Protein AF-A0A7J6AK24-F1 (afdb_monomer_lite)

pLDDT: mean 71.85, std 28.62, range [22.89, 98.56]

Organism: Ameiurus melas (NCBI:txid219545)

Sequence (517 aa):
MFSKKRRELIKTHSVSKKSRTGNSSPHGSATLSILQEQPRKDGSDASSSSSSASSSTPCSLVLPAVEGQSCPGTPSATHGKLVGCPSPGGTLKRPTTLSRNASAAGSPLQSWVFSKGQGRAAIAHSPHTETVEAPAAIEVEDIPPLLHAVARFAEAVEKLKDVVLEDKQENRRPLAHECLGEVLRILRQIINMYPLLNTVETLTAAGKLISQVKGFHYEVCNESDKKDFEKAIETIAVAFSNNVSELLMGEVDSSTLLSVLPTEKSKSMENLYRISGMETSHDSSELAMRAEEVDILLQRSEGGVDSALAYAKTISKYMKDLIGYVEKRISFEVEFSKGLQRLYQTCKQTITQPHMPFFSIYSLALEQDLEQSAVIQQAANTLQCQTFVQPLMQRKQEHEKKRKELKEQWLKARRKLLESEGNLRRAKQVYVARYEEYEKAKTAANRAEEEGSSSTAKAVDKKKRLEEEARNKAEEAEATYRVCVADATQQQQELEHTKVTVLRQIQEVIKQSESPR

InterPro domains:
  IPR001060 FCH domain [SM00055] (297-383)
  IPR027267 AH/BAR domain superfamily [G3DSA:1.20.1270.60] (290-515)
  IPR027267 AH/BAR domain superfamily [SSF103657] (303-511)
  IPR031160 F-BAR domain [PS51741] (292-517)
  IPR051025 Rho GTPase-activating [PTHR15228] (315-486)
  IPR054713 GMIP/FCHO2-like, FCH domain [PF22699] (303-512)
  IPR057028 Rho GTPase-activating protein 29/45, N-terminal [PF24235] (144-248)

Radius of gyration: 47.35 Å; chains: 1; bounding box: 128×96×130 Å

Secondary structure (DSSP, 8-state):
-PPP---------------------------PPP------------------------------------------------------------------------------------------------------PPPGGGHHHHHHHHHHHHHHHHHHHHHHH-TT-TTHHHHHHHHHHHHHHHHHHHHHH-GGG-BHHHHHHHHHHHHHHHH--SSS--HHHHHHHHHHHHHHHHHHHHHHHHHHHT---TTSBSS-------TTTHHHHHTTS----SSS-SS---HHHHHHHHHHSTTHHHHHHHHHHHHHHHHHHHHHHHHHHHHHHHHHHHHHHHHHHHHHHHHS-TT-TTHHHHHHHHHHHHHHHHHHHHHHHHIIIIISHHHHHHHHHHHHHHHHHHHHHHHHHHHHHHHHHHHHHHHHHHHHHHHHHHHHHHHHHHHHHHT--TT-HHHHHHHHHHHHHHHHHHHHHHHHHHHHHHHHHHHHHHHHHHHHHHHHHHHHHHHHHHS--

Foldseek 3Di:
DDDDDDDDDDDDDDDDDDDDDDDDDDDDDDDDDDDDDDDDDDDDDDDDDDDDDDDDDDDDDDDDDDDDDDDDDDDDDDDDDDDDDDDDDDDDDDDDDDDDDDDDDDDDDDDDDDDDDDDDDDDDDDDDDDDPDQFPADDPVCVVVLVVLLVQLLVLLVLLLCLLPPLPDDPSLVVNVVSLVSNVVSVVVSCVVPVLLQFPQLVVLNVQLVCLSVPADNPDGDPVSNVSNVVSSVSNNVSSVVSVVCNNVSNRDPVGRPDPPPPDPPPVPVVVVVVVPDPDPDDPPPPPDDPVRLLVVLLPDDCSLVVLLVVLVVLLVVLVVVLVVLVVVLVVLLVVLVVLVVVLVVCVVVLCDPPDPCSVVVNVVSVVSNVVSVVSNVVSCCCCPPAHNVVSVVLSVVSVVLSVVLVVLLVVLVVQLVVLVVQLVVLVVQLVVLVVVLVVLVVVLVVLVVVDDPPCPVVSVVSVVVSVVSVVSNVVSVVSSVVSVVSSVVSVVVSSVSSSVSSVSSVVSVVSSPDDD

Structure (mmCIF, N/CA/C/O backbone):
data_AF-A0A7J6AK24-F1
#
_entry.id   AF-A0A7J6AK24-F1
#
loop_
_atom_site.group_PDB
_atom_site.id
_atom_site.type_symbol
_atom_site.label_atom_id
_atom_site.label_alt_id
_atom_site.label_comp_id
_atom_site.label_asym_id
_atom_site.label_entity_id
_atom_site.label_seq_id
_atom_site.pdbx_PDB_ins_code
_atom_site.Cartn_x
_atom_site.Cartn_y
_atom_site.Cartn_z
_atom_site.occupancy
_atom_site.B_iso_or_equiv
_atom_site.auth_seq_id
_atom_site.auth_comp_id
_atom_site.auth_asym_id
_atom_site.auth_atom_id
_atom_site.pdbx_PDB_model_num
ATOM 1 N N . MET A 1 1 ? 35.234 -32.812 11.880 1.00 39.53 1 MET A N 1
ATOM 2 C CA . MET A 1 1 ? 35.016 -33.894 10.896 1.00 39.53 1 MET A CA 1
ATOM 3 C C . MET A 1 1 ? 34.191 -33.335 9.748 1.00 39.53 1 MET A C 1
ATOM 5 O O . MET A 1 1 ? 33.059 -32.931 9.959 1.00 39.53 1 MET A O 1
ATOM 9 N N . PHE A 1 2 ? 34.812 -33.196 8.577 1.00 30.19 2 PHE A N 1
ATOM 10 C CA . PHE A 1 2 ? 34.212 -32.632 7.366 1.00 30.19 2 PHE A CA 1
ATOM 11 C C . PHE A 1 2 ? 33.379 -33.694 6.637 1.00 30.19 2 PHE A C 1
ATOM 13 O O . PHE A 1 2 ? 33.932 -34.731 6.275 1.00 30.19 2 PHE A O 1
ATOM 20 N N . SER A 1 3 ? 32.104 -33.419 6.343 1.00 36.50 3 SER A N 1
ATOM 21 C CA . SER A 1 3 ? 31.311 -34.239 5.416 1.00 36.50 3 SER A CA 1
ATOM 22 C C . SER A 1 3 ? 31.229 -33.577 4.044 1.00 36.50 3 SER A C 1
ATOM 24 O O . SER A 1 3 ? 30.800 -32.434 3.887 1.00 36.50 3 SER A O 1
ATOM 26 N N . LYS A 1 4 ? 31.726 -34.323 3.055 1.00 39.31 4 LYS A N 1
ATOM 27 C CA . LYS A 1 4 ? 31.905 -33.951 1.653 1.00 39.31 4 LYS A CA 1
ATOM 28 C C . LYS A 1 4 ? 30.594 -34.008 0.857 1.00 39.31 4 LYS A C 1
ATOM 30 O O . LYS A 1 4 ? 29.819 -34.950 0.938 1.00 39.31 4 LYS A O 1
ATOM 35 N N . LYS A 1 5 ? 30.476 -32.993 0.005 1.00 35.84 5 LYS A N 1
ATOM 36 C CA . LYS A 1 5 ? 29.705 -32.816 -1.236 1.00 35.84 5 LYS A CA 1
ATOM 37 C C . LYS A 1 5 ? 29.533 -34.095 -2.084 1.00 35.84 5 LYS A C 1
ATOM 39 O O . LYS A 1 5 ? 30.526 -34.756 -2.383 1.00 35.84 5 LYS A O 1
ATOM 44 N N . ARG A 1 6 ? 28.329 -34.324 -2.630 1.00 39.56 6 ARG A N 1
ATOM 45 C CA . ARG A 1 6 ? 28.138 -35.040 -3.907 1.00 39.56 6 ARG A CA 1
ATOM 46 C C . ARG A 1 6 ? 27.351 -34.147 -4.871 1.00 39.56 6 ARG A C 1
ATOM 48 O O . ARG A 1 6 ? 26.300 -33.617 -4.537 1.00 39.56 6 ARG A O 1
ATOM 55 N N . ARG A 1 7 ? 27.956 -33.925 -6.035 1.00 32.44 7 ARG A N 1
ATOM 56 C CA . ARG A 1 7 ? 27.480 -33.172 -7.198 1.00 32.44 7 ARG A CA 1
ATOM 57 C C . ARG A 1 7 ? 27.073 -34.229 -8.224 1.00 32.44 7 ARG A C 1
ATOM 59 O O . ARG A 1 7 ? 27.914 -35.061 -8.547 1.00 32.44 7 ARG A O 1
ATOM 66 N N . GLU A 1 8 ? 25.846 -34.191 -8.728 1.00 33.62 8 GLU A N 1
ATOM 67 C CA . GLU A 1 8 ? 25.435 -34.978 -9.896 1.00 33.62 8 GLU A CA 1
ATOM 68 C C . GLU A 1 8 ? 25.146 -34.034 -11.062 1.00 33.62 8 GLU A C 1
ATOM 70 O O . GLU A 1 8 ? 24.611 -32.938 -10.889 1.00 33.62 8 GLU A O 1
ATOM 75 N N . LEU A 1 9 ? 25.624 -34.437 -12.235 1.00 30.84 9 LEU A N 1
ATOM 76 C CA . LEU A 1 9 ? 25.654 -33.675 -13.471 1.00 30.84 9 LEU A CA 1
ATOM 77 C C . LEU A 1 9 ? 25.269 -34.636 -14.614 1.00 30.84 9 LEU A C 1
ATOM 79 O O . LEU A 1 9 ? 25.802 -35.739 -14.690 1.00 30.84 9 LEU A O 1
ATOM 83 N N . ILE A 1 10 ? 24.442 -34.118 -15.527 1.00 32.75 10 ILE A N 1
ATOM 84 C CA . ILE A 1 10 ? 24.194 -34.515 -16.930 1.00 32.75 10 ILE A CA 1
ATOM 85 C C . ILE A 1 10 ? 23.381 -35.796 -17.207 1.00 32.75 10 ILE A C 1
ATOM 87 O O . ILE A 1 10 ? 23.872 -36.912 -17.066 1.00 32.75 10 ILE A O 1
ATOM 91 N N . LYS A 1 11 ? 22.218 -35.611 -17.854 1.00 33.75 11 LYS A N 1
ATOM 92 C CA . LYS A 1 11 ? 21.929 -36.256 -19.150 1.00 33.75 11 LYS A CA 1
ATOM 93 C C . LYS A 1 11 ? 20.962 -35.418 -19.994 1.00 33.75 11 LYS A C 1
ATOM 95 O O . LYS A 1 11 ? 19.874 -35.057 -19.564 1.00 33.75 11 LYS A O 1
ATOM 100 N N . THR A 1 12 ? 21.441 -35.080 -21.184 1.00 31.84 12 THR A N 1
ATOM 101 C CA . THR A 1 12 ? 20.779 -34.387 -22.290 1.00 31.84 12 THR A CA 1
ATOM 102 C C . THR A 1 12 ? 19.868 -35.344 -23.065 1.00 31.84 12 THR A C 1
ATOM 104 O O . THR A 1 12 ? 20.169 -36.530 -23.173 1.00 31.84 12 THR A O 1
ATOM 107 N N . HIS A 1 13 ? 18.804 -34.820 -23.677 1.00 32.44 13 HIS A N 1
ATOM 108 C CA . HIS A 1 13 ? 18.124 -35.462 -24.805 1.00 32.44 13 HIS A CA 1
ATOM 109 C C . HIS A 1 13 ? 18.032 -34.473 -25.970 1.00 32.44 13 HIS A C 1
ATOM 111 O O . HIS A 1 13 ? 17.754 -33.291 -25.781 1.00 32.44 13 HIS A O 1
ATOM 117 N N . SER A 1 14 ? 18.329 -34.980 -27.163 1.00 31.97 14 SER A N 1
ATOM 118 C CA . SER A 1 14 ? 18.417 -34.270 -28.438 1.00 31.97 14 SER A CA 1
ATOM 119 C C . SER A 1 14 ? 17.491 -34.939 -29.467 1.00 31.97 14 SER A C 1
ATOM 121 O O . SER A 1 14 ? 17.144 -36.108 -29.294 1.00 31.97 14 SER A O 1
ATOM 123 N N . VAL A 1 15 ? 17.231 -34.212 -30.568 1.00 34.03 15 VAL A N 1
ATOM 124 C CA . VAL A 1 15 ? 16.607 -34.600 -31.864 1.00 34.03 15 VAL A CA 1
ATOM 125 C C . VAL A 1 15 ? 15.060 -34.761 -31.815 1.00 34.03 15 VAL A C 1
ATOM 127 O O . VAL A 1 15 ? 14.540 -35.379 -30.904 1.00 34.03 15 VAL A O 1
ATOM 130 N N . SER A 1 16 ? 14.214 -34.223 -32.715 1.00 29.78 16 SER A N 1
ATOM 131 C CA . SER A 1 16 ? 14.351 -34.011 -34.164 1.00 29.78 16 SER A CA 1
ATOM 132 C C . SER A 1 16 ? 13.369 -32.975 -34.759 1.00 29.78 16 SER A C 1
ATOM 134 O O . SER A 1 16 ? 12.297 -32.718 -34.220 1.00 29.78 16 SER A O 1
ATOM 136 N N . LYS A 1 17 ? 13.755 -32.437 -35.925 1.00 36.81 17 LYS A N 1
ATOM 137 C CA . LYS A 1 17 ? 13.058 -31.481 -36.807 1.00 36.81 17 LYS A CA 1
ATOM 138 C C . LYS A 1 17 ? 11.891 -32.121 -37.581 1.00 36.81 17 LYS A C 1
ATOM 140 O O . LYS A 1 17 ? 12.032 -33.239 -38.071 1.00 36.81 17 LYS A O 1
ATOM 145 N N . LYS A 1 18 ? 10.856 -31.331 -37.902 1.00 37.53 18 LYS A N 1
ATOM 146 C CA . LYS A 1 18 ? 10.174 -31.415 -39.209 1.00 37.53 18 LYS A CA 1
ATOM 147 C C . LYS A 1 18 ? 9.677 -30.043 -39.672 1.00 37.53 18 LYS A C 1
ATOM 149 O O . LYS A 1 18 ? 8.998 -29.329 -38.948 1.00 37.53 18 LYS A O 1
ATOM 154 N N . SER A 1 19 ? 10.087 -29.697 -40.884 1.00 32.56 19 SER A N 1
ATOM 155 C CA . SER A 1 19 ? 9.769 -28.502 -41.656 1.00 32.56 19 SER A CA 1
ATOM 156 C C . SER A 1 19 ? 8.418 -28.622 -42.368 1.00 32.56 19 SER A C 1
ATOM 158 O O . SER A 1 19 ? 8.058 -29.702 -42.840 1.00 32.56 19 SER A O 1
ATOM 160 N N . ARG A 1 20 ? 7.730 -27.490 -42.562 1.00 31.31 20 ARG A N 1
ATOM 161 C CA . ARG A 1 20 ? 6.968 -27.229 -43.791 1.00 31.31 20 ARG A CA 1
ATOM 162 C C . ARG A 1 20 ? 6.945 -25.729 -44.091 1.00 31.31 20 ARG A C 1
ATOM 164 O O . ARG A 1 20 ? 6.592 -24.916 -43.247 1.00 31.31 20 ARG A O 1
ATOM 171 N N . THR A 1 21 ? 7.393 -25.416 -45.295 1.00 31.92 21 THR A N 1
ATOM 172 C CA . THR A 1 21 ? 7.448 -24.120 -45.971 1.00 31.92 21 THR A CA 1
ATOM 173 C C . THR A 1 21 ? 6.100 -23.766 -46.610 1.00 31.92 21 THR A C 1
ATOM 175 O O . THR A 1 21 ? 5.360 -24.656 -47.028 1.00 31.92 21 THR A O 1
ATOM 178 N N . GLY A 1 22 ? 5.816 -22.466 -46.736 1.00 27.64 22 GLY A N 1
ATOM 179 C CA . GLY A 1 22 ? 4.711 -21.904 -47.522 1.00 27.64 22 GLY A CA 1
ATOM 180 C C . GLY A 1 22 ? 4.668 -20.378 -47.386 1.00 27.64 22 GLY A C 1
ATOM 181 O O . GLY A 1 22 ? 4.462 -19.870 -46.296 1.00 27.64 22 GLY A O 1
ATOM 182 N N . ASN A 1 23 ? 4.946 -19.677 -48.481 1.00 31.81 23 ASN A N 1
ATOM 183 C CA . ASN A 1 23 ? 5.438 -18.301 -48.602 1.00 31.81 23 ASN A CA 1
ATOM 184 C C . ASN A 1 23 ? 4.352 -17.344 -49.144 1.00 31.81 23 ASN A C 1
ATOM 186 O O . ASN A 1 23 ? 3.662 -17.768 -50.063 1.00 31.81 23 ASN A O 1
ATOM 190 N N . SER A 1 24 ? 4.282 -16.080 -48.681 1.00 28.81 24 SER A N 1
ATOM 191 C CA . SER A 1 24 ? 4.169 -14.853 -49.521 1.00 28.81 24 SER A CA 1
ATOM 192 C C . SER A 1 24 ? 3.897 -13.567 -48.701 1.00 28.81 24 SER A C 1
ATOM 194 O O . SER A 1 24 ? 2.911 -13.480 -47.976 1.00 28.81 24 SER A O 1
ATOM 196 N N . SER A 1 25 ? 4.805 -12.598 -48.862 1.00 31.28 25 SER A N 1
ATOM 197 C CA . SER A 1 25 ? 5.004 -11.262 -48.248 1.00 31.28 25 SER A CA 1
ATOM 198 C C . SER A 1 25 ? 4.044 -10.148 -48.772 1.00 31.28 25 SER A C 1
ATOM 200 O O . SER A 1 25 ? 3.110 -10.489 -49.490 1.00 31.28 25 SER A O 1
ATOM 202 N N . PRO A 1 26 ? 4.357 -8.824 -48.679 1.00 46.19 26 PRO A N 1
ATOM 203 C CA . PRO A 1 26 ? 4.695 -7.937 -47.536 1.00 46.19 26 PRO A CA 1
ATOM 204 C C . PRO A 1 26 ? 3.884 -6.602 -47.544 1.00 46.19 26 PRO A C 1
ATOM 206 O O . PRO A 1 26 ? 3.238 -6.309 -48.532 1.00 46.19 26 PRO A O 1
ATOM 209 N N . HIS A 1 27 ? 3.970 -5.771 -46.490 1.00 29.80 27 HIS A N 1
ATOM 210 C CA . HIS A 1 27 ? 3.909 -4.279 -46.436 1.00 29.80 27 HIS A CA 1
ATOM 211 C C . HIS A 1 27 ? 3.773 -3.907 -44.937 1.00 29.80 27 HIS A C 1
ATOM 213 O O . HIS A 1 27 ? 2.999 -4.544 -44.239 1.00 29.80 27 HIS A O 1
ATOM 219 N N . GLY A 1 28 ? 4.464 -2.961 -44.302 1.00 26.81 28 GLY A N 1
ATOM 220 C CA . GLY A 1 28 ? 5.456 -1.971 -44.688 1.00 26.81 28 GLY A CA 1
ATOM 221 C C . GLY A 1 28 ? 6.168 -1.468 -43.416 1.00 26.81 28 GLY A C 1
ATOM 222 O O . GLY A 1 28 ? 5.705 -1.673 -42.296 1.00 26.81 28 GLY A O 1
ATOM 223 N N . SER A 1 29 ? 7.344 -0.889 -43.629 1.00 28.83 29 SER A N 1
ATOM 224 C CA . SER A 1 29 ? 8.353 -0.515 -42.639 1.00 28.83 29 SER A CA 1
ATOM 225 C C . SER A 1 29 ? 7.965 0.678 -41.758 1.00 28.83 29 SER A C 1
ATOM 227 O O . SER A 1 29 ? 7.242 1.577 -42.179 1.00 28.83 29 SER A O 1
ATOM 229 N N . ALA A 1 30 ? 8.543 0.694 -40.558 1.00 30.42 30 ALA A N 1
ATOM 230 C CA . ALA A 1 30 ? 8.609 1.822 -39.639 1.00 30.42 30 ALA A CA 1
ATOM 231 C C . ALA A 1 30 ? 9.464 2.983 -40.179 1.00 30.42 30 ALA A C 1
ATOM 233 O O . ALA A 1 30 ? 10.471 2.739 -40.846 1.00 30.42 30 ALA A O 1
ATOM 234 N N . THR A 1 31 ? 9.129 4.208 -39.760 1.00 31.11 31 THR A N 1
ATOM 235 C CA . THR A 1 31 ? 10.052 5.352 -39.640 1.00 31.11 31 THR A CA 1
ATOM 236 C C . THR A 1 31 ? 9.527 6.328 -38.577 1.00 31.11 31 THR A C 1
ATOM 238 O O . THR A 1 31 ? 8.531 7.014 -38.783 1.00 31.11 31 THR A O 1
ATOM 241 N N . LEU A 1 32 ? 10.207 6.395 -37.427 1.00 28.28 32 LEU A N 1
ATOM 242 C CA . LEU A 1 32 ? 10.114 7.507 -36.477 1.00 28.28 32 LEU A CA 1
ATOM 243 C C . LEU A 1 32 ? 11.351 8.385 -36.674 1.00 28.28 32 LEU A C 1
ATOM 245 O O . LEU A 1 32 ? 12.477 7.920 -36.495 1.00 28.28 32 LEU A O 1
ATOM 249 N N . SER A 1 33 ? 11.119 9.633 -37.078 1.00 29.23 33 SER A N 1
ATOM 250 C CA . SER A 1 33 ? 12.151 10.653 -37.256 1.00 29.23 33 SER A CA 1
ATOM 251 C C . SER A 1 33 ? 12.453 11.398 -35.958 1.00 29.23 33 SER A C 1
ATOM 253 O O . SER A 1 33 ? 11.605 11.602 -35.093 1.00 29.23 33 SER A O 1
ATOM 255 N N . ILE A 1 34 ? 13.720 11.781 -35.883 1.00 28.53 34 ILE A N 1
ATOM 256 C CA . ILE A 1 34 ? 14.473 12.399 -34.799 1.00 28.53 34 ILE A CA 1
ATOM 257 C C . ILE A 1 34 ? 14.168 13.903 -34.657 1.00 28.53 34 ILE A C 1
ATOM 259 O O . ILE A 1 34 ? 13.965 14.596 -35.647 1.00 28.53 34 ILE A O 1
ATOM 263 N N . LEU A 1 35 ? 14.188 14.354 -33.395 1.00 26.42 35 LEU A N 1
ATOM 264 C CA . LEU A 1 35 ? 14.465 15.692 -32.837 1.00 26.42 35 LEU A CA 1
ATOM 265 C C . LEU A 1 35 ? 14.802 16.849 -33.801 1.00 26.42 35 LEU A C 1
ATOM 267 O O . LEU A 1 35 ? 15.801 16.796 -34.515 1.00 26.42 35 LEU A O 1
ATOM 271 N N . GLN A 1 36 ? 14.110 17.981 -33.614 1.00 26.38 36 GLN A N 1
ATOM 272 C CA . GLN A 1 36 ? 14.672 19.316 -33.840 1.00 26.38 36 GLN A CA 1
ATOM 273 C C . GLN A 1 36 ? 14.137 20.322 -32.802 1.00 26.38 36 GLN A C 1
ATOM 275 O O . GLN A 1 36 ? 12.962 20.298 -32.439 1.00 26.38 36 GLN A O 1
ATOM 280 N N . GLU A 1 37 ? 15.052 21.147 -32.290 1.00 27.06 37 GLU A N 1
ATOM 281 C CA . GLU A 1 37 ? 14.882 22.153 -31.238 1.00 27.06 37 GLU A CA 1
ATOM 282 C C . GLU A 1 37 ? 14.029 23.384 -31.621 1.00 27.06 37 GLU A C 1
ATOM 284 O O . GLU A 1 37 ? 13.767 23.673 -32.785 1.00 27.06 37 GLU A O 1
ATOM 289 N N . GLN A 1 38 ? 13.636 24.092 -30.557 1.00 27.58 38 GLN A N 1
ATOM 290 C CA . GLN A 1 38 ? 12.812 25.301 -30.376 1.00 27.58 38 GLN A CA 1
ATOM 291 C C . GLN A 1 38 ? 13.316 26.581 -31.105 1.00 27.58 38 GLN A C 1
ATOM 293 O O . GLN A 1 38 ? 14.475 26.607 -31.517 1.00 27.58 38 GLN A O 1
ATOM 298 N N . PRO A 1 39 ? 12.509 27.675 -31.217 1.00 29.89 39 PRO A N 1
ATOM 299 C CA . PRO A 1 39 ? 12.324 28.627 -30.098 1.00 29.89 39 PRO A CA 1
ATOM 300 C C . PRO A 1 39 ? 10.934 29.311 -29.950 1.00 29.89 39 PRO A C 1
ATOM 302 O O . PRO A 1 39 ? 10.095 29.319 -30.845 1.00 29.89 39 PRO A O 1
ATOM 305 N N . ARG A 1 40 ? 10.720 29.883 -28.750 1.00 27.58 40 ARG A N 1
ATOM 306 C CA . ARG A 1 40 ? 9.567 30.682 -28.260 1.00 27.58 40 ARG A CA 1
ATOM 307 C C . ARG A 1 40 ? 9.556 32.099 -28.880 1.00 27.58 40 ARG A C 1
ATOM 309 O O . ARG A 1 40 ? 10.625 32.652 -29.087 1.00 27.58 40 ARG A O 1
ATOM 316 N N . LYS A 1 41 ? 8.408 32.605 -29.357 1.00 28.27 41 LYS A N 1
ATOM 317 C CA . LYS A 1 41 ? 7.367 33.463 -28.721 1.00 28.27 41 LYS A CA 1
ATOM 318 C C . LYS A 1 41 ? 7.779 34.930 -28.499 1.00 28.27 41 LYS A C 1
ATOM 320 O O . LYS A 1 41 ? 8.470 35.216 -27.534 1.00 28.27 41 LYS A O 1
ATOM 325 N N . ASP A 1 42 ? 7.199 35.813 -29.315 1.00 25.70 42 ASP A N 1
ATOM 326 C CA . ASP A 1 42 ? 6.942 37.233 -29.036 1.00 25.70 42 ASP A CA 1
ATOM 327 C C . ASP A 1 42 ? 5.554 37.601 -29.587 1.00 25.70 42 ASP A C 1
ATOM 329 O O . ASP A 1 42 ? 5.130 37.062 -30.611 1.00 25.70 42 ASP A O 1
ATOM 333 N N . GLY A 1 43 ? 4.835 38.482 -28.890 1.00 27.39 43 GLY A N 1
ATOM 334 C CA . GLY A 1 43 ? 3.530 38.993 -29.318 1.00 27.39 43 GLY A CA 1
ATOM 335 C C . GLY A 1 43 ? 2.743 39.631 -28.175 1.00 27.39 43 GLY A C 1
ATOM 336 O O . GLY A 1 43 ? 2.026 38.936 -27.454 1.00 27.39 43 GLY A O 1
ATOM 337 N N . SER A 1 44 ? 2.913 40.943 -28.028 1.00 27.70 44 SER A N 1
ATOM 338 C CA . SER A 1 44 ? 2.160 41.849 -27.154 1.00 27.70 44 SER A CA 1
ATOM 339 C C . SER A 1 44 ? 0.945 42.456 -27.880 1.00 27.70 44 SER A C 1
ATOM 341 O O . SER A 1 44 ? 0.882 42.420 -29.105 1.00 27.70 44 SER A O 1
ATOM 343 N N . ASP A 1 45 ? 0.070 43.074 -27.075 1.00 29.05 45 ASP A N 1
ATOM 344 C CA . ASP A 1 45 ? -0.870 44.179 -27.367 1.00 29.05 45 ASP A CA 1
ATOM 345 C C . ASP A 1 45 ? -2.395 43.912 -27.425 1.00 29.05 45 ASP A C 1
ATOM 347 O O . ASP A 1 45 ? -2.962 43.470 -28.416 1.00 29.05 45 ASP A O 1
ATOM 351 N N . ALA A 1 46 ? -3.033 44.313 -26.309 1.00 28.69 46 ALA A N 1
ATOM 352 C CA . ALA A 1 46 ? -3.919 45.487 -26.173 1.00 28.69 46 ALA A CA 1
ATOM 353 C C . ALA A 1 46 ? -5.450 45.408 -26.402 1.00 28.69 46 ALA A C 1
ATOM 355 O O . ALA A 1 46 ? -5.966 44.750 -27.297 1.00 28.69 46 ALA A O 1
ATOM 356 N N . SER A 1 47 ? -6.121 46.272 -25.611 1.00 27.81 47 SER A N 1
ATOM 357 C CA . SER A 1 47 ? -7.504 46.816 -25.641 1.00 27.81 47 SER A CA 1
ATOM 358 C C . SER A 1 47 ? -8.652 45.913 -25.134 1.00 27.81 47 SER A C 1
ATOM 360 O O . SER A 1 47 ? -8.792 44.796 -25.602 1.00 27.81 47 SER A O 1
ATOM 362 N N . SER A 1 48 ? -9.467 46.207 -24.100 1.00 27.14 48 SER A N 1
ATOM 363 C CA . SER A 1 48 ? -10.129 47.396 -23.491 1.00 27.14 48 SER A CA 1
ATOM 364 C C . SER A 1 48 ? -11.602 47.586 -23.906 1.00 27.14 48 SER A C 1
ATOM 366 O O . SER A 1 48 ? -11.919 47.437 -25.079 1.00 27.14 48 SER A O 1
ATOM 368 N N . SER A 1 49 ? -12.427 48.044 -22.941 1.00 28.97 49 SER A N 1
ATOM 369 C CA . SER A 1 49 ? -13.850 48.499 -22.973 1.00 28.97 49 SER A CA 1
ATOM 370 C C . SER A 1 49 ? -14.928 47.391 -22.877 1.00 28.97 49 SER A C 1
ATOM 372 O O . SER A 1 49 ? -14.879 46.443 -23.645 1.00 28.97 49 SER A O 1
ATOM 374 N N . SER A 1 50 ? -15.830 47.286 -21.880 1.00 28.69 50 SER A N 1
ATOM 375 C CA . SER A 1 50 ? -16.720 48.184 -21.087 1.00 28.69 50 SER A CA 1
ATOM 376 C C . SER A 1 50 ? -18.142 48.299 -21.657 1.00 28.69 50 SER A C 1
ATOM 378 O O . SER A 1 50 ? -18.256 48.576 -22.846 1.00 28.69 50 SER A O 1
ATOM 380 N N . SER A 1 51 ? -19.171 48.155 -20.793 1.00 30.92 51 SER A N 1
ATOM 381 C CA . SER A 1 51 ? -20.552 48.737 -20.798 1.00 30.92 51 SER A CA 1
ATOM 382 C C . SER A 1 51 ? -21.516 47.764 -20.075 1.00 30.92 51 SER A C 1
ATOM 384 O O . SER A 1 51 ? -21.700 46.655 -20.555 1.00 30.92 51 SER A O 1
ATOM 386 N N . SER A 1 52 ? -21.980 47.971 -18.832 1.00 30.12 52 SER A N 1
ATOM 387 C CA . SER A 1 52 ? -22.922 48.973 -18.278 1.00 30.12 52 SER A CA 1
ATOM 388 C C . SER A 1 52 ? -24.402 48.559 -18.350 1.00 30.12 52 SER A C 1
ATOM 390 O O . SER A 1 52 ? -24.937 48.434 -19.445 1.00 30.12 52 SER A O 1
ATOM 392 N N . ALA A 1 53 ? -25.077 48.487 -17.195 1.00 29.38 53 ALA A N 1
ATOM 393 C CA . ALA A 1 53 ? -26.414 49.058 -16.989 1.00 29.38 53 ALA A CA 1
ATOM 394 C C . ALA A 1 53 ? -26.745 49.150 -15.487 1.00 29.38 53 ALA A C 1
ATOM 396 O O . ALA A 1 53 ? -26.473 48.250 -14.699 1.00 29.38 53 ALA A O 1
ATOM 397 N N . SER A 1 54 ? -27.309 50.292 -15.131 1.00 30.80 54 SER A N 1
ATOM 398 C CA . SER A 1 54 ? -27.556 50.877 -13.815 1.00 30.80 54 SER A CA 1
ATOM 399 C C . SER A 1 54 ? -29.055 51.081 -13.593 1.00 30.80 54 SER A C 1
ATOM 401 O O . SER A 1 54 ? -29.733 51.396 -14.566 1.00 30.80 54 SER A O 1
ATOM 403 N N . SER A 1 55 ? -29.535 51.105 -12.344 1.00 27.08 55 SER A N 1
ATOM 404 C CA . SER A 1 55 ? -30.518 52.116 -11.901 1.00 27.08 55 SER A CA 1
ATOM 405 C C . SER A 1 55 ? -30.741 52.108 -10.384 1.00 27.08 55 SER A C 1
ATOM 407 O O . SER A 1 55 ? -30.678 51.080 -9.720 1.00 27.08 55 SER A O 1
ATOM 409 N N . SER A 1 56 ? -31.000 53.306 -9.883 1.00 29.23 56 SER A N 1
ATOM 410 C CA . SER A 1 56 ? -30.941 53.850 -8.525 1.00 29.23 56 SER A CA 1
ATOM 411 C C . SER A 1 56 ? -32.336 54.176 -7.945 1.00 29.23 56 SER A C 1
ATOM 413 O O . SER A 1 56 ? -33.157 54.620 -8.737 1.00 29.23 56 SER A O 1
ATOM 415 N N . THR A 1 57 ? -32.529 53.987 -6.616 1.00 27.89 57 THR A N 1
ATOM 416 C CA . THR A 1 57 ? -33.237 54.794 -5.546 1.00 27.89 57 THR A CA 1
ATOM 417 C C . THR A 1 57 ? -34.492 55.674 -5.861 1.00 27.89 57 THR A C 1
ATOM 419 O O . THR A 1 57 ? -34.810 55.807 -7.033 1.00 27.89 57 THR A O 1
ATOM 422 N N . PRO A 1 58 ? -35.223 56.354 -4.909 1.00 45.00 58 PRO A N 1
ATOM 423 C CA . PRO A 1 58 ? -35.044 56.582 -3.443 1.00 45.00 58 PRO A CA 1
ATOM 424 C C . PRO A 1 58 ? -36.320 56.584 -2.512 1.00 45.00 58 PRO A C 1
ATOM 426 O O . PRO A 1 58 ? -37.455 56.542 -2.965 1.00 45.00 58 PRO A O 1
ATOM 429 N N . CYS A 1 59 ? -36.059 56.710 -1.191 1.00 27.00 59 CYS A N 1
ATOM 430 C CA . CYS A 1 59 ? -36.726 57.444 -0.069 1.00 27.00 59 CYS A CA 1
ATOM 431 C C . CYS A 1 59 ? -38.261 57.661 0.053 1.00 27.00 59 CYS A C 1
ATOM 433 O O . CYS A 1 59 ? -38.857 58.286 -0.818 1.00 27.00 59 CYS A O 1
ATOM 435 N N . SER A 1 60 ? -38.827 57.481 1.271 1.00 26.28 60 SER A N 1
ATOM 436 C CA . SER A 1 60 ? -39.204 58.581 2.216 1.00 26.28 60 SER A CA 1
ATOM 437 C C . SER A 1 60 ? -39.989 58.133 3.478 1.00 26.28 60 SER A C 1
ATOM 439 O O . SER A 1 60 ? -40.525 57.036 3.547 1.00 26.28 60 SER A O 1
ATOM 441 N N . LEU A 1 61 ? -39.978 59.036 4.469 1.00 27.52 61 LEU A N 1
ATOM 442 C CA . LEU A 1 61 ? -40.381 59.033 5.891 1.00 27.52 61 LEU A CA 1
ATOM 443 C C . LEU A 1 61 ? -41.895 58.890 6.219 1.00 27.52 61 LEU A C 1
ATOM 445 O O . LEU A 1 61 ? -42.723 59.227 5.381 1.00 27.52 61 LEU A O 1
ATOM 449 N N . VAL A 1 62 ? -42.216 58.573 7.496 1.00 26.61 62 VAL A N 1
ATOM 450 C CA . VAL A 1 62 ? -43.094 59.319 8.464 1.00 26.61 62 VAL A CA 1
ATOM 451 C C . VAL A 1 62 ? -43.890 58.396 9.435 1.00 26.61 62 VAL A C 1
ATOM 453 O O . VAL A 1 62 ? -44.439 57.375 9.040 1.00 26.61 62 VAL A O 1
ATOM 456 N N . LEU A 1 63 ? -43.917 58.794 10.723 1.00 25.73 63 LEU A N 1
ATOM 457 C CA . LEU A 1 63 ? -44.637 58.248 11.903 1.00 25.73 63 LEU A CA 1
ATOM 458 C C . LEU A 1 63 ? -46.172 58.477 11.867 1.00 25.73 63 LEU A C 1
ATOM 460 O O . LEU A 1 63 ? -46.645 59.274 11.059 1.00 25.73 63 LEU A O 1
ATOM 464 N N . PRO A 1 64 ? -46.957 57.881 12.795 1.00 39.41 64 PRO A N 1
ATOM 465 C CA . PRO A 1 64 ? -47.406 58.670 13.963 1.00 39.41 64 PRO A CA 1
ATOM 466 C C . PRO A 1 64 ? -47.544 57.886 15.295 1.00 39.41 64 PRO A C 1
ATOM 468 O O . PRO A 1 64 ? -47.423 56.666 15.345 1.00 39.41 64 PRO A O 1
ATOM 471 N N . ALA A 1 65 ? -47.804 58.637 16.375 1.00 27.42 65 ALA A N 1
ATOM 472 C CA . ALA A 1 65 ? -47.987 58.227 17.775 1.00 27.42 65 ALA A CA 1
ATOM 473 C C . ALA A 1 65 ? -49.404 58.563 18.301 1.00 27.42 65 ALA A C 1
ATOM 475 O O . ALA A 1 65 ? -49.963 59.548 17.828 1.00 27.42 65 ALA A O 1
ATOM 476 N N . VAL A 1 66 ? -49.918 57.809 19.297 1.00 30.45 66 VAL A N 1
ATOM 477 C CA . VAL A 1 66 ? -51.047 58.098 20.243 1.00 30.45 66 VAL A CA 1
ATOM 478 C C . VAL A 1 66 ? -50.888 57.111 21.440 1.00 30.45 66 VAL A C 1
ATOM 480 O O . VAL A 1 66 ? -50.785 55.918 21.179 1.00 30.45 66 VAL A O 1
ATOM 483 N N . GLU A 1 67 ? -50.505 57.468 22.679 1.00 28.12 67 GLU A N 1
ATOM 484 C CA . GLU A 1 67 ? -51.173 58.087 23.867 1.00 28.12 67 GLU A CA 1
ATOM 485 C C . GLU A 1 67 ? -52.028 57.189 24.816 1.00 28.12 67 GLU A C 1
ATOM 487 O O . GLU A 1 67 ? -52.971 56.536 24.383 1.00 28.12 67 GLU A O 1
ATOM 492 N N . GLY A 1 68 ? -51.730 57.294 26.137 1.00 26.41 68 GLY A N 1
ATOM 493 C CA . GLY A 1 68 ? -52.598 57.056 27.326 1.00 26.41 68 GLY A CA 1
ATOM 494 C C . GLY A 1 68 ? -52.330 55.772 28.159 1.00 26.41 68 GLY A C 1
ATOM 495 O O . GLY A 1 68 ? -52.134 54.723 27.571 1.00 26.41 68 GLY A O 1
ATOM 496 N N . GLN A 1 69 ? -52.344 55.681 29.507 1.00 26.86 69 GLN A N 1
ATOM 497 C CA . GLN A 1 69 ? -52.544 56.607 30.641 1.00 26.86 69 GLN A CA 1
ATOM 498 C C . GLN A 1 69 ? -52.341 55.851 32.007 1.00 26.86 69 GLN A C 1
ATOM 500 O O . GLN A 1 69 ? -52.724 54.695 32.120 1.00 26.86 69 GLN A O 1
ATOM 505 N N . SER A 1 70 ? -51.735 56.528 33.002 1.00 25.36 70 SER A N 1
ATOM 506 C CA . SER A 1 70 ? -51.738 56.476 34.502 1.00 25.36 70 SER A CA 1
ATOM 507 C C . SER A 1 70 ? -52.066 55.258 35.428 1.00 25.36 70 SER A C 1
ATOM 509 O O . SER A 1 70 ? -53.012 54.508 35.233 1.00 25.36 70 SER A O 1
ATOM 511 N N . CYS A 1 71 ? -51.316 55.235 36.557 1.00 24.50 71 CYS A N 1
ATOM 512 C CA . CYS A 1 71 ? -51.370 54.504 37.865 1.00 24.50 71 CYS A CA 1
ATOM 513 C C . CYS A 1 71 ? -52.681 54.728 38.703 1.00 24.50 71 CYS A C 1
ATOM 515 O O . CYS A 1 71 ? -53.457 55.561 38.231 1.00 24.50 71 CYS A O 1
ATOM 517 N N . PRO A 1 72 ? -52.958 54.157 39.935 1.00 45.19 72 PRO A N 1
ATOM 518 C CA . PRO A 1 72 ? -52.063 53.952 41.122 1.00 45.19 72 PRO A CA 1
ATOM 519 C C . PRO A 1 72 ? -52.367 52.787 42.133 1.00 45.19 72 PRO A C 1
ATOM 521 O O . PRO A 1 72 ? -53.375 52.100 42.028 1.00 45.19 72 PRO A O 1
ATOM 524 N N . GLY A 1 73 ? -51.523 52.624 43.181 1.00 25.50 73 GLY A N 1
ATOM 525 C CA . GLY A 1 73 ? -51.936 52.073 44.500 1.00 25.50 73 GLY A CA 1
ATOM 526 C C . GLY A 1 73 ? -50.988 51.091 45.236 1.00 25.50 73 GLY A C 1
ATOM 527 O O . GLY A 1 73 ? -50.982 49.902 44.951 1.00 25.50 73 GLY A O 1
ATOM 528 N N . THR A 1 74 ? -50.241 51.578 46.236 1.00 28.94 74 THR A N 1
ATOM 529 C CA . THR A 1 74 ? -49.557 50.851 47.351 1.00 28.94 74 THR A CA 1
ATOM 530 C C . THR A 1 74 ? -50.554 50.550 48.516 1.00 28.94 74 THR A C 1
ATOM 532 O O . THR A 1 74 ? -51.679 51.035 48.387 1.00 28.94 74 THR A O 1
ATOM 535 N N . PRO A 1 75 ? -50.250 49.847 49.659 1.00 41.22 75 PRO A N 1
ATOM 536 C CA . PRO A 1 75 ? -48.935 49.596 50.287 1.00 41.22 75 PRO A CA 1
ATOM 537 C C . PRO A 1 75 ? -48.643 48.249 51.026 1.00 41.22 75 PRO A C 1
ATOM 539 O O . PRO A 1 75 ? -49.507 47.493 51.446 1.00 41.22 75 PRO A O 1
ATOM 542 N N . SER A 1 76 ? -47.327 48.064 51.203 1.00 28.11 76 SER A N 1
ATOM 543 C CA . SER A 1 76 ? -46.476 47.442 52.249 1.00 28.11 76 SER A CA 1
ATOM 544 C C . SER A 1 76 ? -47.030 47.043 53.637 1.00 28.11 76 SER A C 1
ATOM 546 O O . SER A 1 76 ? -47.837 47.781 54.194 1.00 28.11 76 SER A O 1
ATOM 548 N N . ALA A 1 77 ? -46.417 46.012 54.263 1.00 31.48 77 ALA A N 1
ATOM 549 C CA . ALA A 1 77 ? -45.946 46.009 55.673 1.00 31.48 77 ALA A CA 1
ATOM 550 C C . ALA A 1 77 ? -45.111 44.734 56.017 1.00 31.48 77 ALA A C 1
ATOM 552 O O . ALA A 1 77 ? -45.623 43.626 55.918 1.00 31.48 77 ALA A O 1
ATOM 553 N N . THR A 1 78 ? -43.779 44.837 56.216 1.00 32.31 78 THR A N 1
ATOM 554 C CA . THR A 1 78 ? -43.006 44.830 57.506 1.00 32.31 78 THR A CA 1
ATOM 555 C C . THR A 1 78 ? -42.842 43.449 58.170 1.00 32.31 78 THR A C 1
ATOM 557 O O . THR A 1 78 ? -43.823 42.741 58.324 1.00 32.31 78 THR A O 1
ATOM 560 N N . HIS A 1 79 ? -41.666 42.963 58.595 1.00 30.31 79 HIS A N 1
ATOM 561 C CA . HIS A 1 79 ? -40.600 43.498 59.476 1.00 30.31 79 HIS A CA 1
ATOM 562 C C . HIS A 1 79 ? -39.236 42.828 59.124 1.00 30.31 79 HIS A C 1
ATOM 564 O O . HIS A 1 79 ? -39.245 41.740 58.570 1.00 30.31 79 HIS A O 1
ATOM 570 N N . GLY A 1 80 ? -38.021 43.311 59.427 1.00 29.67 80 GLY A N 1
ATOM 571 C CA . GLY A 1 80 ? -37.533 44.501 60.131 1.00 29.67 80 GLY A CA 1
ATOM 572 C C . GLY A 1 80 ? -36.061 44.337 60.600 1.00 29.67 80 GLY A C 1
ATOM 573 O O . GLY A 1 80 ? -35.788 43.435 61.376 1.00 29.67 80 GLY A O 1
ATOM 574 N N . LYS A 1 81 ? -35.190 45.274 60.158 1.00 30.19 81 LYS A N 1
ATOM 575 C CA . LYS A 1 81 ? -33.977 45.899 60.784 1.00 30.19 81 LYS A CA 1
ATOM 576 C C . LYS A 1 81 ? -32.736 45.041 61.166 1.00 30.19 81 LYS A C 1
ATOM 578 O O . LYS A 1 81 ? -32.870 44.079 61.901 1.00 30.19 81 LYS A O 1
ATOM 583 N N . LEU A 1 82 ? -31.518 45.300 60.625 1.00 30.83 82 LEU A N 1
ATOM 584 C CA . LEU A 1 82 ? -30.552 46.447 60.790 1.00 30.83 82 LEU A CA 1
ATOM 585 C C . LEU A 1 82 ? -29.865 46.409 62.189 1.00 30.83 82 LEU A C 1
ATOM 587 O O . LEU A 1 82 ? -30.559 46.117 63.148 1.00 30.83 82 LEU A O 1
ATOM 591 N N . VAL A 1 83 ? -28.586 46.718 62.479 1.00 31.80 83 VAL A N 1
ATOM 592 C CA . VAL A 1 83 ? -27.444 47.436 61.855 1.00 31.80 83 VAL A CA 1
ATOM 593 C C . VAL A 1 83 ? -26.221 47.289 62.792 1.00 31.80 83 VAL A C 1
ATOM 595 O O . VAL A 1 83 ? -26.427 47.107 63.989 1.00 31.80 83 VAL A O 1
ATOM 598 N N . GLY A 1 84 ? -24.980 47.490 62.309 1.00 25.92 84 GLY A N 1
ATOM 599 C CA . GLY A 1 84 ? -23.915 48.058 63.166 1.00 25.92 84 GLY A CA 1
ATOM 600 C C . GLY A 1 84 ? -22.451 47.713 62.843 1.00 25.92 84 GLY A C 1
ATOM 601 O O . GLY A 1 84 ? -21.896 46.792 63.426 1.00 25.92 84 GLY A O 1
ATOM 602 N N . CYS A 1 85 ? -21.793 48.517 62.000 1.00 29.16 85 CYS A N 1
ATOM 603 C CA . CYS A 1 85 ? -20.344 48.813 62.087 1.00 29.16 85 CYS A CA 1
ATOM 604 C C . CYS A 1 85 ? -20.110 49.803 63.262 1.00 29.16 85 CYS A C 1
ATOM 606 O O . CYS A 1 85 ? -21.080 50.496 63.586 1.00 29.16 85 CYS A O 1
ATOM 608 N N . PRO A 1 86 ? -18.907 49.960 63.886 1.00 42.41 86 PRO A N 1
ATOM 609 C CA . PRO A 1 86 ? -17.618 50.208 63.209 1.00 42.41 86 PRO A CA 1
ATOM 610 C C . PRO A 1 86 ? -16.329 49.655 63.882 1.00 42.41 86 PRO A C 1
ATOM 612 O O . PRO A 1 86 ? -16.307 49.254 65.041 1.00 42.41 86 PRO A O 1
ATOM 615 N N . SER A 1 87 ? -15.216 49.684 63.138 1.00 35.22 87 SER A N 1
ATOM 616 C CA . SER A 1 87 ? -13.842 49.509 63.649 1.00 35.22 87 SER A CA 1
ATOM 617 C C . SER A 1 87 ? -13.298 50.773 64.330 1.00 35.22 87 SER A C 1
ATOM 619 O O . SER A 1 87 ? -13.734 51.882 64.013 1.00 35.22 87 SER A O 1
ATOM 621 N N . PRO A 1 88 ? -12.243 50.624 65.150 1.00 43.25 88 PRO A N 1
ATOM 622 C CA . PRO A 1 88 ? -11.061 51.481 65.001 1.00 43.25 88 PRO A CA 1
ATOM 623 C C . PRO A 1 88 ? -9.730 50.712 65.136 1.00 43.25 88 PRO A C 1
ATOM 625 O O . PRO A 1 88 ? -9.658 49.644 65.738 1.00 43.25 88 PRO A O 1
ATOM 628 N N . GLY A 1 89 ? -8.674 51.258 64.522 1.00 30.41 89 GLY A N 1
ATOM 629 C CA . GLY A 1 89 ? -7.366 50.618 64.360 1.00 30.41 89 GLY A CA 1
ATOM 630 C C . GLY A 1 89 ? -6.243 51.072 65.304 1.00 30.41 89 GLY A C 1
ATOM 631 O O . GLY A 1 89 ? -6.449 51.857 66.223 1.00 30.41 89 GLY A O 1
ATOM 632 N N . GLY A 1 90 ? -5.033 50.592 64.968 1.00 30.52 90 GLY A N 1
ATOM 633 C CA . GLY A 1 90 ? -3.721 50.961 65.526 1.00 30.52 90 GLY A CA 1
ATOM 634 C C . GLY A 1 90 ? -3.364 50.202 66.815 1.00 30.52 90 GLY A C 1
ATOM 635 O O . GLY A 1 90 ? -4.184 50.092 67.705 1.00 30.52 90 GLY A O 1
ATOM 636 N N . THR A 1 91 ? -2.167 49.664 67.056 1.00 29.38 91 THR A N 1
ATOM 637 C CA . THR A 1 91 ? -0.823 50.003 66.577 1.00 29.38 91 THR A CA 1
ATOM 638 C C . THR A 1 91 ? 0.195 48.934 67.054 1.00 29.38 91 THR A C 1
ATOM 640 O O . THR A 1 91 ? -0.019 48.282 68.069 1.00 29.38 91 THR A O 1
ATOM 643 N N . LEU A 1 92 ? 1.347 48.869 66.364 1.00 28.67 92 LEU A N 1
ATOM 644 C CA . LEU A 1 92 ? 2.710 48.626 66.891 1.00 28.67 92 LEU A CA 1
ATOM 645 C C . LEU A 1 92 ? 3.265 47.197 67.171 1.00 28.67 92 LEU A C 1
ATOM 647 O O . LEU A 1 92 ? 2.939 46.542 68.150 1.00 28.67 92 LEU A O 1
ATOM 651 N N . LYS A 1 93 ? 4.335 46.915 66.395 1.00 34.62 93 LYS A N 1
ATOM 652 C CA . LYS A 1 93 ? 5.690 46.413 66.757 1.00 34.62 93 LYS A CA 1
ATOM 653 C C . LYS A 1 93 ? 6.098 44.962 66.415 1.00 34.62 93 LYS A C 1
ATOM 655 O O . LYS A 1 93 ? 5.569 43.979 66.908 1.00 34.62 93 LYS A O 1
ATOM 660 N N . ARG A 1 94 ? 7.166 44.914 65.601 1.00 33.69 94 ARG A N 1
ATOM 661 C CA . ARG A 1 94 ? 8.100 43.821 65.241 1.00 33.69 94 ARG A CA 1
ATOM 662 C C . ARG A 1 94 ? 9.147 43.612 66.364 1.00 33.69 94 ARG A C 1
ATOM 664 O O . ARG A 1 94 ? 9.399 44.578 67.087 1.00 33.69 94 ARG A O 1
ATOM 671 N N . PRO A 1 95 ? 9.781 42.425 66.509 1.00 38.50 95 PRO A N 1
ATOM 672 C CA . PRO A 1 95 ? 11.149 42.146 65.976 1.00 38.50 95 PRO A CA 1
ATOM 673 C C . PRO A 1 95 ? 11.286 40.691 65.427 1.00 38.50 95 PRO A C 1
ATOM 675 O O . PRO A 1 95 ? 10.635 39.787 65.924 1.00 38.50 95 PRO A O 1
ATOM 678 N N . THR A 1 96 ? 11.883 40.379 64.265 1.00 33.16 96 THR A N 1
ATOM 679 C CA . THR A 1 96 ? 13.313 40.178 63.887 1.00 33.16 96 THR A CA 1
ATOM 680 C C . THR A 1 96 ? 14.152 39.235 64.770 1.00 33.16 96 THR A C 1
ATOM 682 O O . THR A 1 96 ? 14.548 39.665 65.842 1.00 33.16 96 THR A O 1
ATOM 685 N N . THR A 1 97 ? 14.528 38.053 64.238 1.00 30.45 97 THR A N 1
ATOM 686 C CA . THR A 1 97 ? 15.866 37.380 64.265 1.00 30.45 97 THR A CA 1
ATOM 687 C C . THR A 1 97 ? 15.761 36.012 63.547 1.00 30.45 97 THR A C 1
ATOM 689 O O . THR A 1 97 ? 14.848 35.243 63.802 1.00 30.45 97 THR A O 1
ATOM 692 N N . LEU A 1 98 ? 16.444 35.815 62.410 1.00 29.00 98 LEU A N 1
ATOM 693 C CA . LEU A 1 98 ? 17.757 35.155 62.233 1.00 29.00 98 LEU A CA 1
ATOM 694 C C . LEU A 1 98 ? 17.757 33.621 62.419 1.00 29.00 98 LEU A C 1
ATOM 696 O O . LEU A 1 98 ? 17.806 33.129 63.536 1.00 29.00 98 LEU A O 1
ATOM 700 N N . SER A 1 99 ? 17.876 32.888 61.306 1.00 29.03 99 SER A N 1
ATOM 701 C CA . SER A 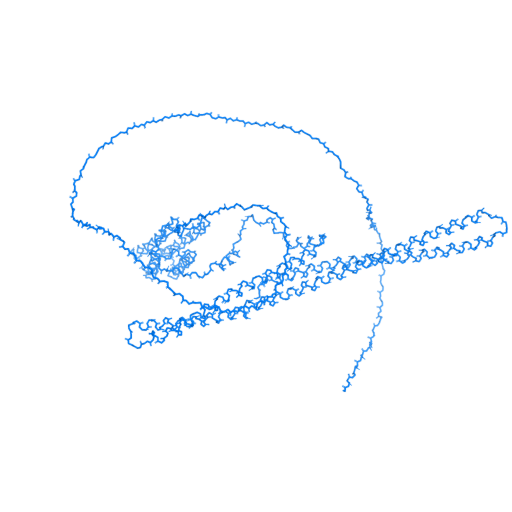1 99 ? 18.867 31.808 61.175 1.00 29.03 99 SER A CA 1
ATOM 702 C C . SER A 1 99 ? 19.190 31.565 59.694 1.00 29.03 99 SER A C 1
ATOM 704 O O . SER A 1 99 ? 18.304 31.334 58.873 1.00 29.03 99 SER A O 1
ATOM 706 N N . ARG A 1 100 ? 20.475 31.711 59.359 1.00 37.69 100 ARG A N 1
ATOM 707 C CA . ARG A 1 100 ? 21.131 31.361 58.090 1.00 37.69 100 ARG A CA 1
ATOM 708 C C . ARG A 1 100 ? 21.852 30.022 58.284 1.00 37.69 100 ARG A C 1
ATOM 710 O O . ARG A 1 100 ? 22.147 29.685 59.423 1.00 37.69 100 ARG A O 1
ATOM 717 N N . ASN A 1 101 ? 22.131 29.333 57.171 1.00 33.41 101 ASN A N 1
ATOM 718 C CA . ASN A 1 101 ? 23.373 28.638 56.745 1.00 33.41 101 ASN A CA 1
ATOM 719 C C . ASN A 1 101 ? 22.985 27.858 55.454 1.00 33.41 101 ASN A C 1
ATOM 721 O O . ASN A 1 101 ? 22.050 27.070 55.515 1.00 33.41 101 ASN A O 1
ATOM 725 N N . ALA A 1 102 ? 23.411 28.164 54.212 1.00 31.25 102 ALA A N 1
ATOM 726 C CA . ALA A 1 102 ? 24.760 28.189 53.598 1.00 31.25 102 ALA A CA 1
ATOM 727 C C . ALA A 1 102 ? 25.479 26.827 53.750 1.00 31.25 102 ALA A C 1
ATOM 729 O O . ALA A 1 102 ? 25.563 26.349 54.870 1.00 31.25 102 ALA A O 1
ATOM 730 N N . SER A 1 103 ? 26.048 26.130 52.757 1.00 33.25 103 SER A N 1
ATOM 731 C CA . SER A 1 103 ? 26.371 26.351 51.334 1.00 33.25 103 SER A CA 1
ATOM 732 C C . SER A 1 103 ? 26.884 25.024 50.725 1.00 33.25 103 SER A C 1
ATOM 734 O O . SER A 1 103 ? 27.305 24.159 51.488 1.00 33.25 103 SER A O 1
ATOM 736 N N . ALA A 1 104 ? 26.929 24.939 49.382 1.00 27.83 104 ALA A N 1
ATOM 737 C CA . ALA A 1 104 ? 27.942 24.302 48.491 1.00 27.83 104 ALA A CA 1
ATOM 738 C C . ALA A 1 104 ? 27.234 23.644 47.277 1.00 27.83 104 ALA A C 1
ATOM 740 O O . ALA A 1 104 ? 26.470 22.709 47.469 1.00 27.83 104 ALA A O 1
ATOM 741 N N . ALA A 1 105 ? 27.234 24.162 46.039 1.00 30.09 105 ALA A N 1
ATOM 742 C CA . ALA A 1 105 ? 28.281 24.634 45.107 1.00 30.09 105 ALA A CA 1
ATOM 743 C C . ALA A 1 105 ? 28.995 23.510 44.318 1.00 30.09 105 ALA A C 1
ATOM 745 O O . ALA A 1 105 ? 29.557 22.603 44.920 1.00 30.09 105 ALA A O 1
ATOM 746 N N . GLY A 1 106 ? 29.030 23.654 42.978 1.00 24.77 106 GLY A N 1
ATOM 747 C CA . GLY A 1 106 ? 29.902 22.918 42.041 1.00 24.77 106 GLY A CA 1
ATOM 748 C C . GLY A 1 106 ? 29.149 22.100 40.973 1.00 24.77 106 GLY A C 1
ATOM 749 O O . GLY A 1 106 ? 28.951 20.919 41.200 1.00 24.77 106 GLY A O 1
ATOM 750 N N . SER A 1 107 ? 28.552 22.643 39.897 1.00 28.84 107 SER A N 1
ATOM 751 C CA . SER A 1 107 ? 29.134 23.286 38.684 1.00 28.84 107 SER A CA 1
ATOM 752 C C . SER A 1 107 ? 29.573 22.252 37.587 1.00 28.84 107 SER A C 1
ATOM 754 O O . SER A 1 107 ? 29.567 21.060 37.861 1.00 28.84 107 SER A O 1
ATOM 756 N N . PRO A 1 108 ? 29.876 22.640 36.323 1.00 42.78 108 PRO A N 1
ATOM 757 C CA . PRO A 1 108 ? 28.939 22.585 35.181 1.00 42.78 108 PRO A CA 1
ATOM 758 C C . PRO A 1 108 ? 29.592 22.126 33.841 1.00 42.78 108 PRO A C 1
ATOM 760 O O . PRO A 1 108 ? 30.798 21.944 33.766 1.00 42.78 108 PRO A O 1
ATOM 763 N N . LEU A 1 109 ? 28.840 22.048 32.736 1.00 29.62 109 LEU A N 1
ATOM 764 C CA . LEU A 1 109 ? 29.358 22.189 31.352 1.00 29.62 109 LEU A CA 1
ATOM 765 C C . LEU A 1 109 ? 28.164 22.624 30.464 1.00 29.62 109 LEU A C 1
ATOM 767 O O . LEU A 1 109 ? 27.173 21.908 30.410 1.00 29.62 109 LEU A O 1
ATOM 771 N N . GLN A 1 110 ? 28.032 23.884 30.008 1.00 29.42 110 GLN A N 1
ATOM 772 C CA . GLN A 1 110 ? 28.721 24.563 28.883 1.00 29.42 110 GLN A CA 1
ATOM 773 C C . GLN A 1 110 ? 28.632 23.762 27.571 1.00 29.42 110 GLN A C 1
ATOM 775 O O . GLN A 1 110 ? 28.978 22.592 27.572 1.00 29.42 110 GLN A O 1
ATOM 780 N N . SER A 1 111 ? 28.306 24.286 26.391 1.00 23.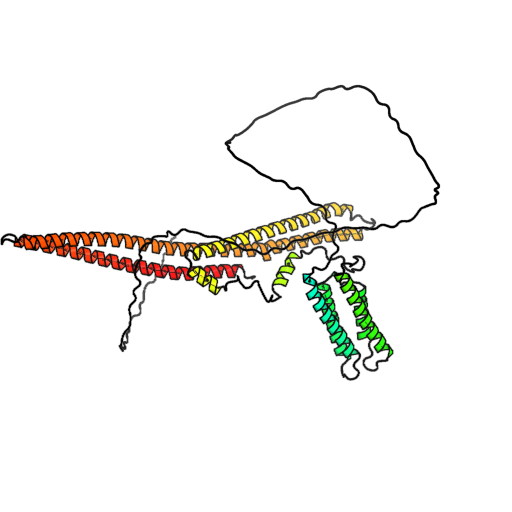53 111 SER A N 1
ATOM 781 C CA . SER A 1 111 ? 27.694 25.515 25.865 1.00 23.53 111 SER A CA 1
ATOM 782 C C . SER A 1 111 ? 27.649 25.313 24.332 1.00 23.53 111 SER A C 1
ATOM 784 O O . SER A 1 111 ? 28.390 24.485 23.810 1.00 23.53 111 SER A O 1
ATOM 786 N N . TRP A 1 112 ? 26.791 26.032 23.606 1.00 24.94 112 TRP A N 1
ATOM 787 C CA . TRP A 1 112 ? 27.151 26.880 22.453 1.00 24.94 112 TRP A CA 1
ATOM 788 C C . TRP A 1 112 ? 25.867 27.473 21.857 1.00 24.94 112 TRP A C 1
ATOM 790 O O . TRP A 1 112 ? 24.907 26.787 21.519 1.00 24.94 112 TRP A O 1
ATOM 800 N N . VAL A 1 113 ? 25.880 28.799 21.809 1.00 22.95 113 VAL A N 1
ATOM 801 C CA . VAL A 1 113 ? 24.875 29.738 21.309 1.00 22.95 113 VAL A CA 1
ATOM 802 C C . VAL A 1 113 ? 25.480 30.413 20.079 1.00 22.95 113 VAL A C 1
ATOM 804 O O . VAL A 1 113 ? 26.691 30.591 20.055 1.00 22.95 113 VAL A O 1
ATOM 807 N N . PHE A 1 114 ? 24.645 30.790 19.107 1.00 26.42 114 PHE A N 1
ATOM 808 C CA . PHE A 1 114 ? 24.583 32.065 18.350 1.00 26.42 114 PHE A CA 1
ATOM 809 C C . PHE A 1 114 ? 23.711 31.766 17.106 1.00 26.42 114 PHE A C 1
ATOM 811 O O . PHE A 1 114 ? 24.037 30.841 16.376 1.00 26.42 114 PHE A O 1
ATOM 818 N N . SER A 1 115 ? 22.532 32.333 16.810 1.00 22.89 115 SER A N 1
ATOM 819 C CA . SER A 1 115 ? 21.861 33.645 16.955 1.00 22.89 115 SER A CA 1
ATOM 820 C C . SER A 1 115 ? 21.695 34.347 15.599 1.00 22.89 115 SER A C 1
ATOM 822 O O . SER A 1 115 ? 22.645 34.409 14.823 1.00 22.89 115 SER A O 1
ATOM 824 N N . LYS A 1 116 ? 20.521 35.005 15.459 1.00 24.42 116 LYS A N 1
ATOM 825 C CA . LYS A 1 116 ? 20.109 36.088 14.522 1.00 24.42 116 LYS A CA 1
ATOM 826 C C . LYS A 1 116 ? 19.326 35.608 13.279 1.00 24.42 116 LYS A C 1
ATOM 828 O O . LYS A 1 116 ? 19.829 34.781 12.541 1.00 24.42 116 LYS A O 1
ATOM 833 N N . GLY A 1 117 ? 18.119 36.080 12.946 1.00 23.89 117 GLY A N 1
ATOM 834 C CA . GLY A 1 117 ? 17.215 37.114 13.479 1.00 23.89 117 GLY A CA 1
ATOM 835 C C . GLY A 1 117 ? 16.198 37.541 12.387 1.00 23.89 117 GLY A C 1
ATOM 836 O O . GLY A 1 117 ? 16.467 37.300 11.216 1.00 23.89 117 GLY A O 1
ATOM 837 N N . GLN A 1 118 ? 15.102 38.214 12.795 1.00 25.16 118 GLN A N 1
ATOM 838 C CA . GLN A 1 118 ? 13.993 38.842 12.017 1.00 25.16 118 GLN A CA 1
ATOM 839 C C . GLN A 1 118 ? 12.841 37.915 11.541 1.00 25.16 118 GLN A C 1
ATOM 841 O O . GLN A 1 118 ? 13.093 36.953 10.838 1.00 25.16 118 GLN A O 1
ATOM 846 N N . GLY A 1 119 ? 11.541 38.142 11.797 1.00 24.47 119 GLY A N 1
ATOM 847 C CA . GLY A 1 119 ? 10.809 39.164 12.561 1.00 24.47 119 GLY A CA 1
ATOM 848 C C . GLY A 1 119 ? 9.338 39.302 12.086 1.00 24.47 119 GLY A C 1
ATOM 849 O O . GLY A 1 119 ? 9.140 39.517 10.900 1.00 24.47 119 GLY A O 1
ATOM 850 N N . ARG A 1 120 ? 8.373 39.276 13.038 1.00 26.02 120 ARG A N 1
ATOM 851 C CA . ARG A 1 120 ? 6.944 39.738 13.008 1.00 26.02 120 ARG A CA 1
ATOM 852 C C . ARG A 1 120 ? 5.976 39.055 12.004 1.00 26.02 120 ARG A C 1
ATOM 854 O O . ARG A 1 120 ? 6.363 38.746 10.897 1.00 26.02 120 ARG A O 1
ATOM 861 N N . ALA A 1 121 ? 4.691 38.799 12.284 1.00 24.44 121 ALA A N 1
ATOM 862 C CA . ALA A 1 121 ? 3.762 39.302 13.299 1.00 24.44 121 ALA A CA 1
ATOM 863 C C . ALA A 1 121 ? 2.709 38.235 13.680 1.00 24.44 121 ALA A C 1
ATOM 865 O O . ALA A 1 121 ? 2.254 37.474 12.831 1.00 24.44 121 ALA A O 1
ATOM 866 N N . ALA A 1 122 ? 2.304 38.234 14.951 1.00 24.38 122 ALA A N 1
ATOM 867 C CA . ALA A 1 122 ? 1.121 37.554 15.464 1.00 24.38 122 ALA A CA 1
ATOM 868 C C . ALA A 1 122 ? -0.013 38.581 15.596 1.00 24.38 122 ALA A C 1
ATOM 870 O O . ALA A 1 122 ? 0.216 39.670 16.128 1.00 24.38 122 ALA A O 1
ATOM 871 N N . ILE A 1 123 ? -1.216 38.228 15.144 1.00 28.62 123 ILE A N 1
ATOM 872 C CA . ILE A 1 123 ? -2.461 38.878 15.558 1.00 28.62 123 ILE A CA 1
ATOM 873 C C . ILE A 1 123 ? -3.230 37.852 16.382 1.00 28.62 123 ILE A C 1
ATOM 875 O O . ILE A 1 123 ? -3.525 36.751 15.923 1.00 28.62 123 ILE A O 1
ATOM 879 N N . ALA A 1 124 ? -3.473 38.230 17.630 1.00 24.91 124 ALA A N 1
ATOM 880 C CA . ALA A 1 124 ? -4.314 37.535 18.578 1.00 24.91 124 ALA A CA 1
ATOM 881 C C . ALA A 1 124 ? -5.789 37.820 18.277 1.00 24.91 124 ALA A C 1
ATOM 883 O O . ALA A 1 124 ? -6.140 38.973 18.050 1.00 24.91 124 ALA A O 1
ATOM 884 N N . HIS A 1 125 ? -6.644 36.807 18.398 1.00 25.81 125 HIS A N 1
ATOM 885 C CA . HIS A 1 125 ? -8.022 36.990 18.846 1.00 25.81 125 HIS A CA 1
ATOM 886 C C . HIS A 1 125 ? -8.353 35.891 19.863 1.00 25.81 125 HIS A C 1
ATOM 888 O O . HIS A 1 125 ? -8.097 34.710 19.639 1.00 25.81 125 HIS A O 1
ATOM 894 N N . SER A 1 126 ? -8.826 36.351 21.019 1.00 25.31 126 SER A N 1
ATOM 895 C CA . SER A 1 126 ? -9.280 35.594 22.190 1.00 25.31 126 SER A CA 1
ATOM 896 C C . SER A 1 126 ? -10.819 35.406 22.118 1.00 25.31 126 SER A C 1
ATOM 898 O O . SER A 1 126 ? -11.391 35.722 21.077 1.00 25.31 126 SER A O 1
ATOM 900 N N . PRO A 1 127 ? -11.513 34.870 23.141 1.00 37.06 127 PRO A N 1
ATOM 901 C CA . PRO A 1 127 ? -12.353 33.678 23.058 1.00 37.06 127 PRO A CA 1
ATOM 902 C C . PRO A 1 127 ? -13.856 34.017 22.943 1.00 37.06 127 PRO A C 1
ATOM 904 O O . PRO A 1 127 ? -14.300 35.060 23.413 1.00 37.06 127 PRO A O 1
ATOM 907 N N . HIS A 1 128 ? -14.667 33.118 22.384 1.00 24.91 128 HIS A N 1
ATOM 908 C CA . HIS A 1 128 ? -16.133 33.210 22.464 1.00 24.91 128 HIS A CA 1
ATOM 909 C C . HIS A 1 128 ? -16.664 31.913 23.092 1.00 24.91 128 HIS A C 1
ATOM 911 O O . HIS A 1 128 ? -16.429 30.830 22.568 1.00 24.91 128 HIS A O 1
ATOM 917 N N . THR A 1 129 ? -16.999 31.990 24.383 1.00 28.66 129 THR A N 1
ATOM 918 C CA . THR A 1 129 ? -18.358 31.978 24.967 1.00 28.66 129 THR A CA 1
ATOM 919 C C . THR A 1 129 ? -19.027 30.614 24.958 1.00 28.66 129 THR A C 1
ATOM 921 O O . THR A 1 129 ? -19.439 30.108 23.918 1.00 28.66 129 THR A O 1
ATOM 924 N N . GLU A 1 130 ? -19.169 30.096 26.178 1.00 33.31 130 GLU A N 1
ATOM 925 C CA . GLU A 1 130 ? -20.150 29.104 26.605 1.00 33.31 130 GLU A CA 1
ATOM 926 C C . GLU A 1 130 ? -21.445 29.255 25.803 1.00 33.31 130 GLU A C 1
ATOM 928 O O . GLU A 1 130 ? -22.133 30.275 25.879 1.00 33.31 130 GLU A O 1
ATOM 933 N N . THR A 1 131 ? -21.736 28.252 24.981 1.00 25.77 131 THR A N 1
ATOM 934 C CA . THR A 1 131 ? -23.030 28.119 24.322 1.00 25.77 131 THR A CA 1
ATOM 935 C C . THR A 1 131 ? -23.783 27.054 25.098 1.00 25.77 131 THR A C 1
ATOM 937 O O . THR A 1 131 ? -23.332 25.916 25.201 1.00 25.77 131 THR A O 1
ATOM 940 N N . VAL A 1 132 ? -24.875 27.490 25.718 1.00 31.45 132 VAL A N 1
ATOM 941 C CA . VAL A 1 132 ? -25.903 26.677 26.369 1.00 31.45 132 VAL A CA 1
ATOM 942 C C . VAL A 1 132 ? -26.212 25.453 25.503 1.00 31.45 132 VAL A C 1
ATOM 944 O O . VAL A 1 132 ? -26.393 25.603 24.295 1.00 31.45 132 VAL A O 1
ATOM 947 N N . GLU A 1 133 ? -26.237 24.264 26.118 1.00 33.03 133 GLU A N 1
ATOM 948 C CA . GLU A 1 133 ? -26.687 23.018 25.491 1.00 33.03 133 GLU A CA 1
ATOM 949 C C . GLU A 1 133 ? -28.019 23.267 24.778 1.00 33.03 133 GLU A C 1
ATOM 951 O O . GLU A 1 133 ? -29.053 23.490 25.409 1.00 33.03 133 GLU A O 1
ATOM 956 N N . ALA A 1 134 ? -27.982 23.268 23.447 1.00 31.28 134 ALA A N 1
ATOM 957 C CA . ALA A 1 134 ? -29.191 23.174 22.656 1.00 31.28 134 ALA A CA 1
ATOM 958 C C . ALA A 1 134 ? -29.800 21.782 22.909 1.00 31.28 134 ALA A C 1
ATOM 960 O O . ALA A 1 134 ? -29.056 20.793 22.893 1.00 31.28 134 ALA A O 1
ATOM 961 N N . PRO A 1 135 ? -31.118 21.681 23.159 1.00 43.66 135 PRO A N 1
ATOM 962 C CA . PRO A 1 135 ? -31.778 20.391 23.303 1.00 43.66 135 PRO A CA 1
ATOM 963 C C . PRO A 1 135 ? -31.589 19.592 22.012 1.00 43.66 135 PRO A C 1
ATOM 965 O O . PRO A 1 135 ? -31.406 20.173 20.943 1.00 43.66 135 PRO A O 1
ATOM 968 N N . ALA A 1 136 ? -31.579 18.266 22.139 1.00 54.50 136 ALA A N 1
ATOM 969 C CA . ALA A 1 136 ? -31.292 17.297 21.086 1.00 54.50 136 ALA A CA 1
ATOM 970 C C . ALA A 1 136 ? -32.253 17.417 19.883 1.00 54.50 136 ALA A C 1
ATOM 972 O O . ALA A 1 136 ? -33.168 16.614 19.719 1.00 54.50 136 ALA A O 1
ATOM 973 N N . ALA A 1 137 ? -32.050 18.433 19.049 1.00 56.69 137 ALA A N 1
ATOM 974 C CA . ALA A 1 137 ? -32.811 18.677 17.840 1.00 56.69 137 ALA A CA 1
ATOM 975 C C . ALA A 1 137 ? -32.318 17.735 16.741 1.00 56.69 137 ALA A C 1
ATOM 977 O O . ALA A 1 137 ? -31.114 17.577 16.528 1.00 56.69 137 ALA A O 1
ATOM 978 N N . ILE A 1 138 ? -33.262 17.095 16.056 1.00 69.94 138 ILE A N 1
ATOM 979 C CA . ILE A 1 138 ? -32.982 16.275 14.881 1.00 69.94 138 ILE A CA 1
ATOM 980 C C . ILE A 1 138 ? -32.325 17.130 13.787 1.00 69.94 138 ILE A C 1
ATOM 982 O O . ILE A 1 138 ? -32.783 18.234 13.486 1.00 69.94 138 ILE A O 1
ATOM 986 N N . GLU A 1 139 ? -31.230 16.641 13.204 1.00 72.88 139 GLU A N 1
ATOM 987 C CA . GLU A 1 139 ? -30.551 17.338 12.111 1.00 72.88 139 GLU A CA 1
ATOM 988 C C . GLU A 1 139 ? -31.446 17.349 10.861 1.00 72.88 139 GLU A C 1
ATOM 990 O O . GLU A 1 139 ? -32.170 16.392 10.585 1.00 72.88 139 GLU A O 1
ATOM 995 N N . VAL A 1 140 ? -31.398 18.431 10.074 1.00 68.31 140 VAL A N 1
ATOM 996 C CA . VAL A 1 140 ? -32.257 18.614 8.882 1.00 68.31 140 VAL A CA 1
ATOM 997 C C . VAL A 1 140 ? -32.094 17.466 7.870 1.00 68.31 140 VAL A C 1
ATOM 999 O O . VAL A 1 140 ? -33.041 17.113 7.168 1.00 68.31 140 VAL A O 1
ATOM 1002 N N . GLU A 1 141 ? -30.915 16.844 7.836 1.00 75.06 141 GLU A N 1
ATOM 1003 C CA . GLU A 1 141 ? -30.581 15.707 6.970 1.00 75.06 141 GLU A CA 1
ATOM 1004 C C . GLU A 1 141 ? -31.232 14.381 7.420 1.00 75.06 141 GLU A C 1
ATOM 1006 O O . GLU A 1 141 ? -31.454 13.494 6.594 1.00 75.06 141 GLU A O 1
ATOM 1011 N N . ASP A 1 142 ? -31.614 14.261 8.696 1.00 79.50 142 ASP A N 1
ATOM 1012 C CA . ASP A 1 142 ? -32.236 13.062 9.277 1.00 79.50 142 ASP A CA 1
ATOM 1013 C C . ASP A 1 142 ? -33.777 13.071 9.195 1.00 79.50 142 ASP A C 1
ATOM 1015 O O . ASP A 1 142 ? -34.420 12.047 9.464 1.00 79.50 142 ASP A O 1
ATOM 1019 N N . ILE A 1 143 ? -34.382 14.191 8.772 1.00 84.44 143 ILE A N 1
ATOM 1020 C CA . ILE A 1 143 ? -35.840 14.344 8.626 1.00 84.44 143 ILE A CA 1
ATOM 1021 C C . ILE A 1 143 ? -36.404 13.450 7.503 1.00 84.44 143 ILE A C 1
ATOM 1023 O O . ILE A 1 143 ? -37.368 12.722 7.762 1.00 84.44 143 ILE A O 1
ATOM 1027 N N . PRO A 1 144 ? -35.853 13.427 6.268 1.00 87.50 144 PRO A N 1
ATOM 1028 C CA . PRO A 1 144 ? -36.407 12.582 5.206 1.00 87.50 144 PRO A CA 1
ATOM 1029 C C . PRO A 1 144 ? -36.375 11.070 5.525 1.00 87.50 144 PRO A C 1
ATOM 1031 O O . PRO A 1 144 ? -37.394 10.404 5.312 1.00 87.50 144 PRO A O 1
ATOM 1034 N N . PRO A 1 145 ? -35.284 10.500 6.087 1.00 86.38 145 PRO A N 1
ATOM 1035 C CA . PRO A 1 145 ? -35.267 9.106 6.539 1.00 86.38 145 PRO A CA 1
ATOM 1036 C C . PRO A 1 145 ? -36.288 8.799 7.643 1.00 86.38 145 PRO A C 1
ATOM 1038 O O . PRO A 1 145 ? -36.897 7.723 7.620 1.00 86.38 145 PRO A O 1
ATOM 1041 N N . LEU A 1 146 ? -36.512 9.734 8.576 1.00 88.56 146 LEU A N 1
ATOM 1042 C CA . LEU A 1 146 ? -37.516 9.596 9.632 1.00 88.56 146 LEU A CA 1
ATOM 1043 C C . LEU A 1 146 ? -38.919 9.507 9.030 1.00 88.56 146 LEU A C 1
ATOM 1045 O O . LEU A 1 146 ? -39.644 8.556 9.315 1.00 88.56 146 LEU A O 1
ATOM 1049 N N . LEU A 1 147 ? -39.281 10.445 8.150 1.00 90.75 147 LEU A N 1
ATOM 1050 C CA . LEU A 1 147 ? -40.594 10.468 7.500 1.00 90.75 147 LEU A CA 1
ATOM 1051 C C . LEU A 1 147 ? -40.851 9.202 6.672 1.00 90.75 147 LEU A C 1
ATOM 1053 O O . LEU A 1 147 ? -41.951 8.653 6.707 1.00 90.75 147 LEU A O 1
ATOM 1057 N N . HIS A 1 148 ? -39.827 8.679 5.993 1.00 91.31 148 HIS A N 1
ATOM 1058 C CA . HIS A 1 148 ? -39.935 7.407 5.279 1.00 91.31 148 HIS A CA 1
ATOM 1059 C C . HIS A 1 148 ? -40.161 6.218 6.232 1.00 91.31 148 HIS A C 1
ATOM 1061 O O . HIS A 1 148 ? -40.931 5.303 5.937 1.00 91.31 148 HIS A O 1
ATOM 1067 N N . ALA A 1 149 ? -39.513 6.208 7.399 1.00 89.81 149 ALA A N 1
ATOM 1068 C CA . ALA A 1 149 ? -39.742 5.174 8.403 1.00 89.81 149 ALA A CA 1
ATOM 1069 C C . ALA A 1 149 ? -41.145 5.272 9.036 1.00 89.81 149 ALA A C 1
ATOM 1071 O O . ALA A 1 149 ? -41.784 4.241 9.243 1.00 89.81 149 ALA A O 1
ATOM 1072 N N . VAL A 1 150 ? -41.643 6.491 9.267 1.00 93.75 150 VAL A N 1
ATOM 1073 C CA . VAL A 1 150 ? -43.010 6.765 9.743 1.00 93.75 150 VAL A CA 1
ATOM 1074 C C . VAL A 1 150 ? -44.054 6.285 8.732 1.00 93.75 150 VAL A C 1
ATOM 1076 O O . VAL A 1 150 ? -45.010 5.623 9.127 1.00 93.75 150 VAL A O 1
ATOM 1079 N N . ALA A 1 151 ? -43.847 6.534 7.435 1.00 93.88 151 ALA A N 1
ATOM 1080 C CA . ALA A 1 151 ? -44.736 6.045 6.380 1.00 93.88 151 ALA A CA 1
ATOM 1081 C C . ALA A 1 151 ? -44.829 4.510 6.379 1.00 93.88 151 ALA A C 1
ATOM 1083 O O . ALA A 1 151 ? -45.926 3.958 6.429 1.00 93.88 151 ALA A O 1
ATOM 1084 N N . ARG A 1 152 ? -43.686 3.810 6.449 1.00 94.12 152 ARG A N 1
ATOM 1085 C CA . ARG A 1 152 ? -43.664 2.337 6.546 1.00 94.12 152 ARG A CA 1
ATOM 1086 C C . ARG A 1 152 ? -44.355 1.810 7.804 1.00 94.12 152 ARG A C 1
ATOM 1088 O O . ARG A 1 152 ? -44.972 0.749 7.769 1.00 94.12 152 ARG A O 1
ATOM 1095 N N . PHE A 1 153 ? -44.232 2.519 8.924 1.00 96.00 153 PHE A N 1
ATOM 1096 C CA . PHE A 1 153 ? -44.933 2.154 10.153 1.00 96.00 153 PHE A CA 1
ATOM 1097 C C . PHE A 1 153 ? -46.450 2.302 9.997 1.00 96.00 153 PHE A C 1
ATOM 1099 O O . PHE A 1 153 ? -47.182 1.378 10.345 1.00 96.00 153 PHE A O 1
ATOM 1106 N N . ALA A 1 154 ? -46.915 3.412 9.417 1.00 95.81 154 ALA A N 1
ATOM 1107 C CA . ALA A 1 154 ? -48.331 3.642 9.144 1.00 95.81 154 ALA A CA 1
ATOM 1108 C C . ALA A 1 154 ? -48.919 2.575 8.204 1.00 95.81 154 ALA A C 1
ATOM 1110 O O . ALA A 1 154 ? -49.973 2.019 8.499 1.00 95.81 154 ALA A O 1
ATOM 1111 N N . GLU A 1 155 ? -48.206 2.218 7.132 1.00 96.31 155 GLU A N 1
ATOM 1112 C CA . GLU A 1 155 ? -48.611 1.149 6.206 1.00 96.31 155 GLU A CA 1
ATOM 1113 C C . GLU A 1 155 ? -48.758 -0.209 6.907 1.00 96.31 155 GLU A C 1
ATOM 1115 O O . GLU A 1 155 ? -49.726 -0.935 6.678 1.00 96.31 155 GLU A O 1
ATOM 1120 N N . ALA A 1 156 ? -47.822 -0.562 7.792 1.00 96.06 156 ALA A N 1
ATOM 1121 C CA . ALA A 1 156 ? -47.887 -1.816 8.538 1.00 96.06 156 ALA A CA 1
ATOM 1122 C C . ALA A 1 156 ? -49.050 -1.843 9.544 1.00 96.06 156 ALA A C 1
ATOM 1124 O O . ALA A 1 156 ? -49.680 -2.887 9.727 1.00 96.06 156 ALA A O 1
ATOM 1125 N N . VAL A 1 157 ? -49.340 -0.707 10.187 1.00 96.31 157 VAL A N 1
ATOM 1126 C CA . VAL A 1 157 ? -50.473 -0.561 11.113 1.00 96.31 157 VAL A CA 1
ATOM 1127 C C . VAL A 1 157 ? -51.805 -0.659 10.366 1.00 96.31 157 VAL A C 1
ATOM 1129 O O . VAL A 1 157 ? -52.697 -1.369 10.831 1.00 96.31 157 VAL A O 1
ATOM 1132 N N . GLU A 1 158 ? -51.928 -0.031 9.193 1.00 95.12 158 GLU A N 1
ATOM 1133 C CA . GLU A 1 158 ? -53.136 -0.134 8.363 1.00 95.12 158 GLU A CA 1
ATOM 1134 C C . GLU A 1 158 ? -53.344 -1.572 7.872 1.00 95.12 158 GLU A C 1
ATOM 1136 O O . GLU A 1 158 ? -54.426 -2.132 8.023 1.00 95.12 158 GLU A O 1
ATOM 1141 N N . LYS A 1 159 ? -52.276 -2.242 7.423 1.00 93.88 159 LYS A N 1
ATOM 1142 C CA . LYS A 1 159 ? -52.338 -3.657 7.033 1.00 93.88 159 LYS A CA 1
ATOM 1143 C C . LYS A 1 159 ? -52.793 -4.565 8.182 1.00 93.88 159 LYS A C 1
ATOM 1145 O O . LYS A 1 159 ? -53.563 -5.499 7.967 1.00 93.88 159 LYS A O 1
ATOM 1150 N N . LEU A 1 160 ? -52.317 -4.319 9.406 1.00 95.00 160 LEU A N 1
ATOM 1151 C CA . LEU A 1 160 ? -52.771 -5.053 10.590 1.00 95.00 160 LEU A CA 1
ATOM 1152 C C . LEU A 1 160 ? -54.266 -4.824 10.843 1.00 95.00 160 LEU A C 1
ATOM 1154 O O . LEU A 1 160 ? -54.982 -5.775 11.155 1.00 95.00 160 LEU A O 1
ATOM 1158 N N . LYS A 1 161 ? -54.731 -3.581 10.705 1.00 93.94 161 LYS A N 1
ATOM 1159 C CA . LYS A 1 161 ? -56.141 -3.227 10.862 1.00 93.94 161 LYS A CA 1
ATOM 1160 C C . LYS A 1 161 ? -57.017 -3.953 9.841 1.00 93.94 161 LYS A C 1
ATOM 1162 O O . LYS A 1 161 ? -58.003 -4.566 10.247 1.00 93.94 161 LYS A O 1
ATOM 1167 N N . ASP A 1 162 ? -56.622 -3.958 8.571 1.00 92.50 162 ASP A N 1
ATOM 1168 C CA . ASP A 1 162 ? -57.349 -4.650 7.503 1.00 92.50 162 ASP A CA 1
ATOM 1169 C C . ASP A 1 162 ? -57.485 -6.146 7.806 1.00 92.50 162 ASP A C 1
ATOM 1171 O O . ASP A 1 162 ? -58.592 -6.676 7.864 1.00 92.50 162 ASP A O 1
ATOM 1175 N N . VAL A 1 163 ? -56.377 -6.820 8.127 1.00 90.88 163 VAL A N 1
ATOM 1176 C CA . VAL A 1 163 ? -56.367 -8.267 8.411 1.00 90.88 163 VAL A CA 1
ATOM 1177 C C . VAL A 1 163 ? -57.216 -8.633 9.636 1.00 90.88 163 VAL A C 1
ATOM 1179 O O . VAL A 1 163 ? -57.855 -9.691 9.671 1.00 90.88 163 VAL A O 1
ATOM 1182 N N . VAL A 1 164 ? -57.228 -7.778 10.661 1.00 88.62 164 VAL A N 1
ATOM 1183 C CA . VAL A 1 164 ? -57.999 -8.023 11.887 1.00 88.62 164 VAL A CA 1
ATOM 1184 C C . VAL A 1 164 ? -59.483 -7.718 11.694 1.00 88.62 164 VAL A C 1
ATOM 1186 O O . VAL A 1 164 ? -60.295 -8.421 12.286 1.00 88.62 164 VAL A O 1
ATOM 1189 N N . LEU A 1 165 ? -59.874 -6.753 10.857 1.00 86.62 165 LEU A N 1
ATOM 1190 C CA . LEU A 1 165 ? -61.280 -6.361 10.668 1.00 86.62 165 LEU A CA 1
ATOM 1191 C C . LEU A 1 165 ? -61.974 -7.032 9.472 1.00 86.62 165 LEU A C 1
ATOM 1193 O O . LEU A 1 165 ? -63.204 -7.049 9.424 1.00 86.62 165 LEU A O 1
ATOM 1197 N N . GLU A 1 166 ? -61.230 -7.628 8.542 1.00 81.19 166 GLU A N 1
ATOM 1198 C CA . GLU A 1 166 ? -61.784 -8.246 7.335 1.00 81.19 166 GLU A CA 1
ATOM 1199 C C . GLU A 1 166 ? -62.507 -9.579 7.614 1.00 81.19 166 GLU A C 1
ATOM 1201 O O . GLU A 1 166 ? -61.923 -10.552 8.089 1.00 81.19 166 GLU A O 1
ATOM 1206 N N . ASP A 1 167 ? -63.798 -9.658 7.277 1.00 64.94 167 ASP A N 1
ATOM 1207 C CA . ASP A 1 167 ? -64.674 -10.779 7.660 1.00 64.94 167 ASP A CA 1
ATOM 1208 C C . ASP A 1 167 ? -64.583 -12.027 6.747 1.00 64.94 167 ASP A C 1
ATOM 1210 O O . ASP A 1 167 ? -65.300 -13.000 6.972 1.00 64.94 167 ASP A O 1
ATOM 1214 N N . LYS A 1 168 ? -63.729 -12.040 5.710 1.00 61.38 168 LYS A N 1
ATOM 1215 C CA . LYS A 1 168 ? -63.785 -13.049 4.622 1.00 61.38 168 LYS A CA 1
ATOM 1216 C C . LYS A 1 168 ? -62.613 -14.040 4.541 1.00 61.38 168 LYS A C 1
ATOM 1218 O O . LYS A 1 168 ? -62.608 -14.874 3.639 1.00 61.38 168 LYS A O 1
ATOM 1223 N N . GLN A 1 169 ? -61.644 -13.983 5.455 1.00 62.25 169 GLN A N 1
ATOM 1224 C CA . GLN A 1 169 ? -60.404 -14.767 5.356 1.00 62.25 169 GLN A CA 1
ATOM 1225 C C . GLN A 1 169 ? -60.400 -15.986 6.307 1.00 62.25 169 GLN A C 1
ATOM 1227 O O . GLN A 1 169 ? -60.581 -15.843 7.516 1.00 62.25 169 GLN A O 1
ATOM 1232 N N . GLU A 1 170 ? -60.129 -17.195 5.800 1.00 61.66 170 GLU A N 1
ATOM 1233 C CA . GLU A 1 170 ? -59.737 -18.342 6.638 1.00 61.66 170 GLU A CA 1
ATOM 1234 C C . GLU A 1 170 ? -58.274 -18.152 7.099 1.00 61.66 170 GLU A C 1
ATOM 1236 O O . GLU A 1 170 ? -57.425 -17.734 6.314 1.00 61.66 170 GLU A O 1
ATOM 1241 N N . ASN A 1 171 ? -57.958 -18.449 8.368 1.00 69.44 171 ASN A N 1
ATOM 1242 C CA . ASN A 1 171 ? -56.644 -18.218 9.012 1.00 69.44 171 ASN A CA 1
ATOM 1243 C C . ASN A 1 171 ? -56.287 -16.753 9.368 1.00 69.44 171 ASN A C 1
ATOM 1245 O O . ASN A 1 171 ? -55.110 -16.384 9.379 1.00 69.44 171 ASN A O 1
ATOM 1249 N N . ARG A 1 172 ? -57.271 -15.923 9.751 1.00 80.06 172 ARG A N 1
ATOM 1250 C CA . ARG A 1 172 ? -57.045 -14.532 10.223 1.00 80.06 172 ARG A CA 1
ATOM 1251 C C . ARG A 1 172 ? -56.076 -14.425 11.393 1.00 80.06 172 ARG A C 1
ATOM 1253 O O . ARG A 1 172 ? -55.233 -13.539 11.414 1.00 80.06 172 ARG A O 1
ATOM 1260 N N . ARG A 1 173 ? -56.174 -15.334 12.363 1.00 86.50 173 ARG A N 1
ATOM 1261 C CA . ARG A 1 173 ? -55.386 -15.255 13.596 1.00 86.50 173 ARG A CA 1
ATOM 1262 C C . ARG A 1 173 ? -53.870 -15.366 13.338 1.00 86.50 173 ARG A C 1
ATOM 1264 O O . ARG A 1 173 ? -53.152 -14.467 13.765 1.00 86.50 173 ARG A O 1
ATOM 1271 N N . PRO A 1 174 ? -53.351 -16.376 12.613 1.00 88.12 174 PRO A N 1
ATOM 1272 C CA . PRO A 1 174 ? -51.939 -16.400 12.219 1.00 88.12 174 PRO A CA 1
ATOM 1273 C C . PRO A 1 174 ? -51.482 -15.148 11.452 1.00 88.12 174 PRO A C 1
ATOM 1275 O O . PRO A 1 174 ? -50.437 -14.590 11.779 1.00 88.12 174 PRO A O 1
ATOM 1278 N N . LEU A 1 175 ? -52.284 -14.671 10.493 1.00 89.12 175 LEU A N 1
ATOM 1279 C CA . LEU A 1 175 ? -51.953 -13.506 9.661 1.00 89.12 175 LEU A CA 1
ATOM 1280 C C . LEU A 1 175 ? -51.926 -12.194 10.461 1.00 89.12 175 LEU A C 1
ATOM 1282 O O . LEU A 1 175 ? -51.033 -11.369 10.275 1.00 89.12 175 LEU A O 1
ATOM 1286 N N . ALA A 1 176 ? -52.864 -12.007 11.390 1.00 91.69 176 ALA A N 1
ATOM 1287 C CA . ALA A 1 176 ? -52.900 -10.854 12.285 1.00 91.69 176 ALA A CA 1
ATOM 1288 C C . ALA A 1 176 ? -51.679 -10.826 13.215 1.00 91.69 176 ALA A C 1
ATOM 1290 O O . ALA A 1 176 ? -51.088 -9.774 13.450 1.00 91.69 176 ALA A O 1
ATOM 1291 N N . HIS A 1 177 ? -51.252 -11.992 13.706 1.00 92.62 177 HIS A N 1
ATOM 1292 C CA . HIS A 1 177 ? -50.040 -12.112 14.513 1.00 92.62 177 HIS A CA 1
ATOM 1293 C C . HIS A 1 177 ? -48.761 -11.838 13.707 1.00 92.62 177 HIS A C 1
ATOM 1295 O O . HIS A 1 177 ? -47.831 -11.233 14.242 1.00 92.62 177 HIS A O 1
ATOM 1301 N N . GLU A 1 178 ? -48.712 -12.237 12.435 1.00 93.38 178 GLU A N 1
ATOM 1302 C CA . GLU A 1 178 ? -47.616 -11.896 11.522 1.00 93.38 178 GLU A CA 1
ATOM 1303 C C . GLU A 1 178 ? -47.557 -10.383 11.259 1.00 93.38 178 GLU A C 1
ATOM 1305 O O . GLU A 1 178 ? -46.501 -9.769 11.420 1.00 93.38 178 GLU A O 1
ATOM 1310 N N . CYS A 1 179 ? -48.701 -9.757 10.958 1.00 93.75 179 CYS A N 1
ATOM 1311 C CA . CYS A 1 179 ? -48.790 -8.309 10.747 1.00 93.75 179 CYS A CA 1
ATOM 1312 C C . CYS A 1 179 ? -48.433 -7.521 12.017 1.00 93.75 179 CYS A C 1
ATOM 1314 O O . CYS A 1 179 ? -47.716 -6.526 11.943 1.00 93.75 179 CYS A O 1
ATOM 1316 N N . LEU A 1 180 ? -48.845 -7.991 13.199 1.00 96.00 180 LEU A N 1
ATOM 1317 C CA . LEU A 1 180 ? -48.424 -7.403 14.471 1.00 96.00 180 LEU A CA 1
ATOM 1318 C C . LEU A 1 180 ? -46.909 -7.530 14.668 1.00 96.00 180 LEU A C 1
ATOM 1320 O O . LEU A 1 180 ? -46.265 -6.585 15.122 1.00 96.00 180 LEU A O 1
ATOM 1324 N N . GLY A 1 181 ? -46.329 -8.683 14.326 1.00 93.75 181 GLY A N 1
ATOM 1325 C CA . GLY A 1 181 ? -44.882 -8.884 14.356 1.00 93.75 181 GLY A CA 1
ATOM 1326 C C . GLY A 1 181 ? -44.144 -7.859 13.495 1.00 93.75 181 GLY A C 1
ATOM 1327 O O . GLY A 1 181 ? -43.154 -7.281 13.944 1.00 93.75 181 GLY A O 1
ATOM 1328 N N . GLU A 1 182 ? -44.667 -7.576 12.303 1.00 95.44 182 GLU A N 1
ATOM 1329 C CA . GLU A 1 182 ? -44.120 -6.576 11.389 1.00 95.44 182 GLU A CA 1
ATOM 1330 C C . GLU A 1 182 ? -44.219 -5.147 11.948 1.00 95.44 182 GLU A C 1
ATOM 1332 O O . GLU A 1 182 ? -43.212 -4.435 11.981 1.00 95.44 182 GLU A O 1
ATOM 1337 N N . VAL A 1 183 ? -45.379 -4.754 12.489 1.00 96.25 183 VAL A N 1
ATOM 1338 C CA . VAL A 1 183 ? -45.575 -3.456 13.165 1.00 96.25 183 VAL A CA 1
ATOM 1339 C C . VAL A 1 183 ? -44.550 -3.261 14.287 1.00 96.25 183 VAL A C 1
ATOM 1341 O O . VAL A 1 183 ? -43.877 -2.231 14.356 1.00 96.25 183 VAL A O 1
ATOM 1344 N N . LEU A 1 184 ? -44.371 -4.267 15.147 1.00 96.06 184 LEU A N 1
ATOM 1345 C CA . LEU A 1 184 ? -43.430 -4.195 16.270 1.00 96.06 184 LEU A CA 1
ATOM 1346 C C . LEU A 1 184 ? -41.966 -4.202 15.817 1.00 96.06 184 LEU A C 1
ATOM 1348 O O . LEU A 1 184 ? -41.121 -3.558 16.444 1.00 96.06 184 LEU A O 1
ATOM 1352 N N . ARG A 1 185 ? -41.647 -4.916 14.732 1.00 95.56 185 ARG A N 1
ATOM 1353 C CA . ARG A 1 185 ? -40.305 -4.938 14.142 1.00 95.56 185 ARG A CA 1
ATOM 1354 C C . ARG A 1 185 ? -39.935 -3.564 13.589 1.00 95.56 185 ARG A C 1
ATOM 1356 O O . ARG A 1 185 ? -38.826 -3.094 13.848 1.00 95.56 185 ARG A O 1
ATOM 1363 N N . ILE A 1 186 ? -40.854 -2.919 12.870 1.00 94.44 186 ILE A N 1
ATOM 1364 C CA . ILE A 1 186 ? -40.663 -1.562 12.346 1.00 94.44 186 ILE A CA 1
ATOM 1365 C C . ILE A 1 186 ? -40.541 -0.565 13.501 1.00 94.44 186 ILE A C 1
ATOM 1367 O O . ILE A 1 186 ? -39.588 0.210 13.520 1.00 94.44 186 ILE A O 1
ATOM 1371 N N . LEU A 1 187 ? -41.420 -0.638 14.506 1.00 93.44 187 LEU A N 1
ATOM 1372 C CA . LEU A 1 187 ? -41.350 0.228 15.687 1.00 93.44 187 LEU A CA 1
ATOM 1373 C C . LEU A 1 187 ? -39.997 0.112 16.403 1.00 93.44 187 LEU A C 1
ATOM 1375 O O . LEU A 1 187 ? -39.360 1.118 16.707 1.00 93.44 187 LEU A O 1
ATOM 1379 N N . ARG A 1 188 ? -39.503 -1.115 16.608 1.00 91.25 188 ARG A N 1
ATOM 1380 C CA . ARG A 1 188 ? -38.172 -1.364 17.182 1.00 91.25 188 ARG A CA 1
ATOM 1381 C C . ARG A 1 188 ? -37.054 -0.787 16.311 1.00 91.25 188 ARG A C 1
ATOM 1383 O O . ARG A 1 188 ? -36.095 -0.242 16.849 1.00 91.25 188 ARG A O 1
ATOM 1390 N N . GLN A 1 189 ? -37.148 -0.918 14.987 1.00 90.25 189 GLN A N 1
ATOM 1391 C CA . GLN A 1 189 ? -36.162 -0.352 14.063 1.00 90.25 189 GLN A CA 1
ATOM 1392 C C . GLN A 1 189 ? -36.114 1.178 14.173 1.00 90.25 189 GLN A C 1
ATOM 1394 O O . GLN A 1 189 ? -35.026 1.747 14.215 1.00 90.25 189 GLN A O 1
ATOM 1399 N N . ILE A 1 190 ? -37.278 1.823 14.262 1.00 90.75 190 ILE A N 1
ATOM 1400 C CA . ILE A 1 190 ? -37.397 3.274 14.423 1.00 90.75 190 ILE A CA 1
ATOM 1401 C C . ILE A 1 190 ? -36.812 3.718 15.763 1.00 90.75 190 ILE A C 1
ATOM 1403 O O . ILE A 1 190 ? -35.977 4.613 15.773 1.00 90.75 190 ILE A O 1
ATOM 1407 N N . ILE A 1 191 ? -37.172 3.059 16.867 1.00 89.00 191 ILE A N 1
ATOM 1408 C CA . ILE A 1 191 ? -36.649 3.372 18.207 1.00 89.00 191 ILE A CA 1
ATOM 1409 C C . ILE A 1 191 ? -35.123 3.211 18.274 1.00 89.00 191 ILE A C 1
ATOM 1411 O O . ILE A 1 191 ? -34.439 4.019 18.892 1.00 89.00 191 ILE A O 1
ATOM 1415 N N . ASN A 1 192 ? -34.562 2.196 17.612 1.00 85.50 192 ASN A N 1
ATOM 1416 C CA . ASN A 1 192 ? -33.110 2.022 17.560 1.00 85.50 192 ASN A CA 1
ATOM 1417 C C . ASN A 1 192 ? -32.412 3.159 16.796 1.00 85.50 192 ASN A C 1
ATOM 1419 O O . ASN A 1 192 ? -31.296 3.533 17.147 1.00 85.50 192 ASN A O 1
ATOM 1423 N N . MET A 1 193 ? -33.047 3.678 15.742 1.00 85.12 193 MET A N 1
ATOM 1424 C CA . MET A 1 193 ? -32.494 4.749 14.909 1.00 85.12 193 MET A CA 1
ATOM 1425 C C . MET A 1 193 ? -32.712 6.135 15.531 1.00 85.12 193 MET A C 1
ATOM 1427 O O . MET A 1 193 ? -31.850 7.001 15.411 1.00 85.12 193 MET A O 1
ATOM 1431 N N . TYR A 1 194 ? -33.820 6.303 16.254 1.00 87.75 194 TYR A N 1
ATOM 1432 C CA . TYR A 1 194 ? -34.223 7.518 16.956 1.00 87.75 194 TYR A CA 1
ATOM 1433 C C . TYR A 1 194 ? -34.581 7.180 18.412 1.00 87.75 194 TYR A C 1
ATOM 1435 O O . TYR A 1 194 ? -35.760 7.033 18.746 1.00 87.75 194 TYR A O 1
ATOM 1443 N N . PRO A 1 195 ? -33.580 7.072 19.308 1.00 82.81 195 PRO A N 1
ATOM 1444 C CA . PRO A 1 195 ? -33.796 6.676 20.704 1.00 82.81 195 PRO A CA 1
ATOM 1445 C C . PRO A 1 195 ? -34.738 7.598 21.483 1.00 82.81 195 PRO A C 1
ATOM 1447 O O . PRO A 1 195 ? -35.341 7.169 22.460 1.00 82.81 195 PRO A O 1
ATOM 1450 N N . LEU A 1 196 ? -34.889 8.847 21.037 1.00 81.94 196 LEU A N 1
ATOM 1451 C CA . LEU A 1 196 ? -35.808 9.823 21.623 1.00 81.94 196 LEU A CA 1
ATOM 1452 C C . LEU A 1 196 ? -37.288 9.449 21.436 1.00 81.94 196 LEU A C 1
ATOM 1454 O O . LEU A 1 196 ? -38.126 9.927 22.184 1.00 81.94 196 LEU A O 1
ATOM 1458 N N . LEU A 1 197 ? -37.614 8.545 20.505 1.00 86.31 197 LEU A N 1
ATOM 1459 C CA . LEU A 1 197 ? -38.970 8.003 20.341 1.00 86.31 197 LEU A CA 1
ATOM 1460 C C . LEU A 1 197 ? -39.268 6.838 21.306 1.00 86.31 197 LEU A C 1
ATOM 1462 O O . LEU A 1 197 ? -40.358 6.267 21.275 1.00 86.31 197 LEU A O 1
ATOM 1466 N N . ASN A 1 198 ? -38.307 6.449 22.157 1.00 87.75 198 ASN A N 1
ATOM 1467 C CA . ASN A 1 198 ? -38.457 5.377 23.143 1.00 87.75 198 ASN A CA 1
ATOM 1468 C C . ASN A 1 198 ? -39.176 5.849 24.418 1.00 87.75 198 ASN A C 1
ATOM 1470 O O . ASN A 1 198 ? -38.603 5.861 25.514 1.00 87.75 198 ASN A O 1
ATOM 1474 N N . THR A 1 199 ? -40.430 6.256 24.271 1.00 88.62 199 THR A N 1
ATOM 1475 C CA . THR A 1 199 ? -41.225 6.827 25.361 1.00 88.62 199 THR A CA 1
ATOM 1476 C C . THR A 1 199 ? -42.180 5.818 25.988 1.00 88.62 199 THR A C 1
ATOM 1478 O O . THR A 1 199 ? -42.564 4.811 25.375 1.00 88.62 199 THR A O 1
ATOM 1481 N N . VAL A 1 200 ? -42.567 6.080 27.243 1.00 87.69 200 VAL A N 1
ATOM 1482 C CA . VAL A 1 200 ? -43.534 5.253 27.988 1.00 87.69 200 VAL A CA 1
ATOM 1483 C C . VAL A 1 200 ? -44.841 5.142 27.210 1.00 87.69 200 VAL A C 1
ATOM 1485 O O . VAL A 1 200 ? -45.422 4.061 27.127 1.00 87.69 200 VAL A O 1
ATOM 1488 N N . GLU A 1 201 ? -45.291 6.244 26.620 1.00 89.25 201 GLU A N 1
ATOM 1489 C CA . GLU A 1 201 ? -46.538 6.380 25.876 1.00 89.25 201 GLU A CA 1
ATOM 1490 C C . GLU A 1 201 ? -46.543 5.461 24.652 1.00 89.25 201 GLU A C 1
ATOM 1492 O O . GLU A 1 201 ? -47.476 4.673 24.468 1.00 89.25 201 GLU A O 1
ATOM 1497 N N . THR A 1 202 ? -45.465 5.493 23.862 1.00 90.56 202 THR A N 1
ATOM 1498 C CA . THR A 1 202 ? -45.304 4.666 22.656 1.00 90.56 202 THR A CA 1
ATOM 1499 C C . THR A 1 202 ? -45.277 3.177 23.001 1.00 90.56 202 THR A C 1
ATOM 1501 O O . THR A 1 202 ? -45.978 2.370 22.382 1.00 90.56 202 THR A O 1
ATOM 1504 N N . LEU A 1 203 ? -44.521 2.794 24.034 1.00 92.31 203 LEU A N 1
ATOM 1505 C CA . LEU A 1 203 ? -44.434 1.397 24.468 1.00 92.31 203 LEU A CA 1
ATOM 1506 C C . LEU A 1 203 ? -45.733 0.899 25.112 1.00 92.31 203 LEU A C 1
ATOM 1508 O O . LEU A 1 203 ? -46.127 -0.248 24.895 1.00 92.31 203 LEU A O 1
ATOM 1512 N N . THR A 1 204 ? -46.431 1.752 25.863 1.00 92.88 204 THR A N 1
ATOM 1513 C CA . THR A 1 204 ? -47.727 1.422 26.473 1.00 92.88 204 THR A CA 1
ATOM 1514 C C . THR A 1 204 ? -48.792 1.218 25.401 1.00 92.88 204 THR A C 1
ATOM 1516 O O . THR A 1 204 ? -49.550 0.247 25.462 1.00 92.88 204 THR A O 1
ATOM 1519 N N . ALA A 1 205 ? -48.823 2.074 24.377 1.00 94.81 205 ALA A N 1
ATOM 1520 C CA . ALA A 1 205 ? -49.728 1.920 23.245 1.00 94.81 205 ALA A CA 1
ATOM 1521 C C . ALA A 1 205 ? -49.439 0.635 22.449 1.00 94.81 205 ALA A C 1
ATOM 1523 O O . ALA A 1 205 ? -50.369 -0.109 22.130 1.00 94.81 205 ALA A O 1
ATOM 1524 N N . ALA A 1 206 ? -48.162 0.307 22.220 1.00 95.56 206 ALA A N 1
ATOM 1525 C CA . ALA A 1 206 ? -47.760 -0.963 21.616 1.00 95.56 206 ALA A CA 1
ATOM 1526 C C . ALA A 1 206 ? -48.166 -2.174 22.475 1.00 95.56 206 ALA A C 1
ATOM 1528 O O . ALA A 1 206 ? -48.703 -3.151 21.955 1.00 95.56 206 ALA A O 1
ATOM 1529 N N . GLY A 1 207 ? -47.986 -2.103 23.798 1.00 93.88 207 GLY A N 1
ATOM 1530 C CA . GLY A 1 207 ? -48.434 -3.133 24.739 1.00 93.88 207 GLY A CA 1
ATOM 1531 C C . GLY A 1 207 ? -49.949 -3.354 24.700 1.00 93.88 207 GLY A C 1
ATOM 1532 O O . GLY A 1 207 ? -50.415 -4.496 24.679 1.00 93.88 207 GLY A O 1
ATOM 1533 N N . LYS A 1 208 ? -50.725 -2.268 24.615 1.00 94.00 208 LYS A N 1
ATOM 1534 C CA . LYS A 1 208 ? -52.184 -2.317 24.461 1.00 94.00 208 LYS A CA 1
ATOM 1535 C C . LYS A 1 208 ? -52.591 -2.943 23.126 1.00 94.00 208 LYS A C 1
ATOM 1537 O O . LYS A 1 208 ? -53.456 -3.814 23.126 1.00 94.00 208 LYS A O 1
ATOM 1542 N N . LEU A 1 209 ? -51.942 -2.567 22.022 1.00 96.31 209 LEU A N 1
ATOM 1543 C CA . LEU A 1 209 ? -52.180 -3.162 20.703 1.00 96.31 209 LEU A CA 1
ATOM 1544 C C . LEU A 1 209 ? -51.898 -4.672 20.706 1.00 96.31 209 LEU A C 1
ATOM 1546 O O . LEU A 1 209 ? -52.719 -5.453 20.232 1.00 96.31 209 LEU A O 1
ATOM 1550 N N . ILE A 1 210 ? -50.782 -5.098 21.308 1.00 94.69 210 ILE A N 1
ATOM 1551 C CA . ILE A 1 210 ? -50.439 -6.520 21.462 1.00 94.69 210 ILE A CA 1
ATOM 1552 C C . ILE A 1 210 ? -51.531 -7.264 22.230 1.00 94.69 210 ILE A C 1
ATOM 1554 O O . ILE A 1 210 ? -51.921 -8.362 21.832 1.00 94.69 210 ILE A O 1
ATOM 1558 N N . SER A 1 211 ? -52.000 -6.685 23.337 1.00 94.81 211 SER A N 1
ATOM 1559 C CA . SER A 1 211 ? -53.056 -7.279 24.157 1.00 94.81 211 SER A CA 1
ATOM 1560 C C . SER A 1 211 ? -54.344 -7.460 23.352 1.00 94.81 211 SER A C 1
ATOM 1562 O O . SER A 1 211 ? -54.911 -8.551 23.351 1.00 94.81 211 SER A O 1
ATOM 1564 N N . GLN A 1 212 ? -54.745 -6.434 22.594 1.00 93.62 212 GLN A N 1
ATOM 1565 C CA . GLN A 1 212 ? -55.951 -6.476 21.768 1.00 93.62 212 GLN A CA 1
ATOM 1566 C C . GLN A 1 212 ? -55.850 -7.510 20.646 1.00 93.62 212 GLN A C 1
ATOM 1568 O O . GLN A 1 212 ? -56.740 -8.337 20.525 1.00 93.62 212 GLN A O 1
ATOM 1573 N N . VAL A 1 213 ? -54.747 -7.565 19.893 1.00 93.25 213 VAL A N 1
ATOM 1574 C CA . VAL A 1 213 ? -54.574 -8.555 18.808 1.00 93.25 213 VAL A CA 1
ATOM 1575 C C . VAL A 1 213 ? -54.530 -9.992 19.339 1.00 93.25 213 VAL A C 1
ATOM 1577 O O . VAL A 1 213 ? -55.082 -10.900 18.714 1.00 93.25 213 VAL A O 1
ATOM 1580 N N . LYS A 1 214 ? -53.886 -10.220 20.493 1.00 89.69 214 LYS A N 1
ATOM 1581 C CA . LYS A 1 214 ? -53.804 -11.553 21.118 1.00 89.69 214 LYS A CA 1
ATOM 1582 C C . LYS A 1 214 ? -55.130 -12.007 21.725 1.00 89.69 214 LYS A C 1
ATOM 1584 O O . LYS A 1 214 ? -55.411 -13.205 21.709 1.00 89.69 214 LYS A O 1
ATOM 1589 N N . GLY A 1 215 ? -55.879 -11.068 22.300 1.00 86.50 215 GLY A N 1
ATOM 1590 C CA . GLY A 1 215 ? -57.179 -11.289 22.931 1.00 86.50 215 GLY A CA 1
ATOM 1591 C C . GLY A 1 215 ? -58.367 -11.181 21.975 1.00 86.50 215 GLY A C 1
ATOM 1592 O O . GLY A 1 215 ? -59.495 -11.360 22.417 1.00 86.50 215 GLY A O 1
ATOM 1593 N N . PHE A 1 216 ? -58.129 -10.892 20.694 1.00 88.75 216 PHE A N 1
ATOM 1594 C CA . PHE A 1 216 ? -59.183 -10.732 19.700 1.00 88.75 216 PHE A CA 1
ATOM 1595 C C . PHE A 1 216 ? -59.863 -12.072 19.392 1.00 88.75 216 PHE A C 1
ATOM 1597 O O . PHE A 1 216 ? -59.196 -13.075 19.120 1.00 88.75 216 PHE A O 1
ATOM 1604 N N . HIS A 1 217 ? -61.196 -12.086 19.403 1.00 86.12 217 HIS A N 1
ATOM 1605 C CA . HIS A 1 217 ? -61.997 -13.259 19.055 1.00 86.12 217 HIS A CA 1
ATOM 1606 C C . HIS A 1 217 ? -62.222 -13.303 17.535 1.00 86.12 217 HIS A C 1
ATOM 1608 O O . HIS A 1 217 ? -63.123 -12.652 17.011 1.00 86.12 217 HIS A O 1
ATOM 1614 N N . TYR A 1 218 ? -61.391 -14.061 16.813 1.00 83.62 218 TYR A N 1
ATOM 1615 C CA . TYR A 1 218 ? -61.404 -14.112 15.341 1.00 83.62 218 TYR A CA 1
ATOM 1616 C C . TYR A 1 218 ? -62.564 -14.941 14.769 1.00 83.62 218 TYR A C 1
ATOM 1618 O O . TYR A 1 218 ? -62.952 -14.741 13.620 1.00 83.62 218 TYR A O 1
ATOM 1626 N N . GLU A 1 219 ? -63.102 -15.874 15.555 1.00 75.38 219 GLU A N 1
ATOM 1627 C CA . GLU A 1 219 ? -64.149 -16.813 15.150 1.00 75.38 219 GLU A CA 1
ATOM 1628 C C . GLU A 1 219 ? -65.571 -16.260 15.374 1.00 75.38 219 GLU A C 1
ATOM 1630 O O . GLU A 1 219 ? -66.480 -16.592 14.616 1.00 75.38 219 GLU A O 1
ATOM 1635 N N . VAL A 1 220 ? -65.769 -15.412 16.395 1.00 67.00 220 VAL A N 1
ATOM 1636 C CA . VAL A 1 220 ? -67.052 -14.767 16.750 1.00 67.00 220 VAL A CA 1
ATOM 1637 C C . VAL A 1 220 ? -66.763 -13.369 17.306 1.00 67.00 220 VAL A C 1
ATOM 1639 O O . VAL A 1 220 ? -66.755 -13.147 18.515 1.00 67.00 220 VAL A O 1
ATOM 1642 N N . CYS A 1 221 ? -66.444 -12.430 16.420 1.00 66.38 221 CYS A N 1
ATOM 1643 C CA . CYS A 1 221 ? -66.087 -11.073 16.818 1.00 66.38 221 CYS A CA 1
ATOM 1644 C C . CYS A 1 221 ? -67.343 -10.250 17.151 1.00 66.38 221 CYS A C 1
ATOM 1646 O O . CYS A 1 221 ? -68.231 -10.109 16.309 1.00 66.38 221 CYS A O 1
ATOM 1648 N N . ASN A 1 222 ? -67.409 -9.685 18.359 1.00 75.75 222 ASN A N 1
ATOM 1649 C CA . ASN A 1 222 ? -68.457 -8.737 18.737 1.00 75.75 222 ASN A CA 1
ATOM 1650 C C . ASN A 1 222 ? -68.115 -7.322 18.240 1.00 75.75 222 ASN A C 1
ATOM 1652 O O . ASN A 1 222 ? -66.949 -6.938 18.186 1.00 75.75 222 ASN A O 1
ATOM 1656 N N . GLU A 1 223 ? -69.130 -6.498 17.968 1.00 82.06 223 GLU A N 1
ATOM 1657 C CA . GLU A 1 223 ? -68.950 -5.076 17.609 1.00 82.06 223 GLU A CA 1
ATOM 1658 C C . GLU A 1 223 ? -68.158 -4.281 18.666 1.00 82.06 223 GLU A C 1
ATOM 1660 O O . GLU A 1 223 ? -67.526 -3.276 18.350 1.00 82.06 223 GLU A O 1
ATOM 1665 N N . SER A 1 224 ? -68.171 -4.728 19.927 1.00 82.81 224 SER A N 1
ATOM 1666 C CA . SER A 1 224 ? -67.325 -4.184 20.996 1.00 82.81 224 SER A CA 1
ATOM 1667 C C . SER A 1 224 ? -65.839 -4.435 20.749 1.00 82.81 224 SER A C 1
ATOM 1669 O O . SER A 1 224 ? -65.039 -3.516 20.877 1.00 82.81 224 SER A O 1
ATOM 1671 N N . ASP A 1 225 ? -65.480 -5.651 20.342 1.00 84.88 225 ASP A N 1
ATOM 1672 C CA . ASP A 1 225 ? -64.093 -6.092 20.186 1.00 84.88 225 ASP A CA 1
ATOM 1673 C C . ASP A 1 225 ? -63.460 -5.416 18.961 1.00 84.88 225 ASP A C 1
ATOM 1675 O O . ASP A 1 225 ? -62.305 -4.994 19.014 1.00 84.88 225 ASP A O 1
ATOM 1679 N N . LYS A 1 226 ? -64.244 -5.228 17.884 1.00 87.94 226 LYS A N 1
ATOM 1680 C CA . LYS A 1 226 ? -63.840 -4.421 16.717 1.00 87.94 226 LYS A CA 1
ATOM 1681 C C . LYS A 1 226 ? -63.517 -2.983 17.132 1.00 87.94 226 LYS A C 1
ATOM 1683 O O . LYS A 1 226 ? -62.435 -2.491 16.822 1.00 87.94 226 LYS A O 1
ATOM 1688 N N . LYS A 1 227 ? -64.404 -2.345 17.905 1.00 90.00 227 LYS A N 1
ATOM 1689 C CA . LYS A 1 227 ? -64.216 -0.966 18.392 1.00 90.00 227 LYS A CA 1
ATOM 1690 C C . LYS A 1 227 ? -63.039 -0.825 19.354 1.00 90.00 227 LYS A C 1
ATOM 1692 O O . LYS A 1 227 ? -62.306 0.159 19.285 1.00 90.00 227 LYS A O 1
ATOM 1697 N N . ASP A 1 228 ? -62.839 -1.785 20.253 1.00 91.12 228 ASP A N 1
ATOM 1698 C CA . ASP A 1 228 ? -61.721 -1.764 21.202 1.00 91.12 228 ASP A CA 1
ATOM 1699 C C . ASP A 1 228 ? -60.369 -1.966 20.502 1.00 91.12 228 ASP A C 1
ATOM 1701 O O . ASP A 1 228 ? -59.371 -1.335 20.877 1.00 91.12 228 ASP A O 1
ATOM 1705 N N . PHE A 1 229 ? -60.344 -2.781 19.446 1.00 93.88 229 PHE A N 1
ATOM 1706 C CA . PHE A 1 229 ? -59.184 -2.938 18.579 1.00 93.88 229 PHE A CA 1
ATOM 1707 C C . PHE A 1 229 ? -58.900 -1.676 17.748 1.00 93.88 229 PHE A C 1
ATOM 1709 O O . PHE A 1 229 ? -57.770 -1.187 17.772 1.00 93.88 229 PHE A O 1
ATOM 1716 N N . GLU A 1 230 ? -59.905 -1.093 17.086 1.00 94.12 230 GLU A N 1
ATOM 1717 C CA . GLU A 1 230 ? -59.772 0.184 16.363 1.00 94.12 230 GLU A CA 1
ATOM 1718 C C . GLU A 1 230 ? -59.242 1.288 17.284 1.00 94.12 230 GLU A C 1
ATOM 1720 O O . GLU A 1 230 ? -58.280 1.982 16.955 1.00 94.12 230 GLU A O 1
ATOM 1725 N N . LYS A 1 231 ? -59.765 1.367 18.511 1.00 94.44 231 LYS A N 1
ATOM 1726 C CA . LYS A 1 231 ? -59.273 2.296 19.530 1.00 94.44 231 LYS A CA 1
ATOM 1727 C C . LYS A 1 231 ? -57.813 2.041 19.904 1.00 94.44 231 LYS A C 1
ATOM 1729 O O . LYS A 1 231 ? -57.097 2.981 20.252 1.00 94.44 231 LYS A O 1
ATOM 1734 N N . ALA A 1 232 ? -57.341 0.795 19.897 1.00 94.75 232 ALA A N 1
ATOM 1735 C CA . ALA A 1 232 ? -55.931 0.488 20.141 1.00 94.75 232 ALA A CA 1
ATOM 1736 C C .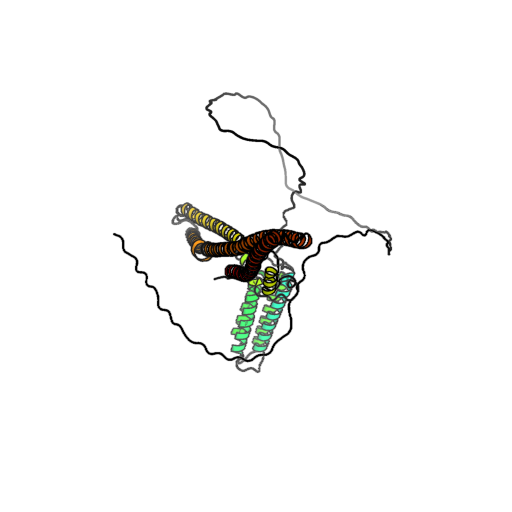 ALA A 1 232 ? -55.030 0.889 18.963 1.00 94.75 232 ALA A C 1
ATOM 1738 O O . ALA A 1 232 ? -53.932 1.390 19.212 1.00 94.75 232 ALA A O 1
ATOM 1739 N N . ILE A 1 233 ? -55.512 0.751 17.724 1.00 96.75 233 ILE A N 1
ATOM 1740 C CA . ILE A 1 233 ? -54.852 1.265 16.513 1.00 96.75 233 ILE A CA 1
ATOM 1741 C C . ILE A 1 233 ? -54.739 2.796 16.567 1.00 96.75 233 ILE A C 1
ATOM 1743 O O . ILE A 1 233 ? -53.655 3.346 16.384 1.00 96.75 233 ILE A O 1
ATOM 1747 N N . GLU A 1 234 ? -55.816 3.494 16.924 1.00 95.31 234 GLU A N 1
ATOM 1748 C CA . GLU A 1 234 ? -55.786 4.948 17.120 1.00 95.31 234 GLU A CA 1
ATOM 1749 C C . GLU A 1 234 ? -54.831 5.350 18.250 1.00 95.31 234 GLU A C 1
ATOM 1751 O O . GLU A 1 234 ? -54.053 6.289 18.104 1.00 95.31 234 GLU A O 1
ATOM 1756 N N . THR A 1 235 ? -54.839 4.609 19.366 1.00 95.00 235 THR A N 1
ATOM 1757 C CA . THR A 1 235 ? -53.960 4.891 20.514 1.00 95.00 235 THR A CA 1
ATOM 1758 C C . THR A 1 235 ? -52.484 4.840 20.102 1.00 95.00 235 THR A C 1
ATOM 1760 O O . THR A 1 235 ? -51.724 5.727 20.484 1.00 95.00 235 THR A O 1
ATOM 1763 N N . ILE A 1 236 ? -52.060 3.827 19.332 1.00 95.25 236 ILE A N 1
ATOM 1764 C CA . ILE A 1 236 ? -50.660 3.719 18.886 1.00 95.25 236 ILE A CA 1
ATOM 1765 C C . ILE A 1 236 ? -50.313 4.757 17.819 1.00 95.25 236 ILE A C 1
ATOM 1767 O O . ILE A 1 236 ? -49.223 5.320 17.876 1.00 95.25 236 ILE A O 1
ATOM 1771 N N . ALA A 1 237 ? -51.232 5.063 16.901 1.00 95.31 237 ALA A N 1
ATOM 1772 C CA . ALA A 1 237 ? -51.016 6.075 15.873 1.00 95.31 237 ALA A CA 1
ATOM 1773 C C . ALA A 1 237 ? -50.849 7.472 16.488 1.00 95.31 237 ALA A C 1
ATOM 1775 O O . ALA A 1 237 ? -49.898 8.176 16.158 1.00 95.31 237 ALA A O 1
ATOM 1776 N N . VAL A 1 238 ? -51.720 7.846 17.432 1.00 94.44 238 VAL A N 1
ATOM 1777 C CA . VAL A 1 238 ? -51.654 9.138 18.134 1.00 94.44 238 VAL A CA 1
ATOM 1778 C C . VAL A 1 238 ? -50.413 9.221 19.014 1.00 94.44 238 VAL A C 1
ATOM 1780 O O . VAL A 1 238 ? -49.683 10.204 18.930 1.00 94.44 238 VAL A O 1
ATOM 1783 N N . ALA A 1 239 ? -50.132 8.190 19.821 1.00 92.25 239 ALA A N 1
ATOM 1784 C CA . ALA A 1 239 ? -48.944 8.181 20.672 1.00 92.25 239 ALA A CA 1
ATOM 1785 C C . ALA A 1 239 ? -47.670 8.330 19.832 1.00 92.25 239 ALA A C 1
ATOM 1787 O O . ALA A 1 239 ? -46.842 9.192 20.109 1.00 92.25 239 ALA A O 1
ATOM 1788 N N . PHE A 1 240 ? -47.535 7.548 18.762 1.00 93.12 240 PHE A N 1
ATOM 1789 C CA . PHE A 1 240 ? -46.358 7.597 17.906 1.00 93.12 240 PHE A CA 1
ATOM 1790 C C . PHE A 1 240 ? -46.246 8.924 17.134 1.00 93.12 240 PHE A C 1
ATOM 1792 O O . PHE A 1 240 ? -45.167 9.510 17.082 1.00 93.12 240 PHE A O 1
ATOM 1799 N N . SER A 1 241 ? -47.355 9.446 16.598 1.00 92.75 241 SER A N 1
ATOM 1800 C CA . SER A 1 241 ? -47.370 10.727 15.881 1.00 92.75 241 SER A CA 1
ATOM 1801 C C . SER A 1 241 ? -47.028 11.911 16.784 1.00 92.75 241 SER A C 1
ATOM 1803 O O . SER A 1 241 ? -46.307 12.801 16.343 1.00 92.75 241 SER A O 1
ATOM 1805 N N . ASN A 1 242 ? -47.519 11.938 18.025 1.00 90.69 242 ASN A N 1
ATOM 1806 C CA . ASN A 1 242 ? -47.206 13.014 18.967 1.00 90.69 242 ASN A CA 1
ATOM 1807 C C . ASN A 1 242 ? -45.707 13.040 19.292 1.00 90.69 242 ASN A C 1
ATOM 1809 O O . ASN A 1 242 ? -45.085 14.089 19.185 1.00 90.69 242 ASN A O 1
ATOM 1813 N N . ASN A 1 243 ? -45.104 11.875 19.551 1.00 89.25 243 ASN A N 1
ATOM 1814 C CA . ASN A 1 243 ? -43.666 11.764 19.823 1.00 89.25 243 ASN A CA 1
ATOM 1815 C C . ASN A 1 243 ? -42.795 12.173 18.620 1.00 89.25 243 ASN A C 1
ATOM 1817 O O . ASN A 1 243 ? -41.746 12.791 18.788 1.00 89.25 243 ASN A O 1
ATOM 1821 N N . VAL A 1 244 ? -43.215 11.851 17.391 1.00 89.88 244 VAL A N 1
ATOM 1822 C CA . VAL A 1 244 ? -42.518 12.305 16.173 1.00 89.88 244 VAL A CA 1
ATOM 1823 C C . VAL A 1 244 ? -42.637 13.822 16.003 1.00 89.88 244 VAL A C 1
ATOM 1825 O O . VAL A 1 244 ? -41.655 14.464 15.641 1.00 89.88 244 VAL A O 1
ATOM 1828 N N . SER A 1 245 ? -43.803 14.406 16.287 1.00 89.25 245 SER A N 1
ATOM 1829 C CA . SER A 1 245 ? -43.997 15.861 16.250 1.00 89.25 245 SER A CA 1
ATOM 1830 C C . SER A 1 245 ? -43.138 16.579 17.292 1.00 89.25 245 SER A C 1
ATOM 1832 O O . SER A 1 245 ? -42.461 17.541 16.945 1.00 89.25 245 SER A O 1
ATOM 1834 N N . GLU A 1 246 ? -43.095 16.083 18.530 1.00 86.81 246 GLU A N 1
ATOM 1835 C CA . GLU A 1 246 ? -42.237 16.612 19.603 1.00 86.81 246 GLU A CA 1
ATOM 1836 C C . GLU A 1 246 ? -40.749 16.531 19.228 1.00 86.81 246 GLU A C 1
ATOM 1838 O O . GLU A 1 246 ? -40.007 17.500 19.400 1.00 86.81 246 GLU A O 1
ATOM 1843 N N . LEU A 1 247 ? -40.323 15.416 18.622 1.00 85.06 247 LEU A N 1
ATOM 1844 C CA . LEU A 1 247 ? -38.962 15.240 18.110 1.00 85.06 247 LEU A CA 1
ATOM 1845 C C . LEU A 1 247 ? -38.610 16.252 17.009 1.00 85.06 247 LEU A C 1
ATOM 1847 O O . LEU A 1 247 ? -37.511 16.805 17.014 1.00 85.06 247 LEU A O 1
ATOM 1851 N N . LEU A 1 248 ? -39.526 16.498 16.069 1.00 86.25 248 LEU A N 1
ATOM 1852 C CA . LEU A 1 248 ? -39.331 17.466 14.982 1.00 86.25 248 LEU A CA 1
ATOM 1853 C C . LEU A 1 248 ? -39.363 18.918 15.479 1.00 86.25 248 LEU A C 1
ATOM 1855 O O . LEU A 1 248 ? -38.681 19.770 14.914 1.00 86.25 248 LEU A O 1
ATOM 1859 N N . MET A 1 249 ? -40.142 19.199 16.525 1.00 81.50 249 MET A N 1
ATOM 1860 C CA . MET A 1 249 ? -40.228 20.517 17.158 1.00 81.50 249 MET A CA 1
ATOM 1861 C C . MET A 1 249 ? -39.086 20.783 18.150 1.00 81.50 249 MET A C 1
ATOM 1863 O O . MET A 1 249 ? -38.889 21.926 18.554 1.00 81.50 249 MET A O 1
ATOM 1867 N N . GLY A 1 250 ? -38.302 19.759 18.506 1.00 73.62 250 GLY A N 1
ATOM 1868 C CA . GLY A 1 250 ? -37.201 19.871 19.466 1.00 73.62 250 GLY A CA 1
ATOM 1869 C C . GLY A 1 250 ? -37.662 20.000 20.923 1.00 73.62 250 GLY A C 1
ATOM 1870 O O . GLY A 1 250 ? -36.870 20.400 21.773 1.00 73.62 250 GLY A O 1
ATOM 1871 N N . GLU A 1 251 ? -38.919 19.654 21.213 1.00 68.31 251 GLU A N 1
ATOM 1872 C CA . GLU A 1 251 ? -39.573 19.784 22.525 1.00 68.31 251 GLU A CA 1
ATOM 1873 C C . GLU A 1 251 ? -39.636 18.436 23.270 1.00 68.31 251 GLU A C 1
ATOM 1875 O O . GLU A 1 251 ? -40.601 18.138 23.966 1.00 68.31 251 GLU A O 1
ATOM 1880 N N . VAL A 1 252 ? -38.620 17.578 23.114 1.00 65.88 252 VAL A N 1
ATOM 1881 C CA . VAL A 1 252 ? -38.590 16.280 23.809 1.00 65.88 252 VAL A CA 1
ATOM 1882 C C . VAL A 1 252 ? -38.157 16.487 25.260 1.00 65.88 252 VAL A C 1
ATOM 1884 O O . VAL A 1 252 ? -36.973 16.679 25.547 1.00 65.88 252 VAL A O 1
ATOM 1887 N N . ASP A 1 253 ? -39.112 16.425 26.186 1.00 59.12 253 ASP A N 1
ATOM 1888 C CA . ASP A 1 253 ? -38.840 16.484 27.619 1.00 59.12 253 ASP A CA 1
ATOM 1889 C C . ASP A 1 253 ? -38.067 15.235 28.077 1.00 59.12 253 ASP A C 1
ATOM 1891 O O . ASP A 1 253 ? -38.553 14.108 28.022 1.00 59.12 253 ASP A O 1
ATOM 1895 N N . SER A 1 254 ? -36.861 15.415 28.623 1.00 52.44 254 SER A N 1
ATOM 1896 C CA . SER A 1 254 ? -36.017 14.326 29.153 1.00 52.44 254 SER A CA 1
ATOM 1897 C C . SER A 1 254 ? -36.666 13.494 30.281 1.00 52.44 254 SER A C 1
ATOM 1899 O O . SER A 1 254 ? -36.076 12.517 30.739 1.00 52.44 254 SER A O 1
ATOM 1901 N N . SER A 1 255 ? -37.854 13.880 30.761 1.00 55.25 255 SER A N 1
ATOM 1902 C CA . SER A 1 255 ? -38.631 13.205 31.804 1.00 55.25 255 SER A CA 1
ATOM 1903 C C . SER A 1 255 ? -39.519 12.061 31.284 1.00 55.25 255 SER A C 1
ATOM 1905 O O . SER A 1 255 ? -39.922 11.221 32.090 1.00 55.25 255 SER A O 1
ATOM 1907 N N . THR A 1 256 ? -39.795 11.985 29.974 1.00 55.38 256 THR A N 1
ATOM 1908 C CA . THR A 1 256 ? -40.640 10.942 29.341 1.00 55.38 256 THR A CA 1
ATOM 1909 C C . THR A 1 256 ? -39.842 9.763 28.760 1.00 55.38 256 THR A C 1
ATOM 1911 O O . THR A 1 256 ? -40.412 8.732 28.386 1.00 55.38 256 THR A O 1
ATOM 1914 N N . LEU A 1 257 ? -38.507 9.861 28.731 1.00 58.25 257 LEU A N 1
ATOM 1915 C CA . LEU A 1 257 ? -37.612 8.812 28.237 1.00 58.25 257 LEU A CA 1
ATOM 1916 C C . LEU A 1 257 ? -37.411 7.708 29.290 1.00 58.25 257 LEU A C 1
ATOM 1918 O O . LEU A 1 257 ? -36.856 7.936 30.363 1.00 58.25 257 LEU A O 1
ATOM 1922 N N . LEU A 1 258 ? -37.781 6.466 28.956 1.00 53.81 258 LEU A N 1
ATOM 1923 C CA . LEU A 1 258 ? -37.572 5.291 29.826 1.00 53.81 258 LEU A CA 1
ATOM 1924 C C . LEU A 1 258 ? -36.113 4.827 29.913 1.00 53.81 258 LEU A C 1
ATOM 1926 O O . LEU A 1 258 ? -35.784 3.935 30.696 1.00 53.81 258 LEU A O 1
ATOM 1930 N N . SER A 1 259 ? -35.232 5.414 29.109 1.00 46.00 259 SER A N 1
ATOM 1931 C CA . SER A 1 259 ? -33.809 5.121 29.116 1.00 46.00 259 SER A CA 1
ATOM 1932 C C . SER A 1 259 ? -33.018 6.399 29.340 1.00 46.00 259 SER A C 1
ATOM 1934 O O . SER A 1 259 ? -32.990 7.268 28.469 1.00 46.00 259 SER A O 1
ATOM 1936 N N . VAL A 1 260 ? -32.273 6.447 30.449 1.00 43.88 260 VAL A N 1
ATOM 1937 C CA . VAL A 1 260 ? -30.959 7.100 30.446 1.00 43.88 260 VAL A CA 1
ATOM 1938 C C . VAL A 1 260 ? -30.259 6.569 29.198 1.00 43.88 260 VAL A C 1
ATOM 1940 O O . VAL A 1 260 ? -30.071 5.352 29.092 1.00 43.88 260 VAL A O 1
ATOM 1943 N N . LEU A 1 261 ? -29.978 7.436 28.214 1.00 42.78 261 LEU A N 1
ATOM 1944 C CA . LEU A 1 261 ? -29.151 7.069 27.063 1.00 42.78 261 LEU A CA 1
ATOM 1945 C C . LEU A 1 261 ? -27.975 6.256 27.614 1.00 42.78 261 LEU A C 1
ATOM 1947 O O . LEU A 1 261 ? -27.335 6.747 28.547 1.00 42.78 261 LEU A O 1
ATOM 1951 N N . PRO A 1 262 ? -27.673 5.047 27.103 1.00 39.88 262 PRO A N 1
ATOM 1952 C CA . PRO A 1 262 ? -26.405 4.412 27.405 1.00 39.88 262 PRO A CA 1
ATOM 1953 C C . PRO A 1 262 ? -25.319 5.446 27.128 1.00 39.88 262 PRO A C 1
ATOM 1955 O O . PRO A 1 262 ? -25.089 5.825 25.978 1.00 39.88 262 PRO A O 1
ATOM 1958 N N . THR A 1 263 ? -24.737 5.977 28.199 1.00 35.28 263 THR A N 1
ATOM 1959 C CA . THR A 1 263 ? -23.692 6.981 28.134 1.00 35.28 263 THR A CA 1
ATOM 1960 C C . THR A 1 263 ? -22.583 6.393 27.282 1.00 35.28 263 THR A C 1
ATOM 1962 O O . THR A 1 263 ? -22.011 5.359 27.624 1.00 35.28 263 THR A O 1
ATOM 1965 N N . GLU A 1 264 ? -22.360 7.025 26.136 1.00 39.69 264 GLU A N 1
ATOM 1966 C CA . GLU A 1 264 ? -21.124 6.993 25.371 1.00 39.69 264 GLU A CA 1
ATOM 1967 C C . GLU A 1 264 ? -20.438 5.622 25.245 1.00 39.69 264 GLU A C 1
ATOM 1969 O O . GLU A 1 264 ? -19.335 5.393 25.738 1.00 39.69 264 GLU A O 1
ATOM 1974 N N . LYS A 1 265 ? -21.009 4.725 24.438 1.00 37.75 265 LYS A N 1
ATOM 1975 C CA . LYS A 1 265 ? -20.132 3.968 23.537 1.00 37.75 265 LYS A CA 1
ATOM 1976 C C . LYS A 1 265 ? -19.918 4.847 22.319 1.00 37.75 265 LYS A C 1
ATOM 1978 O O . LYS A 1 265 ? -20.873 5.187 21.631 1.00 37.75 265 LYS A O 1
ATOM 1983 N N . SER A 1 266 ? -18.676 5.282 22.120 1.00 38.94 266 SER A N 1
ATOM 1984 C CA . SER A 1 266 ? -18.250 6.180 21.049 1.00 38.94 266 SER A CA 1
ATOM 1985 C C . SER A 1 266 ? -18.982 5.895 19.730 1.00 38.94 266 SER A C 1
ATOM 1987 O O . SER A 1 266 ? -18.678 4.916 19.049 1.00 38.94 266 SER A O 1
ATOM 1989 N N . LYS A 1 267 ? -19.877 6.808 19.327 1.00 43.22 267 LYS A N 1
ATOM 1990 C CA . LYS A 1 267 ? -20.569 6.831 18.020 1.00 43.22 267 LYS A CA 1
ATOM 1991 C C . LYS A 1 267 ? -19.611 6.881 16.812 1.00 43.22 267 LYS A C 1
ATOM 1993 O O . LYS A 1 267 ? -20.038 6.866 15.666 1.00 43.22 267 LYS A O 1
ATOM 1998 N N . SER A 1 268 ? -18.298 6.895 17.045 1.00 47.53 268 SER A N 1
ATOM 1999 C CA . SER A 1 268 ? -17.266 6.872 16.009 1.00 47.53 268 SER A CA 1
ATOM 2000 C C . SER A 1 268 ? -17.224 5.574 15.192 1.00 47.53 268 SER A C 1
ATOM 2002 O O . SER A 1 268 ? -16.707 5.621 14.079 1.00 47.53 268 SER A O 1
ATOM 2004 N N . MET A 1 269 ? -17.706 4.429 15.698 1.00 40.28 269 MET A N 1
ATOM 2005 C CA . MET A 1 269 ? -17.602 3.161 14.950 1.00 40.28 269 MET A CA 1
ATOM 2006 C C . MET A 1 269 ? -18.818 2.887 14.046 1.00 40.28 269 MET A C 1
ATOM 2008 O O . MET A 1 269 ? -18.679 2.252 13.004 1.00 40.28 269 MET A O 1
ATOM 2012 N N . GLU A 1 270 ? -20.000 3.395 14.395 1.00 43.06 270 GLU A N 1
ATOM 2013 C CA . GLU A 1 270 ? -21.249 3.089 13.678 1.00 43.06 270 GLU A CA 1
ATOM 2014 C C . GLU A 1 270 ? -21.374 3.867 12.355 1.00 43.06 270 GLU A C 1
ATOM 2016 O O . GLU A 1 270 ? -21.925 3.362 11.374 1.00 43.06 270 GLU A O 1
ATOM 2021 N N . ASN A 1 271 ? -20.720 5.032 12.268 1.00 44.16 271 ASN A N 1
ATOM 2022 C CA . ASN A 1 271 ? -20.601 5.802 11.027 1.00 44.16 271 ASN A CA 1
ATOM 2023 C C . ASN A 1 271 ? -19.812 5.061 9.933 1.00 44.16 271 ASN A C 1
ATOM 2025 O O . ASN A 1 271 ? -20.087 5.259 8.754 1.00 44.16 271 ASN A O 1
ATOM 2029 N N . LEU A 1 272 ? -18.885 4.161 10.285 1.00 41.97 272 LEU A N 1
ATOM 2030 C CA . LEU A 1 272 ? -18.123 3.390 9.291 1.00 41.97 272 LEU A CA 1
ATOM 2031 C C . LEU A 1 272 ? -18.958 2.283 8.632 1.00 41.97 272 LEU A C 1
ATOM 2033 O O . LEU A 1 272 ? -18.729 1.964 7.469 1.00 41.97 272 LEU A O 1
ATOM 2037 N N . TYR A 1 273 ? -19.946 1.728 9.340 1.00 39.75 273 TYR A N 1
ATOM 2038 C CA . TYR A 1 273 ? -20.861 0.733 8.772 1.00 39.75 273 TYR A CA 1
ATOM 2039 C C . TYR A 1 273 ? -22.005 1.376 7.977 1.00 39.75 273 TYR A C 1
ATOM 2041 O O . TYR A 1 273 ? -22.423 0.814 6.965 1.00 39.75 273 TYR A O 1
ATOM 2049 N N . ARG A 1 274 ? -22.478 2.571 8.370 1.00 40.91 274 ARG A N 1
ATOM 2050 C CA . ARG A 1 274 ? -23.555 3.281 7.651 1.00 40.91 274 ARG A CA 1
ATOM 2051 C C . ARG A 1 274 ? -23.122 3.752 6.251 1.00 40.91 274 ARG A C 1
ATOM 2053 O O . ARG A 1 274 ? -23.932 3.717 5.330 1.00 40.91 274 ARG A O 1
ATOM 2060 N N . ILE A 1 275 ? -21.844 4.100 6.063 1.00 43.09 275 ILE A N 1
ATOM 2061 C CA . ILE A 1 275 ? -21.289 4.525 4.760 1.00 43.09 275 ILE A CA 1
ATOM 2062 C C . ILE A 1 275 ? -21.267 3.378 3.728 1.00 43.09 275 ILE A C 1
ATOM 2064 O O . ILE A 1 275 ? -21.275 3.633 2.529 1.00 43.09 275 ILE A O 1
ATOM 2068 N N . SER A 1 276 ? -21.298 2.111 4.155 1.00 42.09 276 SER A N 1
ATOM 2069 C CA . SER A 1 276 ? -21.230 0.969 3.230 1.00 42.09 276 SER A CA 1
ATOM 2070 C C . SER A 1 276 ? -22.587 0.544 2.641 1.00 42.09 276 SER A C 1
ATOM 2072 O O . SER A 1 276 ? -22.608 -0.360 1.808 1.00 42.09 276 SER A O 1
ATOM 2074 N N . GLY A 1 277 ? -23.708 1.124 3.088 1.00 39.94 277 GLY A N 1
ATOM 2075 C CA . GLY A 1 277 ? -25.054 0.595 2.815 1.00 39.94 277 GLY A CA 1
ATOM 2076 C C . GLY A 1 277 ? -26.002 1.483 2.008 1.00 39.94 277 GLY A C 1
ATOM 2077 O O . GLY A 1 277 ? -27.127 1.058 1.764 1.00 39.94 277 GLY A O 1
ATOM 2078 N N . MET A 1 278 ? -25.597 2.688 1.603 1.00 39.22 278 MET A N 1
ATOM 2079 C CA . MET A 1 278 ? -26.462 3.607 0.858 1.00 39.22 278 MET A CA 1
ATOM 2080 C C . MET A 1 278 ? -25.758 4.015 -0.434 1.00 39.22 278 MET A C 1
ATOM 2082 O O . MET A 1 278 ? -24.798 4.781 -0.406 1.00 39.22 278 MET A O 1
ATOM 2086 N N . GLU A 1 279 ? -26.217 3.481 -1.565 1.00 39.25 279 GLU A N 1
ATOM 2087 C CA . GLU A 1 279 ? -25.845 3.997 -2.879 1.00 39.25 279 GLU A CA 1
ATOM 2088 C C . GLU A 1 279 ? -26.318 5.453 -2.986 1.00 39.25 279 GLU A C 1
ATOM 2090 O O . GLU A 1 279 ? -27.500 5.733 -3.174 1.00 39.25 279 GLU A O 1
ATOM 2095 N N . THR A 1 280 ? -25.393 6.397 -2.827 1.00 35.69 280 THR A N 1
ATOM 2096 C CA . THR A 1 280 ? -25.625 7.810 -3.118 1.00 35.69 280 THR A CA 1
ATOM 2097 C C . THR A 1 280 ? -25.502 8.031 -4.617 1.00 35.69 280 THR A C 1
ATOM 2099 O O . THR A 1 280 ? -24.423 8.195 -5.186 1.00 35.69 280 THR A O 1
ATOM 2102 N N . SER A 1 281 ? -26.656 8.037 -5.269 1.00 37.72 281 SER A N 1
ATOM 2103 C CA . SER A 1 281 ? -26.849 8.617 -6.586 1.00 37.72 281 SER A CA 1
ATOM 2104 C C . SER A 1 281 ? -26.562 10.127 -6.559 1.00 37.72 281 SER A C 1
ATOM 2106 O O . SER A 1 281 ? -27.247 10.882 -5.876 1.00 37.72 281 SER A O 1
ATOM 2108 N N . HIS A 1 282 ? -25.588 10.502 -7.393 1.00 40.69 282 HIS A N 1
ATOM 2109 C CA . HIS A 1 282 ? -25.212 11.828 -7.898 1.00 40.69 282 HIS A CA 1
ATOM 2110 C C . HIS A 1 282 ? -24.283 12.742 -7.062 1.00 40.69 282 HIS A C 1
ATOM 2112 O O . HIS A 1 282 ? -24.644 13.302 -6.035 1.00 40.69 282 HIS A O 1
ATOM 2118 N N . ASP A 1 283 ? -23.101 12.944 -7.669 1.00 34.03 283 ASP A N 1
ATOM 2119 C CA . ASP A 1 283 ? -22.161 14.079 -7.582 1.00 34.03 283 ASP A CA 1
ATOM 2120 C C . ASP A 1 283 ? -20.927 14.040 -6.656 1.00 34.03 283 ASP A C 1
ATOM 2122 O O . ASP A 1 283 ? -20.343 15.059 -6.301 1.00 34.03 283 ASP A O 1
ATOM 2126 N N . SER A 1 284 ? -20.408 12.843 -6.366 1.00 35.84 284 SER A N 1
ATOM 2127 C CA . SER A 1 284 ? -18.985 12.646 -5.989 1.00 35.84 284 SER A CA 1
ATOM 2128 C C . SER A 1 284 ? -18.255 11.631 -6.880 1.00 35.84 284 SER A C 1
ATOM 2130 O O . SER A 1 284 ? -17.204 11.102 -6.526 1.00 35.84 284 SER A O 1
ATOM 2132 N N . SER A 1 285 ? -18.805 11.364 -8.067 1.00 39.44 285 SER A N 1
ATOM 2133 C CA . SER A 1 285 ? -18.282 10.371 -9.016 1.00 39.44 285 SER A CA 1
ATOM 2134 C C . SER A 1 285 ? -17.343 10.956 -10.082 1.00 39.44 285 SER A C 1
ATOM 2136 O O . SER A 1 285 ? -16.908 10.214 -10.959 1.00 39.44 285 SER A O 1
ATOM 2138 N N . GLU A 1 286 ? -17.001 12.249 -10.034 1.00 39.41 286 GLU A N 1
ATOM 2139 C CA . GLU A 1 286 ? -16.165 12.881 -11.070 1.00 39.41 286 GLU A CA 1
ATOM 2140 C C . GLU A 1 286 ? -14.643 12.789 -10.821 1.00 39.41 286 GLU A C 1
ATOM 2142 O O . GLU A 1 286 ? -13.859 13.208 -11.667 1.00 39.41 286 GLU A O 1
ATOM 2147 N N . LEU A 1 287 ? -14.183 12.202 -9.704 1.00 45.03 287 LEU A N 1
ATOM 2148 C CA . LEU A 1 287 ? -12.741 12.116 -9.383 1.00 45.03 287 LEU A CA 1
ATOM 2149 C C . LEU A 1 287 ? -12.224 10.744 -8.925 1.00 45.03 287 LEU A C 1
ATOM 2151 O O . LEU A 1 287 ? -11.020 10.591 -8.706 1.00 45.03 287 LEU A O 1
ATOM 2155 N N . ALA A 1 288 ? -13.076 9.724 -8.832 1.00 53.09 288 ALA A N 1
ATOM 2156 C CA . ALA A 1 288 ? -12.615 8.350 -8.659 1.00 53.09 288 ALA A CA 1
ATOM 2157 C C . ALA A 1 288 ? -12.357 7.732 -10.042 1.00 53.09 288 ALA A C 1
ATOM 2159 O O . ALA A 1 288 ? -13.184 6.987 -10.563 1.00 53.09 288 ALA A O 1
ATOM 2160 N N . MET A 1 289 ? -11.216 8.077 -10.653 1.00 60.75 289 MET A N 1
ATOM 2161 C CA . MET A 1 289 ? -10.710 7.356 -11.831 1.00 60.75 289 MET A CA 1
ATOM 2162 C C . MET A 1 289 ? -10.748 5.852 -11.547 1.00 60.75 289 MET A C 1
ATOM 2164 O O . MET A 1 289 ? -10.372 5.417 -10.451 1.00 60.75 289 MET A O 1
ATOM 2168 N N . ARG A 1 290 ? -11.194 5.051 -12.520 1.00 74.19 290 ARG A N 1
ATOM 2169 C CA . ARG A 1 290 ? -11.217 3.590 -12.355 1.00 74.19 290 ARG A CA 1
ATOM 2170 C C . ARG A 1 290 ? -9.801 3.085 -12.073 1.00 74.19 290 ARG A C 1
ATOM 2172 O O . ARG A 1 290 ? -8.826 3.660 -12.558 1.00 74.19 290 ARG A O 1
ATOM 2179 N N . ALA A 1 291 ? -9.671 2.000 -11.308 1.00 71.75 291 ALA A N 1
ATOM 2180 C CA . ALA A 1 291 ? -8.364 1.435 -10.956 1.00 71.75 291 ALA A CA 1
ATOM 2181 C C . ALA A 1 291 ? -7.503 1.173 -12.208 1.00 71.75 291 ALA A C 1
ATOM 2183 O O . ALA A 1 291 ? -6.314 1.487 -12.229 1.00 71.75 291 ALA A O 1
ATOM 2184 N N . GLU A 1 292 ? -8.139 0.717 -13.288 1.00 77.12 292 GLU A N 1
ATOM 2185 C CA . GLU A 1 292 ? -7.508 0.487 -14.584 1.00 77.12 292 GLU A CA 1
ATOM 2186 C C . GLU A 1 292 ? -7.006 1.785 -15.247 1.00 77.12 292 GLU A C 1
ATOM 2188 O O . GLU A 1 292 ? -5.963 1.789 -15.900 1.00 77.12 292 GLU A O 1
ATOM 2193 N N . GLU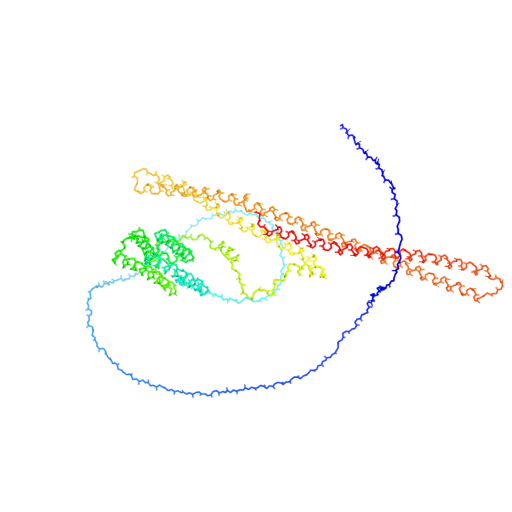 A 1 293 ? -7.707 2.907 -15.074 1.00 81.31 293 GLU A N 1
ATOM 2194 C CA . GLU A 1 293 ? -7.313 4.214 -15.621 1.00 81.31 293 GLU A CA 1
ATOM 2195 C C . GLU A 1 293 ? -6.103 4.787 -14.876 1.00 81.31 293 GLU A C 1
ATOM 2197 O O . GLU A 1 293 ? -5.197 5.352 -15.496 1.00 81.31 293 GLU A O 1
ATOM 2202 N N . VAL A 1 294 ? -6.048 4.585 -13.556 1.00 82.12 294 VAL A N 1
ATOM 2203 C CA . VAL A 1 294 ? -4.893 4.946 -12.724 1.00 82.12 294 VAL A CA 1
ATOM 2204 C C . VAL A 1 294 ? -3.665 4.127 -13.122 1.00 82.12 294 VAL A C 1
ATOM 2206 O O . VAL A 1 294 ? -2.581 4.693 -13.273 1.00 82.12 294 VAL A O 1
ATOM 2209 N N . ASP A 1 295 ? -3.822 2.826 -13.369 1.00 83.69 295 ASP A N 1
ATOM 2210 C CA . ASP A 1 295 ? -2.722 1.962 -13.809 1.00 83.69 295 ASP A CA 1
ATOM 2211 C C . ASP A 1 295 ? -2.178 2.385 -15.178 1.00 83.69 295 ASP A C 1
ATOM 2213 O O . ASP A 1 295 ? -0.961 2.507 -15.360 1.00 83.69 295 ASP A O 1
ATOM 2217 N N . ILE A 1 296 ? -3.069 2.694 -16.126 1.00 87.25 296 ILE A N 1
ATOM 2218 C CA . ILE A 1 296 ? -2.694 3.217 -17.446 1.00 87.25 296 ILE A CA 1
ATOM 2219 C C . ILE A 1 296 ? -1.950 4.554 -17.310 1.00 87.25 296 ILE A C 1
ATOM 2221 O O . ILE A 1 296 ? -0.938 4.773 -17.986 1.00 87.25 296 ILE A O 1
ATOM 2225 N N . LEU A 1 297 ? -2.414 5.449 -16.433 1.00 89.38 297 LEU A N 1
ATOM 2226 C CA . LEU A 1 297 ? -1.784 6.747 -16.188 1.00 89.38 297 LEU A CA 1
ATOM 2227 C C . LEU A 1 297 ? -0.392 6.597 -15.550 1.00 89.38 297 LEU A C 1
ATOM 2229 O O . LEU A 1 297 ? 0.574 7.230 -15.986 1.00 89.38 297 LEU A O 1
ATOM 2233 N N . LEU A 1 298 ? -0.251 5.724 -14.550 1.00 91.12 298 LEU A N 1
ATOM 2234 C CA . LEU A 1 298 ? 1.031 5.429 -13.902 1.00 91.12 298 LEU A CA 1
ATOM 2235 C C . LEU A 1 298 ? 2.013 4.757 -14.869 1.00 91.12 298 LEU A C 1
ATOM 2237 O O . LEU A 1 298 ? 3.211 5.045 -14.849 1.00 91.12 298 LEU A O 1
ATOM 2241 N N . GLN A 1 299 ? 1.521 3.900 -15.761 1.00 90.50 299 GLN A N 1
ATOM 2242 C CA . GLN A 1 299 ? 2.353 3.271 -16.778 1.00 90.50 299 GLN A CA 1
ATOM 2243 C C . GLN A 1 299 ? 2.818 4.271 -17.843 1.00 90.50 299 GLN A C 1
ATOM 2245 O O . GLN A 1 299 ? 3.956 4.178 -18.300 1.00 90.50 299 GLN A O 1
ATOM 2250 N N . ARG A 1 300 ? 1.989 5.246 -18.229 1.00 91.19 300 ARG A N 1
ATOM 2251 C CA . ARG A 1 300 ? 2.350 6.263 -19.234 1.00 91.19 300 ARG A CA 1
ATOM 2252 C C . ARG A 1 300 ? 3.183 7.416 -18.680 1.00 91.19 300 ARG A C 1
ATOM 2254 O O . ARG A 1 300 ? 3.946 8.016 -19.429 1.00 91.19 300 ARG A O 1
ATOM 2261 N N . SER A 1 301 ? 3.069 7.716 -17.390 1.00 91.44 301 SER A N 1
ATOM 2262 C CA . SER A 1 301 ? 3.791 8.831 -16.772 1.00 91.44 301 SER A CA 1
ATOM 2263 C C . SER A 1 301 ? 5.283 8.546 -16.584 1.00 91.44 301 SER A C 1
ATOM 2265 O O . SER A 1 301 ? 5.718 7.433 -16.251 1.00 91.44 301 SER A O 1
ATOM 2267 N N . GLU A 1 302 ? 6.088 9.589 -16.774 1.00 89.12 302 GLU A N 1
ATOM 2268 C CA . GLU A 1 302 ? 7.480 9.615 -16.340 1.00 89.12 302 GLU A CA 1
ATOM 2269 C C . GLU A 1 302 ? 7.511 9.669 -14.804 1.00 89.12 302 GLU A C 1
ATOM 2271 O O . GLU A 1 302 ? 6.858 10.507 -14.187 1.00 89.12 302 GLU A O 1
ATOM 2276 N N . GLY A 1 303 ? 8.202 8.722 -14.165 1.00 92.31 303 GLY A N 1
ATOM 2277 C CA . GLY A 1 303 ? 8.221 8.616 -12.700 1.00 92.31 303 GLY A CA 1
ATOM 2278 C C . GLY A 1 303 ? 6.984 7.964 -12.063 1.00 92.31 303 GLY A C 1
ATOM 2279 O O . GLY A 1 303 ? 6.899 7.931 -10.838 1.00 92.31 303 GLY A O 1
ATOM 2280 N N . GLY A 1 304 ? 6.059 7.378 -12.835 1.00 94.94 304 GLY A N 1
ATOM 2281 C CA . GLY A 1 304 ? 4.863 6.724 -12.278 1.00 94.94 304 GLY A CA 1
ATOM 2282 C C . GLY A 1 304 ? 5.160 5.643 -11.225 1.00 94.94 304 GLY A C 1
ATOM 2283 O O . GLY A 1 304 ? 4.483 5.566 -10.202 1.00 94.94 304 GLY A O 1
ATOM 2284 N N . VAL A 1 305 ? 6.239 4.867 -11.398 1.00 97.06 305 VAL A N 1
ATOM 2285 C CA . VAL A 1 305 ? 6.698 3.889 -10.388 1.00 97.06 305 VAL A CA 1
ATOM 2286 C C . VAL A 1 305 ? 7.116 4.574 -9.087 1.00 97.06 305 VAL A C 1
ATOM 2288 O O . VAL A 1 305 ? 6.788 4.094 -8.003 1.00 97.06 305 VAL A O 1
ATOM 2291 N N . ASP A 1 306 ? 7.828 5.697 -9.171 1.00 96.94 306 ASP A N 1
ATOM 2292 C CA . ASP A 1 306 ? 8.275 6.445 -7.997 1.00 96.94 306 ASP A CA 1
ATOM 2293 C C . ASP A 1 306 ? 7.082 7.065 -7.251 1.00 96.94 306 ASP A C 1
ATOM 2295 O O . ASP A 1 306 ? 7.035 6.996 -6.019 1.00 96.94 306 ASP A O 1
ATOM 2299 N N . SER A 1 307 ? 6.077 7.562 -7.980 1.00 96.44 307 SER A N 1
ATOM 2300 C CA . SER A 1 307 ? 4.802 8.029 -7.419 1.00 96.44 307 SER A CA 1
ATOM 2301 C C . SER A 1 307 ? 4.041 6.909 -6.704 1.00 96.44 307 SER A C 1
ATOM 2303 O O . SER A 1 307 ? 3.639 7.077 -5.552 1.00 96.44 307 SER A O 1
ATOM 2305 N N . ALA A 1 308 ? 3.914 5.731 -7.324 1.00 96.69 308 ALA A N 1
ATOM 2306 C CA . ALA A 1 308 ? 3.265 4.572 -6.709 1.00 96.69 308 ALA A CA 1
ATOM 2307 C C . ALA A 1 308 ? 4.013 4.090 -5.446 1.00 96.69 308 ALA A C 1
ATOM 2309 O O . ALA A 1 308 ? 3.406 3.820 -4.408 1.00 96.69 308 ALA A O 1
ATOM 2310 N N . LEU A 1 309 ? 5.351 4.051 -5.482 1.00 97.88 309 LEU A N 1
ATOM 2311 C CA . LEU A 1 309 ? 6.187 3.719 -4.320 1.00 97.88 309 LEU A CA 1
ATOM 2312 C C . LEU A 1 309 ? 6.087 4.758 -3.196 1.00 97.88 309 LEU A C 1
ATOM 2314 O O . LEU A 1 309 ? 6.216 4.397 -2.018 1.00 97.88 309 LEU A O 1
ATOM 2318 N N . ALA A 1 310 ? 5.919 6.036 -3.542 1.00 97.62 310 ALA A N 1
ATOM 2319 C CA . ALA A 1 310 ? 5.700 7.112 -2.584 1.00 97.62 310 ALA A CA 1
ATOM 2320 C C . ALA A 1 310 ? 4.331 6.969 -1.915 1.00 97.62 310 ALA A C 1
ATOM 2322 O O . ALA A 1 310 ? 4.253 7.037 -0.689 1.00 97.62 310 ALA A O 1
ATOM 2323 N N . TYR A 1 311 ? 3.287 6.671 -2.687 1.00 96.38 311 TYR A N 1
ATOM 2324 C CA . TYR A 1 311 ? 1.954 6.413 -2.153 1.00 96.38 311 TYR A CA 1
ATOM 2325 C C . TYR A 1 311 ? 1.929 5.197 -1.216 1.00 96.38 311 TYR A C 1
ATOM 2327 O O . TYR A 1 311 ? 1.508 5.316 -0.066 1.00 96.38 311 TYR A O 1
ATOM 2335 N N . ALA A 1 312 ? 2.523 4.068 -1.618 1.00 97.25 312 ALA A N 1
ATOM 2336 C CA . ALA A 1 312 ? 2.683 2.910 -0.735 1.00 97.25 312 ALA A CA 1
ATOM 2337 C C . ALA A 1 312 ? 3.426 3.282 0.569 1.00 97.25 312 ALA A C 1
ATOM 2339 O O . ALA A 1 312 ? 3.064 2.865 1.669 1.00 97.25 312 ALA A O 1
ATOM 2340 N N . LYS A 1 313 ? 4.461 4.131 0.497 1.00 97.94 313 LYS A N 1
ATOM 2341 C CA . LYS A 1 313 ? 5.157 4.621 1.700 1.00 97.94 313 LYS A CA 1
ATOM 2342 C C . LYS A 1 313 ? 4.225 5.437 2.608 1.00 97.94 313 LYS A C 1
ATOM 2344 O O . LYS A 1 313 ? 4.334 5.323 3.830 1.00 97.94 313 LYS A O 1
ATOM 2349 N N . THR A 1 314 ? 3.327 6.234 2.037 1.00 97.75 314 THR A N 1
ATOM 2350 C CA . THR A 1 314 ? 2.302 6.975 2.785 1.00 97.75 314 THR A CA 1
ATOM 2351 C C . THR A 1 314 ? 1.354 6.028 3.517 1.00 97.75 314 THR A C 1
ATOM 2353 O O . THR A 1 314 ? 1.124 6.239 4.703 1.00 97.75 314 THR A O 1
ATOM 2356 N N . ILE A 1 315 ? 0.909 4.934 2.890 1.00 96.56 315 ILE A N 1
ATOM 2357 C CA . ILE A 1 315 ? 0.078 3.905 3.548 1.00 96.56 315 ILE A CA 1
ATOM 2358 C C . ILE A 1 315 ? 0.813 3.269 4.737 1.00 96.56 315 ILE A C 1
ATOM 2360 O O . ILE A 1 315 ? 0.273 3.174 5.836 1.00 96.56 315 ILE A O 1
ATOM 2364 N N . SER A 1 316 ? 2.086 2.905 4.560 1.00 96.94 316 SER A N 1
ATOM 2365 C CA . SER A 1 316 ? 2.934 2.363 5.638 1.00 96.94 316 SER A CA 1
ATOM 2366 C C . SER A 1 316 ? 3.068 3.331 6.826 1.00 96.94 316 SER A C 1
ATOM 2368 O O . SER A 1 316 ? 3.073 2.913 7.991 1.00 96.94 316 SER A O 1
ATOM 2370 N N . LYS A 1 317 ? 3.154 4.642 6.549 1.00 97.44 317 LYS A N 1
ATOM 2371 C CA . LYS A 1 317 ? 3.136 5.690 7.579 1.00 97.44 317 LYS A CA 1
ATOM 2372 C C . LYS A 1 317 ? 1.763 5.782 8.249 1.00 97.44 317 LYS A C 1
ATOM 2374 O O . LYS A 1 317 ? 1.706 5.747 9.470 1.00 97.44 317 LYS A O 1
ATOM 2379 N N . TYR A 1 318 ? 0.687 5.822 7.474 1.00 96.94 318 TYR A N 1
ATOM 2380 C CA . TYR A 1 318 ? -0.679 5.873 7.987 1.00 96.94 318 TYR A CA 1
ATOM 2381 C C . TYR A 1 318 ? -0.983 4.704 8.937 1.00 96.94 318 TYR A C 1
ATOM 2383 O O . TYR A 1 318 ? -1.417 4.926 10.062 1.00 96.94 318 TYR A O 1
ATOM 2391 N N . MET A 1 319 ? -0.627 3.470 8.562 1.00 96.38 319 MET A N 1
ATOM 2392 C CA . MET A 1 319 ? -0.744 2.304 9.448 1.00 96.38 319 MET A CA 1
ATOM 2393 C C . MET A 1 319 ? 0.050 2.463 10.747 1.00 96.38 319 MET A C 1
ATOM 2395 O O . MET A 1 319 ? -0.414 2.051 11.805 1.00 96.38 319 MET A O 1
ATOM 2399 N N . LYS A 1 320 ? 1.252 3.055 10.693 1.00 97.56 320 LYS A N 1
ATOM 2400 C CA . LYS A 1 320 ? 2.045 3.338 11.899 1.00 97.56 320 LYS A CA 1
ATOM 2401 C C . LYS A 1 320 ? 1.305 4.299 12.829 1.00 97.56 320 LYS A C 1
ATOM 2403 O O . LYS A 1 320 ? 1.302 4.075 14.035 1.00 97.56 320 LYS A O 1
ATOM 2408 N N . ASP A 1 321 ? 0.719 5.346 12.267 1.00 97.81 321 ASP A N 1
ATOM 2409 C CA . ASP A 1 321 ? 0.027 6.377 13.033 1.00 97.81 321 ASP A CA 1
ATOM 2410 C C . ASP A 1 321 ? -1.274 5.812 13.643 1.00 97.81 321 ASP A C 1
ATOM 2412 O O . ASP A 1 321 ? -1.545 6.048 14.820 1.00 97.81 321 ASP A O 1
ATOM 2416 N N . LEU A 1 322 ? -2.005 4.957 12.911 1.00 96.38 322 LEU A N 1
ATOM 2417 C CA . LEU A 1 322 ? -3.153 4.201 13.435 1.00 96.38 322 LEU A CA 1
ATOM 2418 C C . LEU A 1 322 ? -2.774 3.267 14.590 1.00 96.38 322 LEU A C 1
ATOM 2420 O O . LEU A 1 322 ? -3.453 3.251 15.616 1.00 96.38 322 LEU A O 1
ATOM 2424 N N . ILE A 1 323 ? -1.687 2.501 14.439 1.00 96.75 323 ILE A N 1
ATOM 2425 C CA . ILE A 1 323 ? -1.168 1.644 15.514 1.00 96.75 323 ILE A CA 1
ATOM 2426 C C . ILE A 1 323 ? -0.870 2.498 16.750 1.00 96.75 323 ILE A C 1
ATOM 2428 O O . ILE A 1 323 ? -1.354 2.178 17.831 1.00 96.75 323 ILE A O 1
ATOM 2432 N N . GLY A 1 324 ? -0.148 3.611 16.585 1.00 97.69 324 GLY A N 1
ATOM 2433 C CA . GLY A 1 324 ? 0.207 4.496 17.696 1.00 97.69 324 GLY A CA 1
ATOM 2434 C C . GLY A 1 324 ? -1.011 5.099 18.403 1.00 97.69 324 GLY A C 1
ATOM 2435 O O . GLY A 1 324 ? -1.025 5.193 19.631 1.00 97.69 324 GLY A O 1
ATOM 2436 N N . TYR A 1 325 ? -2.058 5.458 17.654 1.00 97.75 325 TYR A N 1
ATOM 2437 C CA . TYR A 1 325 ? -3.330 5.896 18.230 1.00 97.75 325 TYR A CA 1
ATOM 2438 C C . TYR A 1 325 ? -3.968 4.800 19.094 1.00 97.75 325 TYR A C 1
ATOM 2440 O O . TYR A 1 325 ? -4.312 5.051 20.252 1.00 97.75 325 TYR A O 1
ATOM 2448 N N . VAL A 1 326 ? -4.093 3.578 18.568 1.00 96.75 326 VAL A N 1
ATOM 2449 C CA . VAL A 1 326 ? -4.743 2.482 19.300 1.00 96.75 326 VAL A CA 1
ATOM 2450 C C . VAL A 1 326 ? -3.914 2.034 20.500 1.00 96.75 326 VAL A C 1
ATOM 2452 O O . VAL A 1 326 ? -4.479 1.820 21.568 1.00 96.75 326 VAL A O 1
ATOM 2455 N N . GLU A 1 327 ? -2.588 1.972 20.387 1.00 97.31 327 GLU A N 1
ATOM 2456 C CA . GLU A 1 327 ? -1.700 1.722 21.529 1.00 97.31 327 GLU A CA 1
ATOM 2457 C C . GLU A 1 327 ? -1.903 2.767 22.631 1.00 97.31 327 GLU A C 1
ATOM 2459 O O . GLU A 1 327 ? -1.990 2.422 23.812 1.00 97.31 327 GLU A O 1
ATOM 2464 N N . LYS A 1 328 ? -2.039 4.047 22.259 1.00 98.12 328 LYS A N 1
ATOM 2465 C CA . LYS A 1 328 ? -2.289 5.110 23.232 1.00 98.12 328 LYS A CA 1
ATOM 2466 C C . LYS A 1 328 ? -3.661 4.965 23.889 1.00 98.12 328 LYS A C 1
ATOM 2468 O O . LYS A 1 328 ? -3.750 5.079 25.111 1.00 98.12 328 LYS A O 1
ATOM 2473 N N . ARG A 1 329 ? -4.702 4.652 23.115 1.00 97.00 329 ARG A N 1
ATOM 2474 C CA . ARG A 1 329 ? -6.048 4.355 23.629 1.00 97.00 329 ARG A CA 1
ATOM 2475 C C . ARG A 1 329 ? -6.024 3.182 24.618 1.00 97.00 329 ARG A C 1
ATOM 2477 O O . ARG A 1 329 ? -6.499 3.337 25.737 1.00 97.00 329 ARG A O 1
ATOM 2484 N N . ILE A 1 330 ? -5.403 2.059 24.246 1.00 97.00 330 ILE A N 1
ATOM 2485 C CA . ILE A 1 330 ? -5.241 0.879 25.114 1.00 97.00 330 ILE A CA 1
ATOM 2486 C C . ILE A 1 330 ? -4.488 1.251 26.396 1.00 97.00 330 ILE A C 1
ATOM 2488 O O . ILE A 1 330 ? -4.868 0.817 27.480 1.00 97.00 330 ILE A O 1
ATOM 2492 N N . SER A 1 331 ? -3.453 2.096 26.309 1.00 97.81 331 SER A N 1
ATOM 2493 C CA . SER A 1 331 ? -2.720 2.539 27.502 1.00 97.81 331 SER A CA 1
ATOM 2494 C C . SER A 1 331 ? -3.625 3.256 28.509 1.00 97.81 331 SER A C 1
ATOM 2496 O O . SER A 1 331 ? -3.499 3.018 29.706 1.00 97.81 331 SER A O 1
ATOM 2498 N N . PHE A 1 332 ? -4.581 4.067 28.044 1.00 97.81 332 PHE A N 1
ATOM 2499 C CA . PHE A 1 332 ? -5.544 4.727 28.925 1.00 97.81 332 PHE A CA 1
ATOM 2500 C C . PHE A 1 332 ? -6.543 3.744 29.543 1.00 97.81 332 PHE A C 1
ATOM 2502 O O . PHE A 1 332 ? -6.820 3.847 30.735 1.00 97.81 332 PHE A O 1
ATOM 2509 N N . GLU A 1 333 ? -7.029 2.760 28.781 1.00 96.44 333 GLU A N 1
ATOM 2510 C CA . GLU A 1 333 ? -7.919 1.707 29.304 1.00 96.44 333 GLU A CA 1
ATOM 2511 C C . GLU A 1 333 ? -7.240 0.879 30.405 1.00 96.44 333 GLU A C 1
ATOM 2513 O O . GLU A 1 333 ? -7.839 0.595 31.444 1.00 96.44 333 GLU A O 1
ATOM 2518 N N . VAL A 1 334 ? -5.962 0.541 30.216 1.00 97.62 334 VAL A N 1
ATOM 2519 C CA . VAL A 1 334 ? -5.162 -0.183 31.213 1.00 97.62 334 VAL A CA 1
ATOM 2520 C C . VAL A 1 334 ? -4.935 0.662 32.469 1.00 97.62 334 VAL A C 1
ATOM 2522 O O . VAL A 1 334 ? -5.069 0.155 33.582 1.00 97.62 334 VAL A O 1
ATOM 2525 N N . GLU A 1 335 ? -4.618 1.950 32.329 1.00 98.06 335 GLU A N 1
ATOM 2526 C CA . GLU A 1 335 ? -4.449 2.836 33.488 1.00 98.06 335 GLU A CA 1
ATOM 2527 C C . GLU A 1 335 ? -5.761 3.050 34.259 1.00 98.06 335 GLU A C 1
ATOM 2529 O O . GLU A 1 335 ? -5.746 3.061 35.493 1.00 98.06 335 GLU A O 1
ATOM 2534 N N . PHE A 1 336 ? -6.896 3.138 33.558 1.00 97.69 336 PHE A N 1
ATOM 2535 C CA . PHE A 1 336 ? -8.226 3.191 34.167 1.00 97.69 336 PHE A CA 1
ATOM 2536 C C . PHE A 1 336 ? -8.546 1.911 34.954 1.00 97.69 336 PHE A C 1
ATOM 2538 O O . PHE A 1 336 ? -8.908 1.990 36.128 1.00 97.69 336 PHE A O 1
ATOM 2545 N N . SER A 1 337 ? -8.318 0.733 34.361 1.00 97.94 337 SER A N 1
ATOM 2546 C CA . SER A 1 337 ? -8.490 -0.560 35.040 1.00 97.94 337 SER A CA 1
ATOM 2547 C C . SER A 1 337 ? -7.649 -0.649 36.323 1.00 97.94 337 SER A C 1
ATOM 2549 O O . SER A 1 337 ? -8.168 -0.953 37.399 1.00 97.94 337 SER A O 1
ATOM 2551 N N . LYS A 1 338 ? -6.367 -0.267 36.263 1.00 98.06 338 LYS A N 1
ATOM 2552 C CA . LYS A 1 338 ? -5.507 -0.187 37.458 1.00 98.06 338 LYS A CA 1
ATOM 2553 C C . LYS A 1 338 ? -6.017 0.823 38.489 1.00 98.06 338 LYS A C 1
ATOM 2555 O O . LYS A 1 338 ? -5.712 0.692 39.675 1.00 98.06 338 LYS A O 1
ATOM 2560 N N . GLY A 1 339 ? -6.711 1.873 38.054 1.00 97.75 339 GLY A N 1
ATOM 2561 C CA . GLY A 1 339 ? -7.392 2.834 38.921 1.00 97.75 339 GLY A CA 1
ATOM 2562 C C . GLY A 1 339 ? -8.503 2.174 39.735 1.00 97.75 339 GLY A C 1
ATOM 2563 O O . GLY A 1 339 ? -8.472 2.258 40.963 1.00 97.75 339 GLY A O 1
ATOM 2564 N N . LEU A 1 340 ? -9.404 1.442 39.069 1.00 97.50 340 LEU A N 1
ATOM 2565 C CA . LEU A 1 340 ? -10.479 0.679 39.719 1.00 97.50 340 LEU A CA 1
ATOM 2566 C C . LEU A 1 340 ? -9.929 -0.363 40.702 1.00 97.50 340 LEU A C 1
ATOM 2568 O O . LEU A 1 340 ? -10.384 -0.441 41.840 1.00 97.50 340 LEU A O 1
ATOM 2572 N N . GLN A 1 341 ? -8.876 -1.096 40.320 1.00 97.81 341 GLN A N 1
ATOM 2573 C CA . GLN A 1 341 ? -8.226 -2.057 41.220 1.00 97.81 341 GLN A CA 1
ATOM 2574 C C . GLN A 1 341 ? -7.698 -1.391 42.494 1.00 97.81 341 GLN A C 1
ATOM 2576 O O . GLN A 1 341 ? -7.911 -1.896 43.594 1.00 97.81 341 GLN A O 1
ATOM 2581 N N . ARG A 1 342 ? -7.016 -0.246 42.372 1.00 97.75 342 ARG A N 1
ATOM 2582 C CA . ARG A 1 342 ? -6.491 0.495 43.531 1.00 97.75 342 ARG A CA 1
ATOM 2583 C C . ARG A 1 342 ? -7.604 1.028 44.430 1.00 97.75 342 ARG A C 1
ATOM 2585 O O . ARG A 1 342 ? -7.458 0.984 45.653 1.00 97.75 342 ARG A O 1
ATOM 2592 N N . LEU A 1 343 ? -8.697 1.510 43.838 1.00 95.94 343 LEU A N 1
ATOM 2593 C CA . LEU A 1 343 ? -9.873 1.971 44.572 1.00 95.94 343 LEU A CA 1
ATOM 2594 C C . LEU A 1 343 ? -10.496 0.824 45.374 1.00 95.94 343 LEU A C 1
ATOM 2596 O O . LEU A 1 343 ? -10.651 0.950 46.587 1.00 95.94 343 LEU A O 1
ATOM 2600 N N . TYR A 1 344 ? -10.729 -0.325 44.730 1.00 96.44 344 TYR A N 1
ATOM 2601 C CA . TYR A 1 344 ? -11.211 -1.534 45.395 1.00 96.44 344 TYR A CA 1
ATOM 2602 C C . TYR A 1 344 ? -10.343 -1.910 46.598 1.00 96.44 344 TYR A C 1
ATOM 2604 O O . TYR A 1 344 ? -10.855 -2.050 47.707 1.00 96.44 344 TYR A O 1
ATOM 2612 N N . GLN A 1 345 ? -9.022 -2.021 46.411 1.00 96.44 345 GLN A N 1
ATOM 2613 C CA . GLN A 1 345 ? -8.116 -2.446 47.487 1.00 96.44 345 GLN A CA 1
ATOM 2614 C C . GLN A 1 345 ? -8.107 -1.475 48.673 1.00 96.44 345 GLN A C 1
ATOM 2616 O O . GLN A 1 345 ? -7.972 -1.898 49.819 1.00 96.44 345 GLN A O 1
ATOM 2621 N N . THR A 1 346 ? -8.275 -0.180 48.406 1.00 96.19 346 THR A N 1
ATOM 2622 C CA . THR A 1 346 ? -8.281 0.864 49.438 1.00 96.19 346 THR A CA 1
ATOM 2623 C C . THR A 1 346 ? -9.605 0.892 50.206 1.00 96.19 346 THR A C 1
ATOM 2625 O O . THR A 1 346 ? -9.618 1.084 51.420 1.00 96.19 346 THR A O 1
ATOM 2628 N N . CYS A 1 347 ? -10.728 0.697 49.512 1.00 94.19 347 CYS A N 1
ATOM 2629 C CA . CYS A 1 347 ? -12.063 0.831 50.087 1.00 94.19 347 CYS A CA 1
ATOM 2630 C C . CYS A 1 347 ? -12.598 -0.459 50.710 1.00 94.19 347 CYS A C 1
ATOM 2632 O O . CYS A 1 347 ? -13.365 -0.370 51.669 1.00 94.19 347 CYS A O 1
ATOM 2634 N N . LYS A 1 348 ? -12.192 -1.636 50.208 1.00 94.44 348 LYS A N 1
ATOM 2635 C CA . LYS A 1 348 ? -12.727 -2.942 50.624 1.00 94.44 348 LYS A CA 1
ATOM 2636 C C . LYS A 1 348 ? -12.800 -3.063 52.141 1.00 94.44 348 LYS A C 1
ATOM 2638 O O . LYS A 1 348 ? -13.885 -3.210 52.680 1.00 94.44 348 LYS A O 1
ATOM 2643 N N . GLN A 1 349 ? -11.676 -2.898 52.837 1.00 91.62 349 GLN A N 1
ATOM 2644 C CA . GLN A 1 349 ? -11.613 -3.123 54.283 1.00 91.62 349 GLN A CA 1
ATOM 2645 C C . GLN A 1 349 ? -12.505 -2.170 55.100 1.00 91.62 349 GLN A C 1
ATOM 2647 O O . GLN A 1 349 ? -12.964 -2.529 56.184 1.00 91.62 349 GLN A O 1
ATOM 2652 N N . THR A 1 350 ? -12.747 -0.961 54.592 1.00 91.12 350 THR A N 1
ATOM 2653 C CA . THR A 1 350 ? -13.554 0.069 55.263 1.00 91.12 350 THR A CA 1
ATOM 2654 C C . THR A 1 350 ? -15.044 -0.109 54.983 1.00 91.12 350 THR A C 1
ATOM 2656 O O . THR A 1 350 ? -15.862 0.090 55.875 1.00 91.12 350 THR A O 1
ATOM 2659 N N . ILE A 1 351 ? -15.402 -0.487 53.753 1.00 89.25 351 ILE A N 1
ATOM 2660 C CA . ILE A 1 351 ? -16.794 -0.605 53.301 1.00 89.25 351 ILE A CA 1
ATOM 2661 C C . ILE A 1 351 ? -17.382 -1.975 53.652 1.00 89.25 351 ILE A C 1
ATOM 2663 O O . ILE A 1 351 ? -18.543 -2.054 54.050 1.00 89.25 351 ILE A O 1
ATOM 2667 N N . THR A 1 352 ? -16.599 -3.056 53.577 1.00 86.25 352 THR A N 1
ATOM 2668 C CA . THR A 1 352 ? -17.081 -4.413 53.877 1.00 86.25 352 THR A CA 1
ATOM 2669 C C . THR A 1 352 ? -17.043 -4.730 55.377 1.00 86.25 352 THR A C 1
ATOM 2671 O O . THR A 1 352 ? -16.577 -5.794 55.785 1.00 86.25 352 THR A O 1
ATOM 2674 N N . GLN A 1 353 ? -17.515 -3.798 56.206 1.00 86.69 353 GLN A N 1
ATOM 2675 C CA . GLN A 1 353 ? -17.657 -3.982 57.650 1.00 86.69 353 GLN A CA 1
ATOM 2676 C C . GLN A 1 353 ? -19.026 -4.608 57.979 1.00 86.69 353 GLN A C 1
ATOM 2678 O O . GLN A 1 353 ? -20.053 -4.099 57.515 1.00 86.69 353 GLN A O 1
ATOM 2683 N N . PRO A 1 354 ? -19.080 -5.698 58.769 1.00 84.19 354 PRO A N 1
ATOM 2684 C CA . PRO A 1 354 ? -20.336 -6.355 59.123 1.00 84.19 354 PRO A CA 1
ATOM 2685 C C . PRO A 1 354 ? -21.321 -5.413 59.827 1.00 84.19 354 PRO A C 1
ATOM 2687 O O . PRO A 1 354 ? -20.916 -4.539 60.589 1.00 84.19 354 PRO A O 1
ATOM 2690 N N . HIS A 1 355 ? -22.623 -5.637 59.623 1.00 87.19 355 HIS A N 1
ATOM 2691 C CA . HIS A 1 355 ? -23.723 -4.923 60.296 1.00 87.19 355 HIS A CA 1
ATOM 2692 C C . HIS A 1 355 ? -23.803 -3.405 60.046 1.00 87.19 355 HIS A C 1
ATOM 2694 O O . HIS A 1 355 ? -24.554 -2.712 60.733 1.00 87.19 355 HIS A O 1
ATOM 2700 N N . MET A 1 356 ? -23.094 -2.887 59.041 1.00 93.00 356 MET A N 1
ATOM 2701 C CA . MET A 1 356 ? -23.204 -1.486 58.635 1.00 93.00 356 MET A CA 1
ATOM 2702 C C . MET A 1 356 ? -24.401 -1.248 57.694 1.00 93.00 356 MET A C 1
ATOM 2704 O O . MET A 1 356 ? -24.734 -2.120 56.882 1.00 93.00 356 MET A O 1
ATOM 2708 N N . PRO A 1 357 ? -25.047 -0.065 57.747 1.00 92.69 357 PRO A N 1
ATOM 2709 C CA . PRO A 1 357 ? -26.071 0.313 56.774 1.00 92.69 357 PRO A CA 1
ATOM 2710 C C . PRO A 1 357 ? -25.534 0.273 55.338 1.00 92.69 357 PRO A C 1
ATOM 2712 O O . PRO A 1 357 ? -24.382 0.622 55.094 1.00 92.69 357 PRO A O 1
ATOM 2715 N N . PHE A 1 358 ? -26.376 -0.138 54.385 1.00 89.94 358 PHE A N 1
ATOM 2716 C CA . PHE A 1 358 ? -26.050 -0.232 52.949 1.00 89.94 358 PHE A CA 1
ATOM 2717 C C . PHE A 1 358 ? -24.879 -1.167 52.582 1.00 89.94 358 PHE A C 1
ATOM 2719 O O . PHE A 1 358 ? -24.458 -1.180 51.425 1.00 89.94 358 PHE A O 1
ATOM 2726 N N . PHE A 1 359 ? -24.392 -1.985 53.525 1.00 92.12 359 PHE A N 1
ATOM 2727 C CA . PHE A 1 359 ? -23.268 -2.911 53.336 1.00 92.12 359 PHE A CA 1
ATOM 2728 C C . PHE A 1 359 ? -23.401 -3.768 52.069 1.00 92.12 359 PHE A C 1
ATOM 2730 O O . PHE A 1 359 ? -22.485 -3.801 51.253 1.00 92.12 359 PHE A O 1
ATOM 2737 N N . SER A 1 360 ? -24.546 -4.427 51.868 1.00 90.69 360 SER A N 1
ATOM 2738 C CA . SER A 1 360 ? -24.754 -5.329 50.728 1.00 90.69 360 SER A CA 1
ATOM 2739 C C . SER A 1 360 ? -24.674 -4.611 49.379 1.00 90.69 360 SER A C 1
ATOM 2741 O O . SER A 1 360 ? -24.142 -5.169 48.425 1.00 90.69 360 SER A O 1
ATOM 2743 N N . ILE A 1 361 ? -25.160 -3.369 49.311 1.00 94.06 361 ILE A N 1
ATOM 2744 C CA . ILE A 1 361 ? -25.191 -2.566 48.084 1.00 94.06 361 ILE A CA 1
ATOM 2745 C C . ILE A 1 361 ? -23.770 -2.144 47.702 1.00 94.06 361 ILE A C 1
ATOM 2747 O O . ILE A 1 361 ? -23.329 -2.393 46.583 1.00 94.06 361 ILE A O 1
ATOM 2751 N N . TYR A 1 362 ? -23.027 -1.545 48.637 1.00 94.00 362 TYR A N 1
ATOM 2752 C CA . TYR A 1 362 ? -21.683 -1.041 48.346 1.00 94.00 362 TYR A CA 1
ATOM 2753 C C . TYR A 1 362 ? -20.617 -2.140 48.282 1.00 94.00 362 TYR A C 1
ATOM 2755 O O . TYR A 1 362 ? -19.647 -1.991 47.542 1.00 94.00 362 TYR A O 1
ATOM 2763 N N . SER A 1 363 ? -20.795 -3.260 48.993 1.00 92.94 363 SER A N 1
ATOM 2764 C CA . SER A 1 363 ? -19.937 -4.439 48.819 1.00 92.94 363 SER A CA 1
ATOM 2765 C C . SER A 1 363 ? -20.061 -4.997 47.401 1.00 92.94 363 SER A C 1
ATOM 2767 O O . SER A 1 363 ? -19.044 -5.251 46.763 1.00 92.94 363 SER A O 1
ATOM 2769 N N . LEU A 1 364 ? -21.291 -5.125 46.887 1.00 94.25 364 LEU A N 1
ATOM 2770 C CA . LEU A 1 364 ? -21.530 -5.581 45.518 1.00 94.25 364 LEU A CA 1
ATOM 2771 C C . LEU A 1 364 ? -20.963 -4.598 44.483 1.00 94.25 364 LEU A C 1
ATOM 2773 O O . LEU A 1 364 ? -20.321 -5.028 43.531 1.00 94.25 364 LEU A O 1
ATOM 2777 N N . ALA A 1 365 ? -21.148 -3.289 44.683 1.00 95.00 365 ALA A N 1
ATOM 2778 C CA . ALA A 1 365 ? -20.593 -2.269 43.789 1.00 95.00 365 ALA A CA 1
ATOM 2779 C C . ALA A 1 365 ? -19.055 -2.343 43.703 1.00 95.00 365 ALA A C 1
ATOM 2781 O O . ALA A 1 365 ? -18.494 -2.319 42.611 1.00 95.00 365 ALA A O 1
ATOM 2782 N N . LEU A 1 366 ? -18.366 -2.518 44.838 1.00 95.06 366 LEU A N 1
ATOM 2783 C CA . LEU A 1 366 ? -16.911 -2.700 44.854 1.00 95.06 366 LEU A CA 1
ATOM 2784 C C . LEU A 1 366 ? -16.472 -3.975 44.120 1.00 95.06 366 LEU A C 1
ATOM 2786 O O . LEU A 1 366 ? -15.468 -3.965 43.408 1.00 95.06 366 LEU A O 1
ATOM 2790 N N . GLU A 1 367 ? -17.191 -5.083 44.298 1.00 94.75 367 GLU A N 1
ATOM 2791 C CA . GLU A 1 367 ? -16.902 -6.326 43.574 1.00 94.75 367 GLU A CA 1
ATOM 2792 C C . GLU A 1 367 ? -17.087 -6.159 42.060 1.00 94.75 367 GLU A C 1
ATOM 2794 O O . GLU A 1 367 ? -16.245 -6.635 41.297 1.00 94.75 367 GLU A O 1
ATOM 2799 N N . GLN A 1 368 ? -18.110 -5.413 41.630 1.00 96.25 368 GLN A N 1
ATOM 2800 C CA . GLN A 1 368 ? -18.326 -5.074 40.222 1.00 96.25 368 GLN A CA 1
ATOM 2801 C C . GLN A 1 368 ? -17.202 -4.209 39.648 1.00 96.25 368 GLN A C 1
ATOM 2803 O O . GLN A 1 368 ? -16.736 -4.495 38.549 1.00 96.25 368 GLN A O 1
ATOM 2808 N N . ASP A 1 369 ? -16.711 -3.204 40.378 1.00 96.12 369 ASP A N 1
ATOM 2809 C CA . ASP A 1 369 ? -15.564 -2.395 39.938 1.00 96.12 369 ASP A CA 1
ATOM 2810 C C . ASP A 1 369 ? -14.304 -3.260 39.748 1.00 96.12 369 ASP A C 1
ATOM 2812 O O . ASP A 1 369 ? -13.551 -3.096 38.779 1.00 96.12 369 ASP A O 1
ATOM 2816 N N . LEU A 1 370 ? -14.073 -4.221 40.653 1.00 96.88 370 LEU A N 1
ATOM 2817 C CA . LEU A 1 370 ? -12.958 -5.161 40.536 1.00 96.88 370 LEU A CA 1
ATOM 2818 C C . LEU A 1 370 ? -13.127 -6.083 39.322 1.00 96.88 370 LEU A C 1
ATOM 2820 O O . LEU A 1 370 ? -12.177 -6.253 38.553 1.00 96.88 370 LEU A O 1
ATOM 2824 N N . GLU A 1 371 ? -14.309 -6.663 39.127 1.00 97.00 371 GLU A N 1
ATOM 2825 C CA . GLU A 1 371 ? -14.610 -7.510 37.971 1.00 97.00 371 GLU A CA 1
ATOM 2826 C C . GLU A 1 371 ? -14.472 -6.725 36.658 1.00 97.00 371 GLU A C 1
ATOM 2828 O O . GLU A 1 371 ? -13.783 -7.166 35.734 1.00 97.00 371 GLU A O 1
ATOM 2833 N N . GLN A 1 372 ? -15.023 -5.510 36.602 1.00 95.81 372 GLN A N 1
ATOM 2834 C CA . GLN A 1 372 ? -14.918 -4.614 35.454 1.00 95.81 372 GLN A CA 1
ATOM 2835 C C . GLN A 1 372 ? -13.455 -4.313 35.118 1.00 95.81 372 GLN A C 1
ATOM 2837 O O . GLN A 1 372 ? -13.068 -4.352 33.947 1.00 95.81 372 GLN A O 1
ATOM 2842 N N . SER A 1 373 ? -12.614 -4.076 36.128 1.00 97.38 373 SER A N 1
ATOM 2843 C CA . SER A 1 373 ? -11.181 -3.872 35.913 1.00 97.38 373 SER A CA 1
ATOM 2844 C C . SER A 1 373 ? -10.526 -5.072 35.213 1.00 97.38 373 SER A C 1
ATOM 2846 O O . SER A 1 373 ? -9.737 -4.885 34.280 1.00 97.38 373 SER A O 1
ATOM 2848 N N . ALA A 1 374 ? -10.882 -6.301 35.605 1.00 96.12 374 ALA A N 1
ATOM 2849 C CA . ALA A 1 374 ? -10.344 -7.524 35.019 1.00 96.12 374 ALA A CA 1
ATOM 2850 C C . ALA A 1 374 ? -10.818 -7.708 33.570 1.00 96.12 374 ALA A C 1
ATOM 2852 O O . ALA A 1 374 ? -10.000 -7.996 32.692 1.00 96.12 374 ALA A O 1
ATOM 2853 N N . VAL A 1 375 ? -12.102 -7.454 33.298 1.00 96.25 375 VAL A N 1
ATOM 2854 C CA . VAL A 1 375 ? -12.679 -7.515 31.945 1.00 96.25 375 VAL A CA 1
ATOM 2855 C C . VAL A 1 375 ? -12.006 -6.505 31.010 1.00 96.25 375 VAL A C 1
ATOM 2857 O O . VAL A 1 375 ? -11.592 -6.871 29.909 1.00 96.25 375 VAL A O 1
ATOM 2860 N N . ILE A 1 376 ? -11.822 -5.254 31.449 1.00 95.31 376 ILE A N 1
ATOM 2861 C CA . ILE A 1 376 ? -11.124 -4.221 30.664 1.00 95.31 376 ILE A CA 1
ATOM 2862 C C . ILE A 1 376 ? -9.677 -4.642 30.389 1.00 95.31 376 ILE A C 1
ATOM 2864 O O . ILE A 1 376 ? -9.197 -4.516 29.263 1.00 95.31 376 ILE A O 1
ATOM 2868 N N . GLN A 1 377 ? -8.983 -5.191 31.388 1.00 96.19 377 GLN A N 1
ATOM 2869 C CA . GLN A 1 377 ? -7.599 -5.635 31.236 1.00 96.19 377 GLN A CA 1
ATOM 2870 C C . GLN A 1 377 ? -7.469 -6.794 30.232 1.00 96.19 377 GLN A C 1
ATOM 2872 O O . GLN A 1 377 ? -6.527 -6.816 29.432 1.00 96.19 377 GLN A O 1
ATOM 2877 N N . GLN A 1 378 ? -8.418 -7.733 30.241 1.00 96.25 378 GLN A N 1
ATOM 2878 C CA . GLN A 1 378 ? -8.485 -8.838 29.285 1.00 96.25 378 GLN A CA 1
ATOM 2879 C C . GLN A 1 378 ? -8.813 -8.348 27.865 1.00 96.25 378 GLN A C 1
ATOM 2881 O O . GLN A 1 378 ? -8.178 -8.781 26.898 1.00 96.25 378 GLN A O 1
ATOM 2886 N N . ALA A 1 379 ? -9.765 -7.421 27.727 1.00 94.94 379 ALA A N 1
ATOM 2887 C CA . ALA A 1 379 ? -10.118 -6.815 26.445 1.00 94.94 379 ALA A CA 1
ATOM 2888 C C . ALA A 1 379 ? -8.931 -6.042 25.842 1.00 94.94 379 ALA A C 1
ATOM 2890 O O . ALA A 1 379 ? -8.593 -6.243 24.674 1.00 94.94 379 ALA A O 1
ATOM 2891 N N . ALA A 1 380 ? -8.236 -5.243 26.657 1.00 96.31 380 ALA A N 1
ATOM 2892 C CA . ALA A 1 380 ? -7.018 -4.534 26.273 1.00 96.31 380 ALA A CA 1
ATOM 2893 C C . ALA A 1 380 ? -5.924 -5.496 25.776 1.00 96.31 380 ALA A C 1
ATOM 2895 O O . ALA A 1 380 ? -5.326 -5.264 24.725 1.00 96.31 380 ALA A O 1
ATOM 2896 N N . ASN A 1 381 ? -5.699 -6.613 26.481 1.00 95.25 381 ASN A N 1
ATOM 2897 C CA . ASN A 1 381 ? -4.737 -7.633 26.055 1.00 95.25 381 ASN A CA 1
ATOM 2898 C C . ASN A 1 381 ? -5.129 -8.277 24.713 1.00 95.25 381 ASN A C 1
ATOM 2900 O O . ASN A 1 381 ? -4.281 -8.458 23.840 1.00 95.25 381 ASN A O 1
ATOM 2904 N N . THR A 1 382 ? -6.418 -8.559 24.520 1.00 94.81 382 THR A N 1
ATOM 2905 C CA . THR A 1 382 ? -6.943 -9.134 23.273 1.00 94.81 382 THR A CA 1
ATOM 2906 C C . THR A 1 382 ? -6.738 -8.181 22.092 1.00 94.81 382 THR A C 1
ATOM 2908 O O . THR A 1 382 ? -6.219 -8.591 21.052 1.00 94.81 382 THR A O 1
ATOM 2911 N N . LEU A 1 383 ? -7.056 -6.893 22.264 1.00 93.50 383 LEU A N 1
ATOM 2912 C CA . LEU A 1 383 ? -6.816 -5.856 21.252 1.00 93.50 383 LEU A CA 1
ATOM 2913 C C . LEU A 1 383 ? -5.328 -5.702 20.922 1.00 93.50 383 LEU A C 1
ATOM 2915 O O . LEU A 1 383 ? -4.955 -5.548 19.755 1.00 93.50 383 LEU A O 1
ATOM 2919 N N . GLN A 1 384 ? -4.470 -5.768 21.940 1.00 94.62 384 GLN A N 1
ATOM 2920 C CA . GLN A 1 384 ? -3.033 -5.607 21.772 1.00 94.62 384 GLN A CA 1
ATOM 2921 C C . GLN A 1 384 ? -2.393 -6.803 21.048 1.00 94.62 384 GLN A C 1
ATOM 2923 O O . GLN A 1 384 ? -1.646 -6.622 20.086 1.00 94.62 384 GLN A O 1
ATOM 2928 N N . CYS A 1 385 ? -2.686 -8.026 21.486 1.00 93.38 385 CYS A N 1
ATOM 2929 C CA . CYS A 1 385 ? -1.966 -9.217 21.037 1.00 93.38 385 CYS A CA 1
ATOM 2930 C C . CYS A 1 385 ? -2.662 -9.983 19.906 1.00 93.38 385 CYS A C 1
ATOM 2932 O O . CYS A 1 385 ? -1.980 -10.608 19.098 1.00 93.38 385 CYS A O 1
ATOM 2934 N N . GLN A 1 386 ? -3.996 -9.973 19.842 1.00 90.25 386 GLN A N 1
ATOM 2935 C CA . GLN A 1 386 ? -4.739 -10.931 19.014 1.00 90.25 386 GLN A CA 1
ATOM 2936 C C . GLN A 1 386 ? -5.474 -10.288 17.843 1.00 90.25 386 GLN A C 1
ATOM 2938 O O . GLN A 1 386 ? -5.409 -10.818 16.738 1.00 90.25 386 GLN A O 1
ATOM 2943 N N . THR A 1 387 ? -6.167 -9.167 18.056 1.00 90.62 387 THR A N 1
ATOM 2944 C CA . THR A 1 387 ? -7.151 -8.686 17.070 1.00 90.62 387 THR A CA 1
ATOM 2945 C C . THR A 1 387 ? -6.750 -7.412 16.339 1.00 90.62 387 THR A C 1
ATOM 2947 O O . THR A 1 387 ? -7.195 -7.223 15.209 1.00 90.62 387 THR A O 1
ATOM 2950 N N . PHE A 1 388 ? -5.898 -6.554 16.917 1.00 92.25 388 PHE A N 1
ATOM 2951 C CA . PHE A 1 388 ? -5.579 -5.264 16.297 1.00 92.25 388 PHE A CA 1
ATOM 2952 C C . PHE A 1 388 ? -4.085 -4.951 16.204 1.00 92.25 388 PHE A C 1
ATOM 2954 O O . PHE A 1 388 ? -3.525 -5.003 15.108 1.00 92.25 388 PHE A O 1
ATOM 2961 N N . VAL A 1 389 ? -3.428 -4.612 17.322 1.00 95.75 389 VAL A N 1
ATOM 2962 C CA . VAL A 1 389 ? -2.097 -3.972 17.289 1.00 95.75 389 VAL A CA 1
ATOM 2963 C C . VAL A 1 389 ? -1.057 -4.900 16.665 1.00 95.75 389 VAL A C 1
ATOM 2965 O O . VAL A 1 389 ? -0.421 -4.538 15.674 1.00 95.75 389 VAL A O 1
ATOM 2968 N N . GLN A 1 390 ? -0.908 -6.112 17.197 1.00 95.62 390 GLN A N 1
ATOM 2969 C CA . GLN A 1 390 ? 0.075 -7.072 16.702 1.00 95.62 390 GLN A CA 1
ATOM 2970 C C . GLN A 1 390 ? -0.199 -7.537 15.251 1.00 95.62 390 GLN A C 1
ATOM 2972 O O . GLN A 1 390 ? 0.735 -7.470 14.443 1.00 95.62 390 GLN A O 1
ATOM 2977 N N . PRO A 1 391 ? -1.435 -7.911 14.852 1.00 93.50 391 PRO A N 1
ATOM 2978 C CA . PRO A 1 391 ? -1.749 -8.210 13.450 1.00 93.50 391 PRO A CA 1
ATOM 2979 C C . PRO A 1 391 ? -1.484 -7.045 12.485 1.00 93.50 391 PRO A C 1
ATOM 2981 O O . PRO A 1 391 ? -0.895 -7.242 11.418 1.00 93.50 391 PRO A O 1
ATOM 2984 N N . LEU A 1 392 ? -1.876 -5.817 12.846 1.00 94.50 392 LEU A N 1
ATOM 2985 C CA . LEU A 1 392 ? -1.671 -4.641 11.996 1.00 94.50 392 LEU A CA 1
ATOM 2986 C C . LEU A 1 392 ? -0.183 -4.282 11.884 1.00 94.50 392 LEU A C 1
ATOM 2988 O O . LEU A 1 392 ? 0.286 -3.918 10.804 1.00 94.50 392 LEU A O 1
ATOM 2992 N N . MET A 1 393 ? 0.583 -4.443 12.966 1.00 96.31 393 MET A N 1
ATOM 2993 C CA . MET A 1 393 ? 2.035 -4.272 12.957 1.00 96.31 393 MET A CA 1
ATOM 2994 C C . MET A 1 393 ? 2.714 -5.260 12.000 1.00 96.31 393 MET A C 1
ATOM 2996 O O . MET A 1 393 ? 3.572 -4.849 11.214 1.00 96.31 393 MET A O 1
ATOM 3000 N N . GLN A 1 394 ? 2.304 -6.532 12.019 1.00 95.44 394 GLN A N 1
ATOM 3001 C CA . GLN A 1 394 ? 2.800 -7.539 11.081 1.00 95.44 394 GLN A CA 1
ATOM 3002 C C . GLN A 1 394 ? 2.449 -7.172 9.632 1.00 95.44 394 GLN A C 1
ATOM 3004 O O . GLN A 1 394 ? 3.339 -7.132 8.781 1.00 95.44 394 GLN A O 1
ATOM 3009 N N . ARG A 1 395 ? 1.184 -6.823 9.356 1.00 94.12 395 ARG A N 1
ATOM 3010 C CA . ARG A 1 395 ? 0.729 -6.413 8.014 1.00 94.12 395 ARG A CA 1
ATOM 3011 C C . ARG A 1 395 ? 1.534 -5.225 7.485 1.00 94.12 395 ARG A C 1
ATOM 3013 O O . ARG A 1 395 ? 2.033 -5.259 6.362 1.00 94.12 395 ARG A O 1
ATOM 3020 N N . LYS A 1 396 ? 1.743 -4.201 8.315 1.00 96.69 396 LYS A N 1
ATOM 3021 C CA . LYS A 1 396 ? 2.585 -3.046 7.978 1.00 96.69 396 LYS A CA 1
ATOM 3022 C C . LYS A 1 396 ? 4.026 -3.466 7.657 1.00 96.69 396 LYS A C 1
ATOM 3024 O O . LYS A 1 396 ? 4.627 -2.937 6.719 1.00 96.69 396 LYS A O 1
ATOM 3029 N N . GLN A 1 397 ? 4.609 -4.389 8.427 1.00 97.19 397 GLN A N 1
ATOM 3030 C CA . GLN A 1 397 ? 5.971 -4.874 8.188 1.00 97.19 397 GLN A CA 1
ATOM 3031 C C . GLN A 1 397 ? 6.085 -5.621 6.853 1.00 97.19 397 GLN A C 1
ATOM 3033 O O . GLN A 1 397 ? 7.043 -5.393 6.112 1.00 97.19 397 GLN A O 1
ATOM 3038 N N . GLU A 1 398 ? 5.107 -6.467 6.526 1.00 96.44 398 GLU A N 1
ATOM 3039 C CA . GLU A 1 398 ? 5.022 -7.182 5.248 1.00 96.44 398 GLU A CA 1
ATOM 3040 C C . GLU A 1 398 ? 4.877 -6.209 4.068 1.00 96.44 398 GLU A C 1
ATOM 3042 O O . GLU A 1 398 ? 5.659 -6.282 3.115 1.00 96.44 398 GLU A O 1
ATOM 3047 N N . HIS A 1 399 ? 3.965 -5.237 4.176 1.00 97.50 399 HIS A N 1
ATOM 3048 C CA . HIS A 1 399 ? 3.781 -4.171 3.189 1.00 97.50 399 HIS A CA 1
ATOM 3049 C C . HIS A 1 399 ? 5.086 -3.387 2.954 1.00 97.50 399 HIS A C 1
ATOM 3051 O O . HIS A 1 399 ? 5.544 -3.228 1.820 1.00 97.50 399 HIS A O 1
ATOM 3057 N N . GLU A 1 400 ? 5.738 -2.913 4.022 1.00 98.06 400 GLU A N 1
ATOM 3058 C CA . GLU A 1 400 ? 6.974 -2.130 3.912 1.00 98.06 400 GLU A CA 1
ATOM 3059 C C . GLU A 1 400 ? 8.142 -2.952 3.351 1.00 98.06 400 GLU A C 1
ATOM 3061 O O . GLU A 1 400 ? 8.961 -2.427 2.591 1.00 98.06 400 GLU A O 1
ATOM 3066 N N . LYS A 1 401 ? 8.221 -4.242 3.697 1.00 98.00 401 LYS A N 1
ATOM 3067 C CA . LYS A 1 401 ? 9.208 -5.166 3.132 1.00 98.00 401 LYS A CA 1
ATOM 3068 C C . LYS A 1 401 ? 9.016 -5.297 1.621 1.00 98.00 401 LYS A C 1
ATOM 3070 O O . LYS A 1 401 ? 9.960 -5.043 0.874 1.00 98.00 401 LYS A O 1
ATOM 3075 N N . LYS A 1 402 ? 7.794 -5.597 1.171 1.00 98.12 402 LYS A N 1
ATOM 3076 C CA . LYS A 1 402 ? 7.463 -5.719 -0.256 1.00 98.12 402 LYS A CA 1
ATOM 3077 C C . LYS A 1 402 ? 7.740 -4.430 -1.024 1.00 98.12 402 LYS A C 1
ATOM 3079 O O . LYS A 1 402 ? 8.409 -4.460 -2.051 1.00 98.12 402 LYS A O 1
ATOM 3084 N N . ARG A 1 403 ? 7.338 -3.276 -0.487 1.00 98.44 403 ARG A N 1
ATOM 3085 C CA . ARG A 1 403 ? 7.627 -1.962 -1.084 1.00 98.44 403 ARG A CA 1
ATOM 3086 C C . ARG A 1 403 ? 9.129 -1.738 -1.314 1.00 98.44 403 ARG A C 1
ATOM 3088 O O . ARG A 1 403 ? 9.521 -1.200 -2.350 1.00 98.44 403 ARG A O 1
ATOM 3095 N N . LYS A 1 404 ? 9.987 -2.129 -0.361 1.00 98.44 404 LYS A N 1
ATOM 3096 C CA . LYS A 1 404 ? 11.452 -2.011 -0.494 1.00 98.44 404 LYS A CA 1
ATOM 3097 C C . LYS A 1 404 ? 12.017 -2.958 -1.553 1.00 98.44 404 LYS A C 1
ATOM 3099 O O . LYS A 1 404 ? 12.838 -2.511 -2.349 1.00 98.44 404 LYS A O 1
ATOM 3104 N N . GLU A 1 405 ? 11.553 -4.208 -1.591 1.00 98.50 405 GLU A N 1
ATOM 3105 C CA . GLU A 1 405 ? 11.931 -5.187 -2.624 1.00 98.50 405 GLU A CA 1
ATOM 3106 C C . GLU A 1 405 ? 11.598 -4.658 -4.029 1.00 98.50 405 GLU A C 1
ATOM 3108 O O . GLU A 1 405 ? 12.447 -4.667 -4.919 1.00 98.50 405 GLU A O 1
ATOM 3113 N N . LEU A 1 406 ? 10.396 -4.104 -4.211 1.00 98.44 406 LEU A N 1
ATOM 3114 C CA . LEU A 1 406 ? 9.944 -3.514 -5.476 1.00 98.44 406 LEU A CA 1
ATOM 3115 C C . LEU A 1 406 ? 10.766 -2.286 -5.878 1.00 98.44 406 LEU A C 1
ATOM 3117 O O . LEU A 1 406 ? 11.175 -2.152 -7.033 1.00 98.44 406 LEU A O 1
ATOM 3121 N N . LYS A 1 407 ? 11.078 -1.411 -4.914 1.00 98.44 407 LYS A N 1
ATOM 3122 C CA . LYS A 1 407 ? 11.967 -0.267 -5.145 1.00 98.44 407 LYS A CA 1
ATOM 3123 C C . LYS A 1 407 ? 13.354 -0.716 -5.607 1.00 98.44 407 LYS A C 1
ATOM 3125 O O . LYS A 1 407 ? 13.925 -0.107 -6.509 1.00 98.44 407 LYS A O 1
ATOM 3130 N N . GLU A 1 408 ? 13.912 -1.755 -4.993 1.00 98.50 408 GLU A N 1
ATOM 3131 C CA . GLU A 1 408 ? 15.218 -2.283 -5.380 1.00 98.50 408 GLU A CA 1
ATOM 3132 C C . GLU A 1 408 ? 15.194 -2.892 -6.787 1.00 98.50 408 GLU A C 1
ATOM 3134 O O . GLU A 1 408 ? 16.099 -2.617 -7.579 1.00 98.50 408 GLU A O 1
ATOM 3139 N N . GLN A 1 409 ? 14.145 -3.650 -7.127 1.00 98.06 409 GLN A N 1
ATOM 3140 C CA . GLN A 1 409 ? 13.941 -4.200 -8.471 1.00 98.06 409 GLN A CA 1
ATOM 3141 C C . GLN A 1 409 ? 13.902 -3.090 -9.533 1.00 98.06 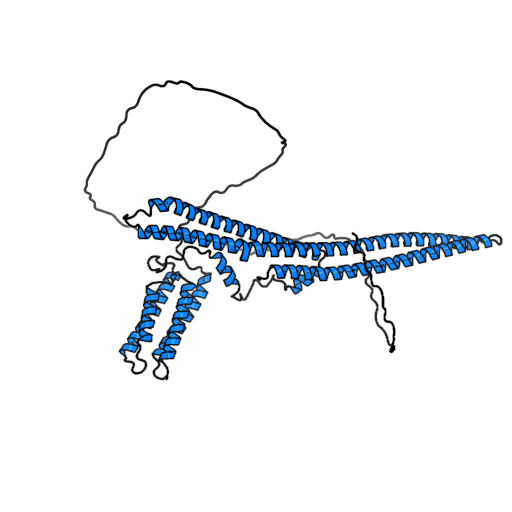409 GLN A C 1
ATOM 3143 O O . GLN A 1 409 ? 14.648 -3.160 -10.513 1.00 98.06 409 GLN A O 1
ATOM 3148 N N . TRP A 1 410 ? 13.124 -2.027 -9.297 1.00 98.19 410 TRP A N 1
ATOM 3149 C CA . TRP A 1 410 ? 13.051 -0.866 -10.190 1.00 98.19 410 TRP A CA 1
ATOM 3150 C C . TRP A 1 410 ? 14.408 -0.170 -10.358 1.00 98.19 410 TRP A C 1
ATOM 3152 O O . TRP A 1 410 ? 14.881 0.039 -11.476 1.00 98.19 410 TRP A O 1
ATOM 3162 N N . LEU A 1 411 ? 15.097 0.124 -9.250 1.00 97.88 411 LEU A N 1
ATOM 3163 C CA . LEU A 1 411 ? 16.413 0.772 -9.282 1.00 97.88 411 LEU A CA 1
ATOM 3164 C C . LEU A 1 411 ? 17.491 -0.101 -9.933 1.00 97.88 411 LEU A C 1
ATOM 3166 O O . LEU A 1 411 ? 18.458 0.418 -10.491 1.00 97.88 411 LEU A O 1
ATOM 3170 N N . LYS A 1 412 ? 17.379 -1.427 -9.840 1.00 98.31 412 LYS A N 1
ATOM 3171 C CA . LYS A 1 412 ? 18.289 -2.354 -10.515 1.00 98.31 412 LYS A CA 1
ATOM 3172 C C . LYS A 1 412 ? 18.078 -2.330 -12.028 1.00 98.31 412 LYS A C 1
ATOM 3174 O O . LYS A 1 412 ? 19.067 -2.216 -12.745 1.00 98.31 412 LYS A O 1
ATOM 3179 N N . ALA A 1 413 ? 16.834 -2.382 -12.505 1.00 97.38 413 ALA A N 1
ATOM 3180 C CA . ALA A 1 413 ? 16.531 -2.290 -13.934 1.00 97.38 413 ALA A CA 1
ATOM 3181 C C . ALA A 1 413 ? 16.981 -0.943 -14.522 1.00 97.38 413 ALA A C 1
ATOM 3183 O O . ALA A 1 413 ? 17.684 -0.908 -15.528 1.00 97.38 413 ALA A O 1
ATOM 3184 N N . ARG A 1 414 ? 16.698 0.164 -13.825 1.00 96.81 414 ARG A N 1
ATOM 3185 C CA . ARG A 1 414 ? 17.107 1.506 -14.266 1.00 96.81 414 ARG A CA 1
ATOM 3186 C C . ARG A 1 414 ? 18.629 1.674 -14.346 1.00 96.81 414 ARG A C 1
ATOM 3188 O O . ARG A 1 414 ? 19.129 2.344 -15.243 1.00 96.81 414 ARG A O 1
ATOM 3195 N N . ARG A 1 415 ? 19.380 1.042 -13.435 1.00 98.12 415 ARG A N 1
ATOM 3196 C CA . ARG A 1 415 ? 20.854 1.017 -13.488 1.00 98.12 415 ARG A CA 1
ATOM 3197 C C . ARG A 1 415 ? 21.389 0.249 -14.696 1.00 98.12 415 ARG A C 1
ATOM 3199 O O . ARG A 1 415 ? 22.344 0.721 -15.298 1.00 98.12 415 ARG A O 1
ATOM 3206 N N . LYS A 1 416 ? 20.782 -0.888 -15.056 1.00 97.69 416 LYS A N 1
ATOM 3207 C CA . LYS A 1 416 ? 21.188 -1.656 -16.244 1.00 97.69 416 LYS A CA 1
ATOM 3208 C C . LYS A 1 416 ? 21.005 -0.855 -17.532 1.00 97.69 416 LYS A C 1
ATOM 3210 O O . LYS A 1 416 ? 21.915 -0.822 -18.353 1.00 97.69 416 LYS A O 1
ATOM 3215 N N . LEU A 1 417 ? 19.872 -0.159 -17.667 1.00 97.56 417 LEU A N 1
ATOM 3216 C CA . LEU A 1 417 ? 19.651 0.737 -18.801 1.00 97.56 417 LEU A CA 1
ATOM 3217 C C . LEU A 1 417 ? 20.748 1.808 -18.866 1.00 97.56 417 LEU A C 1
ATOM 3219 O O . LEU A 1 417 ? 21.423 1.921 -19.884 1.00 97.56 417 LEU A O 1
ATOM 3223 N N . LEU A 1 418 ? 21.005 2.511 -17.757 1.00 97.75 418 LEU A N 1
ATOM 3224 C CA . LEU A 1 418 ? 22.029 3.560 -17.700 1.00 97.75 418 LEU A CA 1
ATOM 3225 C C . LEU A 1 418 ? 23.435 3.048 -18.071 1.00 97.75 418 LEU A C 1
ATOM 3227 O O . LEU A 1 418 ? 24.210 3.753 -18.720 1.00 97.75 418 LEU A O 1
ATOM 3231 N N . GLU A 1 419 ? 23.774 1.823 -17.662 1.00 98.12 419 GLU A N 1
ATOM 3232 C CA . GLU A 1 419 ? 25.030 1.163 -18.027 1.00 98.12 419 GLU A CA 1
ATOM 3233 C C . GLU A 1 419 ? 25.100 0.878 -19.536 1.00 98.12 419 GLU A C 1
ATOM 3235 O O . GLU A 1 419 ? 26.090 1.241 -20.178 1.00 98.12 419 GLU A O 1
ATOM 3240 N N . SER A 1 420 ? 24.036 0.319 -20.125 1.00 97.94 420 SER A N 1
ATOM 3241 C CA . SER A 1 420 ? 23.954 0.057 -21.571 1.00 97.94 420 SER A CA 1
ATOM 3242 C C . SER A 1 420 ? 24.008 1.343 -22.410 1.00 97.94 420 SER A C 1
ATOM 3244 O O . SER A 1 420 ? 24.744 1.411 -23.394 1.00 97.94 420 SER A O 1
ATOM 3246 N N . GLU A 1 421 ? 23.353 2.422 -21.972 1.00 97.88 421 GLU A N 1
ATOM 3247 C CA . GLU A 1 421 ? 23.438 3.744 -22.605 1.00 97.88 421 GLU A CA 1
ATOM 3248 C C . GLU A 1 421 ? 24.848 4.343 -22.496 1.00 97.88 421 GLU A C 1
ATOM 3250 O O . GLU A 1 421 ? 25.329 5.026 -23.406 1.00 97.88 421 GLU A O 1
ATOM 3255 N N . GLY A 1 422 ? 25.538 4.094 -21.379 1.00 98.19 422 GLY A N 1
ATOM 3256 C CA . GLY A 1 422 ? 26.947 4.438 -21.203 1.00 98.19 422 GLY A CA 1
ATOM 3257 C C . GLY A 1 422 ? 27.859 3.679 -22.169 1.00 98.19 422 GLY A C 1
ATOM 3258 O O . GLY A 1 422 ? 28.763 4.276 -22.760 1.00 98.19 422 GLY A O 1
ATOM 3259 N N . ASN A 1 423 ? 27.611 2.384 -22.373 1.00 97.94 423 ASN A N 1
ATOM 3260 C CA . ASN A 1 423 ? 28.331 1.552 -23.341 1.00 97.94 423 ASN A CA 1
ATOM 3261 C C . ASN A 1 423 ? 28.087 2.031 -24.773 1.00 97.94 423 ASN A C 1
ATOM 3263 O O . ASN A 1 423 ? 29.043 2.236 -25.520 1.00 97.94 423 ASN A O 1
ATOM 3267 N N . LEU A 1 424 ? 26.830 2.312 -25.117 1.00 98.38 424 LEU A N 1
ATOM 3268 C CA . LEU A 1 424 ? 26.429 2.853 -26.409 1.00 98.38 424 LEU A CA 1
ATOM 3269 C C . LEU A 1 424 ? 27.128 4.179 -26.724 1.00 98.38 424 LEU A C 1
ATOM 3271 O O . LEU A 1 424 ? 27.669 4.344 -27.817 1.00 98.38 424 LEU A O 1
ATOM 3275 N N . ARG A 1 425 ? 27.167 5.116 -25.766 1.00 98.50 425 ARG A N 1
ATOM 3276 C CA . ARG A 1 425 ? 27.872 6.397 -25.940 1.00 98.50 425 ARG A CA 1
ATOM 3277 C C . ARG A 1 425 ? 29.363 6.201 -26.206 1.00 98.50 425 ARG A C 1
ATOM 3279 O O . ARG A 1 425 ? 29.899 6.853 -27.099 1.00 98.50 425 ARG A O 1
ATOM 3286 N N . ARG A 1 426 ? 30.019 5.287 -25.484 1.00 98.38 426 ARG A N 1
ATOM 3287 C CA . ARG A 1 426 ? 31.439 4.961 -25.702 1.00 98.38 426 ARG A CA 1
ATOM 3288 C C . ARG A 1 426 ? 31.673 4.317 -27.068 1.00 98.38 426 ARG A C 1
ATOM 3290 O O . ARG A 1 426 ? 32.554 4.761 -27.795 1.00 98.38 426 ARG A O 1
ATOM 3297 N N . ALA A 1 427 ? 30.862 3.331 -27.448 1.00 98.19 427 ALA A N 1
ATOM 3298 C CA . ALA A 1 427 ? 30.966 2.674 -28.750 1.00 98.19 427 ALA A CA 1
ATOM 3299 C C . ALA A 1 427 ? 30.743 3.661 -29.908 1.00 98.19 427 ALA A C 1
ATOM 3301 O O . ALA A 1 427 ? 31.488 3.636 -30.884 1.00 98.19 427 ALA A O 1
ATOM 3302 N N . LYS A 1 428 ? 29.792 4.597 -29.762 1.00 98.25 428 LYS A N 1
ATOM 3303 C CA . LYS A 1 428 ? 29.563 5.676 -30.734 1.00 98.25 428 LYS A CA 1
ATOM 3304 C C . LYS A 1 428 ? 30.792 6.572 -30.895 1.00 98.25 428 LYS A C 1
ATOM 3306 O O . LYS A 1 428 ? 31.169 6.877 -32.019 1.00 98.25 428 LYS A O 1
ATOM 3311 N N . GLN A 1 429 ? 31.417 6.986 -29.789 1.00 98.38 429 GLN A N 1
ATOM 3312 C CA . GLN A 1 429 ? 32.633 7.810 -29.824 1.00 98.38 429 GLN A CA 1
ATOM 3313 C C . GLN A 1 429 ? 33.787 7.086 -30.526 1.00 98.38 429 GLN A C 1
ATOM 3315 O O . GLN A 1 429 ? 34.455 7.681 -31.368 1.00 98.38 429 GLN A O 1
ATOM 3320 N N . VAL A 1 430 ? 33.989 5.799 -30.224 1.00 98.38 430 VAL A N 1
ATOM 3321 C CA . VAL A 1 430 ? 35.015 4.977 -30.883 1.00 98.38 430 VAL A CA 1
ATOM 3322 C C . VAL A 1 430 ? 34.732 4.849 -32.379 1.00 98.38 430 VAL A C 1
ATOM 3324 O O . VAL A 1 430 ? 35.637 5.067 -33.176 1.00 98.38 430 VAL A O 1
ATOM 3327 N N . TYR A 1 431 ? 33.491 4.553 -32.770 1.00 98.38 431 TYR A N 1
ATOM 3328 C CA . TYR A 1 431 ? 33.102 4.463 -34.178 1.00 98.38 431 TYR A CA 1
ATOM 3329 C C . TYR A 1 431 ? 33.379 5.764 -34.940 1.00 98.38 431 TYR A C 1
ATOM 3331 O O . TYR A 1 431 ? 34.032 5.726 -35.979 1.00 98.38 431 TYR A O 1
ATOM 3339 N N . VAL A 1 432 ? 32.958 6.914 -34.401 1.00 98.31 432 VAL A N 1
ATOM 3340 C CA . VAL A 1 432 ? 33.196 8.224 -35.031 1.00 98.31 432 VAL A CA 1
ATOM 3341 C C . VAL A 1 432 ? 34.693 8.486 -35.203 1.00 98.31 432 VAL A C 1
ATOM 3343 O O . VAL A 1 432 ? 35.123 8.832 -36.300 1.00 98.31 432 VAL A O 1
ATOM 3346 N N . ALA A 1 433 ? 35.504 8.231 -34.171 1.00 98.00 433 ALA A N 1
ATOM 3347 C CA . ALA A 1 433 ? 36.954 8.401 -34.259 1.00 98.00 433 ALA A CA 1
ATOM 3348 C C . ALA A 1 433 ? 37.588 7.495 -35.334 1.00 98.00 433 ALA A C 1
ATOM 3350 O O . ALA A 1 433 ? 38.407 7.956 -36.128 1.00 98.00 433 ALA A O 1
ATOM 3351 N N . ARG A 1 434 ? 37.180 6.219 -35.410 1.00 97.31 434 ARG A N 1
ATOM 3352 C CA . ARG A 1 434 ? 37.663 5.280 -36.441 1.00 97.31 434 ARG A CA 1
ATOM 3353 C C . ARG A 1 434 ? 37.220 5.666 -37.848 1.00 97.31 434 ARG A C 1
ATOM 3355 O O . ARG A 1 434 ? 37.987 5.500 -38.792 1.00 97.31 434 ARG A O 1
ATOM 3362 N N . TYR A 1 435 ? 36.011 6.197 -37.992 1.00 97.44 435 TYR A N 1
ATOM 3363 C CA . TYR A 1 435 ? 35.498 6.667 -39.273 1.00 97.44 435 TYR A CA 1
ATOM 3364 C C . TYR A 1 435 ? 36.272 7.896 -39.775 1.00 97.44 435 TYR A C 1
ATOM 3366 O O . TYR A 1 435 ? 36.654 7.959 -40.941 1.00 97.44 435 TYR A O 1
ATOM 3374 N N . GLU A 1 436 ? 36.588 8.843 -38.888 1.00 97.81 436 GLU A N 1
ATOM 3375 C CA . GLU A 1 436 ? 37.443 9.989 -39.217 1.00 97.81 436 GLU A CA 1
ATOM 3376 C C . GLU A 1 436 ? 38.872 9.568 -39.604 1.00 97.81 436 GLU A C 1
ATOM 3378 O O . GLU A 1 436 ? 39.465 10.156 -40.510 1.00 97.81 436 GLU A O 1
ATOM 3383 N N . GLU A 1 437 ? 39.443 8.559 -38.933 1.00 96.56 437 GLU A N 1
ATOM 3384 C CA . GLU A 1 437 ? 40.736 7.960 -39.304 1.00 96.56 437 GLU A CA 1
ATOM 3385 C C . GLU A 1 437 ? 40.690 7.337 -40.707 1.00 96.56 437 GLU A C 1
ATOM 3387 O O . GLU A 1 437 ? 41.601 7.562 -41.508 1.00 96.56 437 GLU A O 1
ATOM 3392 N N . TYR A 1 438 ? 39.621 6.599 -41.022 1.00 97.19 438 TYR A N 1
ATOM 3393 C CA . TYR A 1 438 ? 39.397 6.021 -42.346 1.00 97.19 438 TYR A CA 1
ATOM 3394 C C . TYR A 1 438 ? 39.300 7.100 -43.435 1.00 97.19 438 TYR A C 1
ATOM 3396 O O . TYR A 1 438 ? 40.014 7.020 -44.433 1.00 97.19 438 TYR A O 1
ATOM 3404 N N . GLU A 1 439 ? 38.509 8.155 -43.230 1.00 96.75 439 GLU A N 1
ATOM 3405 C CA . GLU A 1 439 ? 38.379 9.250 -44.205 1.00 96.75 439 GLU A CA 1
ATOM 3406 C C . GLU A 1 439 ? 39.711 9.996 -44.426 1.00 96.75 439 GLU A C 1
ATOM 3408 O O . GLU A 1 439 ? 40.067 10.352 -45.557 1.00 96.75 439 GLU A O 1
ATOM 3413 N N . LYS A 1 440 ? 40.522 10.169 -43.373 1.00 95.88 440 LYS A N 1
ATOM 3414 C CA . LYS A 1 440 ? 41.890 10.706 -43.497 1.00 95.88 440 LYS A CA 1
ATOM 3415 C C . LYS A 1 440 ? 42.805 9.775 -44.303 1.00 95.88 440 LYS A C 1
ATOM 3417 O O . LYS A 1 440 ? 43.559 10.253 -45.150 1.00 95.88 440 LYS A O 1
ATOM 3422 N N . ALA A 1 441 ? 42.749 8.464 -44.069 1.00 94.06 441 ALA A N 1
ATOM 3423 C CA . ALA A 1 441 ? 43.552 7.487 -44.808 1.00 94.06 441 ALA A CA 1
ATOM 3424 C C . ALA A 1 441 ? 43.148 7.412 -46.290 1.00 94.06 441 ALA A C 1
ATOM 3426 O O . ALA A 1 441 ? 44.013 7.441 -47.164 1.00 94.06 441 ALA A O 1
ATOM 3427 N N . LYS A 1 442 ? 41.843 7.423 -46.572 1.00 94.31 442 LYS A N 1
ATOM 3428 C CA . LYS A 1 442 ? 41.255 7.438 -47.917 1.00 94.31 442 LYS A CA 1
ATOM 3429 C C . LYS A 1 442 ? 41.647 8.680 -48.711 1.00 94.31 442 LYS A C 1
ATOM 3431 O O . LYS A 1 442 ? 42.127 8.577 -49.835 1.00 94.31 442 LYS A O 1
ATOM 3436 N N . THR A 1 443 ? 41.528 9.869 -48.118 1.00 93.25 443 THR A N 1
ATOM 3437 C CA . THR A 1 443 ? 41.984 11.110 -48.774 1.00 93.25 443 THR A CA 1
ATOM 3438 C C . THR A 1 443 ? 43.496 11.113 -49.025 1.00 93.25 443 THR A C 1
ATOM 3440 O O . THR A 1 443 ? 43.944 11.605 -50.060 1.00 93.25 443 THR A O 1
ATOM 3443 N N . ALA A 1 444 ? 44.301 10.538 -48.124 1.00 90.50 444 ALA A N 1
ATOM 3444 C CA . ALA A 1 444 ? 45.748 10.407 -48.305 1.00 90.50 444 ALA A CA 1
ATOM 3445 C C . ALA A 1 444 ? 46.154 9.365 -49.368 1.00 90.50 444 ALA A C 1
ATOM 3447 O O . ALA A 1 444 ? 47.204 9.543 -49.997 1.00 90.50 444 ALA A O 1
ATOM 3448 N N . ALA A 1 445 ? 45.356 8.307 -49.554 1.00 88.69 445 ALA A N 1
ATOM 3449 C CA . ALA A 1 445 ? 45.505 7.324 -50.626 1.00 88.69 445 ALA A CA 1
ATOM 3450 C C . ALA A 1 445 ? 45.156 7.943 -51.989 1.00 88.69 445 ALA A C 1
ATOM 3452 O O . ALA A 1 445 ? 46.008 7.935 -52.873 1.00 88.69 445 ALA A O 1
ATOM 3453 N N . ASN A 1 446 ? 44.001 8.611 -52.108 1.00 88.00 446 ASN A N 1
ATOM 3454 C CA . ASN A 1 446 ? 43.573 9.292 -53.340 1.00 88.00 446 ASN A CA 1
ATOM 3455 C C . ASN A 1 446 ? 44.593 10.341 -53.822 1.00 88.00 446 ASN A C 1
ATOM 3457 O O . ASN A 1 446 ? 44.971 10.348 -54.988 1.00 88.00 446 ASN A O 1
ATOM 3461 N N . ARG A 1 447 ? 45.120 11.185 -52.919 1.00 86.69 447 ARG A N 1
ATOM 3462 C CA . ARG A 1 447 ? 46.173 12.161 -53.281 1.00 86.69 447 ARG A CA 1
ATOM 3463 C C . ARG A 1 447 ? 47.453 11.499 -53.794 1.00 86.69 447 ARG A C 1
ATOM 3465 O O . ARG A 1 447 ? 48.141 12.058 -54.635 1.00 86.69 447 ARG A O 1
ATOM 3472 N N . ALA A 1 448 ? 47.795 10.316 -53.283 1.00 83.75 448 ALA A N 1
ATOM 3473 C CA . ALA A 1 448 ? 48.981 9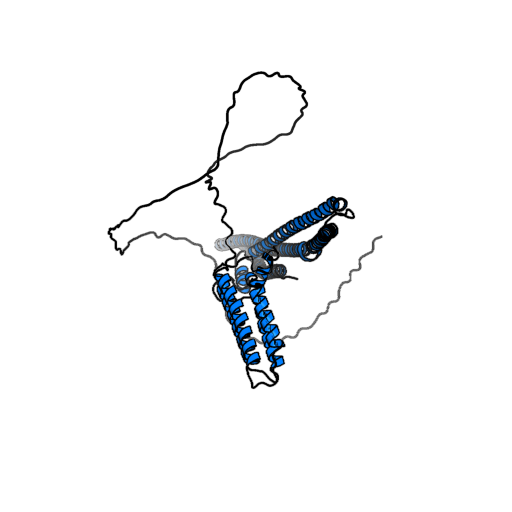.595 -53.736 1.00 83.75 448 ALA A CA 1
ATOM 3474 C C . ALA A 1 448 ? 48.803 8.972 -55.125 1.00 83.75 448 ALA A C 1
ATOM 3476 O O . ALA A 1 448 ? 49.793 8.802 -55.832 1.00 83.75 448 ALA A O 1
ATOM 3477 N N . GLU A 1 449 ? 47.567 8.625 -55.494 1.00 79.94 449 GLU A N 1
ATOM 3478 C CA . GLU A 1 449 ? 47.219 8.146 -56.833 1.00 79.94 449 GLU A CA 1
ATOM 3479 C C . GLU A 1 449 ? 47.278 9.283 -57.873 1.00 79.94 449 GLU A C 1
ATOM 3481 O O . GLU A 1 449 ? 47.739 9.052 -58.989 1.00 79.94 449 GLU A O 1
ATOM 3486 N N . GLU A 1 450 ? 46.910 10.518 -57.503 1.00 78.06 450 GLU A N 1
ATOM 3487 C CA . GLU A 1 450 ? 46.971 11.699 -58.389 1.00 78.06 450 GLU A CA 1
ATOM 3488 C C . GLU A 1 450 ? 48.403 12.233 -58.631 1.00 78.06 450 GLU A C 1
ATOM 3490 O O . GLU A 1 450 ? 48.689 12.769 -59.700 1.00 78.06 450 GLU A O 1
ATOM 3495 N N . GLU A 1 451 ? 49.335 12.056 -57.686 1.00 72.50 451 GLU A N 1
ATOM 3496 C CA . GLU A 1 451 ? 50.734 12.534 -57.779 1.00 72.50 451 GLU A CA 1
ATOM 3497 C C . GLU A 1 451 ? 51.696 11.568 -58.533 1.00 72.50 451 GLU A C 1
ATOM 3499 O O . GLU A 1 451 ? 52.920 11.740 -58.518 1.00 72.50 451 GLU A O 1
ATOM 3504 N N . GLY A 1 452 ? 51.189 10.516 -59.186 1.00 59.75 452 GLY A N 1
ATOM 3505 C CA . GLY A 1 452 ? 51.996 9.400 -59.704 1.00 59.75 452 GLY A CA 1
ATOM 3506 C C . GLY A 1 452 ? 52.830 9.662 -60.976 1.00 59.75 452 GLY A C 1
ATOM 3507 O O . GLY A 1 452 ? 52.321 9.554 -62.087 1.00 59.75 452 GLY A O 1
ATOM 3508 N N . SER A 1 453 ? 54.152 9.855 -60.828 1.00 52.50 453 SER A N 1
ATOM 3509 C CA . SER A 1 453 ? 55.182 9.531 -61.846 1.00 52.50 453 SER A CA 1
ATOM 3510 C C . SER A 1 453 ? 55.744 8.114 -61.618 1.00 52.50 453 SER A C 1
ATOM 3512 O O . SER A 1 453 ? 55.747 7.626 -60.495 1.00 52.50 453 SER A O 1
ATOM 3514 N N . SER A 1 454 ? 56.244 7.434 -62.659 1.00 52.66 454 SER A N 1
ATOM 3515 C CA . SER A 1 454 ? 56.460 5.964 -62.708 1.00 52.66 454 SER A CA 1
ATOM 3516 C C . SER A 1 454 ? 57.356 5.296 -61.632 1.00 52.66 454 SER A C 1
ATOM 3518 O O . SER A 1 454 ? 57.452 4.070 -61.605 1.00 52.66 454 SER A O 1
ATOM 3520 N N . SER A 1 455 ? 57.963 6.042 -60.700 1.00 52.25 455 SER A N 1
ATOM 3521 C CA . SER A 1 455 ? 58.764 5.524 -59.577 1.00 52.25 455 SER A CA 1
ATOM 3522 C C . SER A 1 455 ? 58.026 5.437 -58.221 1.00 52.25 455 SER A C 1
ATOM 3524 O O . SER A 1 455 ? 58.587 4.884 -57.273 1.00 52.25 455 SER A O 1
ATOM 3526 N N . THR A 1 456 ? 56.768 5.896 -58.102 1.00 61.34 456 THR A N 1
ATOM 3527 C CA . THR A 1 456 ? 55.990 5.920 -56.834 1.00 61.34 456 THR A CA 1
ATOM 3528 C C . THR A 1 456 ? 54.964 4.792 -56.642 1.00 61.34 456 THR A C 1
ATOM 3530 O O . THR A 1 456 ? 54.327 4.737 -55.589 1.00 61.34 456 THR A O 1
ATOM 3533 N N . ALA A 1 457 ? 54.846 3.828 -57.564 1.00 71.50 457 ALA A N 1
ATOM 3534 C CA . ALA A 1 457 ? 53.847 2.744 -57.494 1.00 71.50 457 ALA A CA 1
ATOM 3535 C C . ALA A 1 457 ? 53.850 1.966 -56.156 1.00 71.50 457 ALA A C 1
ATOM 3537 O O . ALA A 1 457 ? 52.802 1.709 -55.569 1.00 71.50 457 ALA A O 1
ATOM 3538 N N . LYS A 1 458 ? 55.035 1.685 -55.592 1.00 78.62 458 LYS A N 1
ATOM 3539 C CA . LYS A 1 458 ? 55.163 1.004 -54.287 1.00 78.62 458 LYS A CA 1
ATOM 3540 C C . LYS A 1 458 ? 54.635 1.832 -53.106 1.00 78.62 458 LYS A C 1
ATOM 3542 O O . LYS A 1 458 ? 54.215 1.267 -52.097 1.00 78.62 458 LYS A O 1
ATOM 3547 N N . ALA A 1 459 ? 54.697 3.162 -53.194 1.00 77.50 459 ALA A N 1
ATOM 3548 C CA . ALA A 1 459 ? 54.200 4.062 -52.154 1.00 77.50 459 ALA A CA 1
ATOM 3549 C C . ALA A 1 459 ? 52.669 4.177 -52.198 1.00 77.50 459 ALA A C 1
ATOM 3551 O O . ALA A 1 459 ? 52.035 4.219 -51.142 1.00 77.50 459 ALA A O 1
ATOM 3552 N N . VAL A 1 460 ? 52.095 4.159 -53.404 1.00 80.75 460 VAL A N 1
ATOM 3553 C CA . VAL A 1 460 ? 50.645 4.098 -53.639 1.00 80.75 460 VAL A CA 1
ATOM 3554 C C . VAL A 1 460 ? 50.066 2.801 -53.072 1.00 80.75 460 VAL A C 1
ATOM 3556 O O . VAL A 1 460 ? 49.174 2.855 -52.227 1.00 80.75 460 VAL A O 1
ATOM 3559 N N . ASP A 1 461 ? 50.658 1.647 -53.401 1.00 83.81 461 ASP A N 1
ATOM 3560 C CA . ASP A 1 461 ? 50.224 0.343 -52.874 1.00 83.81 461 ASP A CA 1
ATOM 3561 C C . ASP A 1 461 ? 50.266 0.279 -51.339 1.00 83.81 461 ASP A C 1
ATOM 3563 O O . ASP A 1 461 ? 49.365 -0.264 -50.694 1.00 83.81 461 ASP A O 1
ATOM 3567 N N . LYS A 1 462 ? 51.303 0.859 -50.720 1.00 86.81 462 LYS A N 1
ATOM 3568 C CA . LYS A 1 462 ? 51.416 0.925 -49.256 1.00 86.81 462 LYS A CA 1
ATOM 3569 C C . LYS A 1 462 ? 50.310 1.786 -48.637 1.00 86.81 462 LYS A C 1
ATOM 3571 O O . LYS A 1 462 ? 49.764 1.406 -47.605 1.00 86.81 462 LYS A O 1
ATOM 3576 N N . LYS A 1 463 ? 49.984 2.933 -49.241 1.00 86.81 463 LYS A N 1
ATOM 3577 C CA . LYS A 1 463 ? 48.905 3.813 -48.761 1.00 86.81 463 LYS A CA 1
ATOM 3578 C C . LYS A 1 463 ? 47.526 3.173 -48.929 1.00 86.81 463 LYS A C 1
ATOM 3580 O O . LYS A 1 463 ? 46.717 3.279 -48.014 1.00 86.81 463 LYS A O 1
ATOM 3585 N N . LYS A 1 464 ? 47.304 2.433 -50.016 1.00 88.62 464 LYS A N 1
ATOM 3586 C CA . LYS A 1 464 ? 46.070 1.672 -50.255 1.00 88.62 464 LYS A CA 1
ATOM 3587 C C . LYS A 1 464 ? 45.843 0.565 -49.220 1.00 88.62 464 LYS A C 1
ATOM 3589 O O . LYS A 1 464 ? 44.738 0.411 -48.716 1.00 88.62 464 LYS A O 1
ATOM 3594 N N . ARG A 1 465 ? 46.902 -0.149 -48.814 1.00 91.25 465 ARG A N 1
ATOM 3595 C CA . ARG A 1 465 ? 46.815 -1.119 -47.701 1.00 91.25 465 ARG A CA 1
ATOM 3596 C C . ARG A 1 465 ? 46.456 -0.457 -46.368 1.00 91.25 465 ARG A C 1
ATOM 3598 O O . ARG A 1 465 ? 45.644 -0.994 -45.628 1.00 91.25 465 ARG A O 1
ATOM 3605 N N . LEU A 1 466 ? 47.033 0.710 -46.067 1.00 90.88 466 LEU A N 1
ATOM 3606 C CA . LEU A 1 466 ? 46.717 1.452 -44.838 1.00 90.88 466 LEU A CA 1
ATOM 3607 C C . LEU A 1 466 ? 45.272 1.973 -44.820 1.00 90.88 466 LEU A C 1
ATOM 3609 O O . LEU A 1 466 ? 44.649 1.991 -43.761 1.00 90.88 466 LEU A O 1
ATOM 3613 N N . GLU A 1 467 ? 44.737 2.380 -45.972 1.00 94.12 467 GLU A N 1
ATOM 3614 C CA . GLU A 1 467 ? 43.316 2.706 -46.118 1.00 94.12 467 GLU A CA 1
ATOM 3615 C C . GLU A 1 467 ? 42.435 1.485 -45.826 1.00 94.12 467 GLU A C 1
ATOM 3617 O O . GLU A 1 467 ? 41.513 1.586 -45.021 1.00 94.12 467 GLU A O 1
ATOM 3622 N N . GLU A 1 468 ? 42.727 0.333 -46.433 1.00 94.88 468 GLU A N 1
ATOM 3623 C CA . GLU A 1 468 ? 41.962 -0.904 -46.231 1.00 94.88 468 GLU A CA 1
ATOM 3624 C C . GLU A 1 468 ? 42.006 -1.375 -44.766 1.00 94.88 468 GLU A C 1
ATOM 3626 O O . GLU A 1 468 ? 40.983 -1.746 -44.191 1.00 94.88 468 GLU A O 1
ATOM 3631 N N . GLU A 1 469 ? 43.160 -1.271 -44.103 1.00 95.31 469 GLU A N 1
ATOM 3632 C CA . GLU A 1 469 ? 43.284 -1.534 -42.665 1.00 95.31 469 GLU A CA 1
ATOM 3633 C C . GLU A 1 469 ? 42.462 -0.554 -41.809 1.00 95.31 469 GLU A C 1
ATOM 3635 O O . GLU A 1 469 ? 41.845 -0.965 -40.821 1.00 95.31 469 GLU A O 1
ATOM 3640 N N . ALA A 1 470 ? 42.444 0.738 -42.156 1.00 95.62 470 ALA A N 1
ATOM 3641 C CA . ALA A 1 470 ? 41.633 1.741 -41.463 1.00 95.62 470 ALA A CA 1
ATOM 3642 C C . ALA A 1 470 ? 40.131 1.512 -41.693 1.00 95.62 470 ALA A C 1
ATOM 3644 O O . ALA A 1 470 ? 39.340 1.642 -40.758 1.00 95.62 470 ALA A O 1
ATOM 3645 N N . ARG A 1 471 ? 39.751 1.093 -42.904 1.00 95.56 471 ARG A N 1
ATOM 3646 C CA . ARG A 1 471 ? 38.387 0.700 -43.260 1.00 95.56 471 ARG A CA 1
ATOM 3647 C C . ARG A 1 471 ? 37.919 -0.490 -42.429 1.00 95.56 471 ARG A C 1
ATOM 3649 O O . ARG A 1 471 ? 36.877 -0.396 -41.791 1.00 95.56 471 ARG A O 1
ATOM 3656 N N . ASN A 1 472 ? 38.712 -1.559 -42.359 1.00 97.19 472 ASN A N 1
ATOM 3657 C CA . ASN A 1 472 ? 38.377 -2.744 -41.564 1.00 97.19 472 ASN A CA 1
ATOM 3658 C C . ASN A 1 472 ? 38.179 -2.391 -40.077 1.00 97.19 472 ASN A C 1
ATOM 3660 O O . ASN A 1 472 ? 37.244 -2.875 -39.444 1.00 97.19 472 ASN A O 1
ATOM 3664 N N . LYS A 1 473 ? 39.003 -1.487 -39.523 1.00 97.38 473 LYS A N 1
ATOM 3665 C CA . LYS A 1 473 ? 38.845 -0.986 -38.142 1.00 97.38 473 LYS A CA 1
ATOM 3666 C C . LYS A 1 473 ? 37.581 -0.146 -37.947 1.00 97.38 473 LYS A C 1
ATOM 3668 O O . LYS A 1 473 ? 36.972 -0.206 -36.879 1.00 97.38 473 LYS A O 1
ATOM 3673 N N . ALA A 1 474 ? 37.198 0.656 -38.941 1.00 97.62 474 ALA A N 1
ATOM 3674 C CA . ALA A 1 474 ? 35.949 1.411 -38.909 1.00 97.62 474 ALA A CA 1
ATOM 3675 C C . ALA A 1 474 ? 34.731 0.477 -38.981 1.00 97.62 474 ALA A C 1
ATOM 3677 O O . ALA A 1 474 ? 33.807 0.639 -38.186 1.00 97.62 474 ALA A O 1
ATOM 3678 N N . GLU A 1 475 ? 34.763 -0.538 -39.848 1.00 97.88 475 GLU A N 1
ATOM 3679 C CA . GLU A 1 475 ? 33.714 -1.561 -39.968 1.00 97.88 475 GLU A CA 1
ATOM 3680 C C . GLU A 1 475 ? 33.579 -2.404 -38.680 1.00 97.88 475 GLU A C 1
ATOM 3682 O O . GLU A 1 475 ? 32.466 -2.660 -38.218 1.00 97.88 475 GLU A O 1
ATOM 3687 N N . GLU A 1 476 ? 34.688 -2.770 -38.024 1.00 97.81 476 GLU A N 1
ATOM 3688 C CA . GLU A 1 476 ? 34.677 -3.468 -36.725 1.00 97.81 476 GLU A CA 1
ATOM 3689 C C . GLU A 1 476 ? 34.073 -2.603 -35.601 1.00 97.81 476 GLU A C 1
ATOM 3691 O O . GLU A 1 476 ? 33.249 -3.065 -34.799 1.00 97.81 476 GLU A O 1
ATOM 3696 N N . ALA A 1 477 ? 34.446 -1.320 -35.550 1.00 97.88 477 ALA A N 1
ATOM 3697 C CA . ALA A 1 477 ? 33.880 -0.373 -34.594 1.00 97.88 477 ALA A CA 1
ATOM 3698 C C . ALA A 1 477 ? 32.389 -0.111 -34.864 1.00 97.88 477 ALA A C 1
ATOM 3700 O O . ALA A 1 477 ? 31.610 0.016 -33.918 1.00 97.88 477 ALA A O 1
ATOM 3701 N N . GLU A 1 478 ? 31.973 -0.087 -36.133 1.00 97.75 478 GLU A N 1
ATOM 3702 C CA . GLU A 1 478 ? 30.568 0.018 -36.523 1.00 97.75 478 GLU A CA 1
ATOM 3703 C C . GLU A 1 478 ? 29.771 -1.216 -36.085 1.00 97.75 478 GLU A C 1
ATOM 3705 O O . GLU A 1 478 ? 28.694 -1.079 -35.504 1.00 97.75 478 GLU A O 1
ATOM 3710 N N . ALA A 1 479 ? 30.304 -2.423 -36.299 1.00 98.31 479 ALA A N 1
ATOM 3711 C CA . ALA A 1 479 ? 29.676 -3.658 -35.838 1.00 98.31 479 ALA A CA 1
ATOM 3712 C C . ALA A 1 479 ? 29.482 -3.646 -34.312 1.00 98.31 479 ALA A C 1
ATOM 3714 O O . ALA A 1 479 ? 28.391 -3.943 -33.822 1.00 98.31 479 ALA A O 1
ATOM 3715 N N . THR A 1 480 ? 30.500 -3.211 -33.565 1.00 98.12 480 THR A N 1
ATOM 3716 C CA . THR A 1 480 ? 30.423 -3.053 -32.104 1.00 98.12 480 THR A CA 1
ATOM 3717 C C . THR A 1 480 ? 29.376 -2.012 -31.700 1.00 98.12 480 THR A C 1
ATOM 3719 O O . THR A 1 480 ? 28.567 -2.256 -30.804 1.00 98.12 480 THR A O 1
ATOM 3722 N N . TYR A 1 481 ? 29.337 -0.864 -32.382 1.00 98.56 481 TYR A N 1
ATOM 3723 C CA . TYR A 1 481 ? 28.328 0.167 -32.146 1.00 98.56 481 TYR A CA 1
ATOM 3724 C C . TYR A 1 481 ? 26.907 -0.358 -32.390 1.00 98.56 481 TYR A C 1
ATOM 3726 O O . TYR A 1 481 ? 26.038 -0.163 -31.541 1.00 98.56 481 TYR A O 1
ATOM 3734 N N . ARG A 1 482 ? 26.677 -1.093 -33.487 1.00 98.38 482 ARG A N 1
ATOM 3735 C CA . ARG A 1 482 ? 25.380 -1.725 -33.791 1.00 98.38 482 ARG A CA 1
ATOM 3736 C C . ARG A 1 482 ? 24.958 -2.726 -32.710 1.00 98.38 482 ARG A C 1
ATOM 3738 O O . ARG A 1 482 ? 23.789 -2.738 -32.332 1.00 98.38 482 ARG A O 1
ATOM 3745 N N . VAL A 1 483 ? 25.892 -3.511 -32.165 1.00 98.44 483 VAL A N 1
ATOM 3746 C CA . VAL A 1 483 ? 25.618 -4.406 -31.023 1.00 98.44 483 VAL A CA 1
ATOM 3747 C C . VAL A 1 483 ? 25.193 -3.607 -29.789 1.00 98.44 483 VAL A C 1
ATOM 3749 O O . VAL A 1 483 ? 24.191 -3.946 -29.166 1.00 98.44 483 VAL A O 1
ATOM 3752 N N . CYS A 1 484 ? 25.883 -2.511 -29.458 1.00 98.38 484 CYS A N 1
ATOM 3753 C CA . CYS A 1 484 ? 25.490 -1.658 -28.333 1.00 98.38 484 CYS A CA 1
ATOM 3754 C C . CYS A 1 484 ? 24.135 -0.960 -28.543 1.00 98.38 484 CYS A C 1
ATOM 3756 O O . CYS A 1 484 ? 23.421 -0.730 -27.569 1.00 98.38 484 CYS A O 1
ATOM 3758 N N . VAL A 1 485 ? 23.761 -0.622 -29.785 1.00 98.50 485 VAL A N 1
ATOM 3759 C CA . VAL A 1 485 ? 22.419 -0.092 -30.102 1.00 98.50 485 VAL A CA 1
ATOM 3760 C C . VAL A 1 485 ? 21.353 -1.146 -29.807 1.00 98.50 485 VAL A C 1
ATOM 3762 O O . VAL A 1 485 ? 20.343 -0.835 -29.171 1.00 98.50 485 VAL A O 1
ATOM 3765 N N . ALA A 1 486 ? 21.581 -2.390 -30.236 1.00 98.31 486 ALA A N 1
ATOM 3766 C CA . ALA A 1 486 ? 20.666 -3.495 -29.972 1.00 98.31 486 ALA A CA 1
ATOM 3767 C C . ALA A 1 486 ? 20.529 -3.776 -28.465 1.00 98.31 486 ALA A C 1
ATOM 3769 O O . ALA A 1 486 ? 19.408 -3.895 -27.976 1.00 98.31 486 ALA A O 1
ATOM 3770 N N . ASP A 1 487 ? 21.643 -3.794 -27.725 1.00 98.25 487 ASP A N 1
ATOM 3771 C CA . ASP A 1 487 ? 21.661 -4.000 -26.270 1.00 98.25 487 ASP A CA 1
ATOM 3772 C C . ASP A 1 487 ? 20.903 -2.897 -25.513 1.00 98.25 487 ASP A C 1
ATOM 3774 O O . ASP A 1 487 ? 20.012 -3.193 -24.721 1.00 98.25 487 ASP A O 1
ATOM 3778 N N . ALA A 1 488 ? 21.163 -1.618 -25.813 1.00 98.19 488 ALA A N 1
ATOM 3779 C CA . ALA A 1 488 ? 20.441 -0.504 -25.189 1.00 98.19 488 ALA A CA 1
ATOM 3780 C C . ALA A 1 488 ? 18.934 -0.538 -25.502 1.00 98.19 488 ALA A C 1
ATOM 3782 O O . ALA A 1 488 ? 18.104 -0.288 -24.628 1.00 98.19 488 ALA A O 1
ATOM 3783 N N . THR A 1 489 ? 18.564 -0.910 -26.732 1.00 98.00 489 THR A N 1
ATOM 3784 C CA . THR A 1 489 ? 17.154 -1.071 -27.125 1.00 98.00 489 THR A CA 1
ATOM 3785 C C . THR A 1 489 ? 16.491 -2.223 -26.367 1.00 98.00 489 THR A C 1
ATOM 3787 O O . THR A 1 489 ? 15.361 -2.082 -25.896 1.00 98.00 489 THR A O 1
ATOM 3790 N N . GLN A 1 490 ? 17.188 -3.349 -26.199 1.00 98.19 490 GLN A N 1
ATOM 3791 C CA . GLN A 1 490 ? 16.704 -4.474 -25.403 1.00 98.19 490 GLN A CA 1
ATOM 3792 C C . GLN A 1 490 ? 16.543 -4.082 -23.927 1.00 98.19 490 GLN A C 1
ATOM 3794 O O . GLN A 1 490 ? 15.498 -4.351 -23.337 1.00 98.19 490 GLN A O 1
ATOM 3799 N N . GLN A 1 491 ? 17.526 -3.396 -23.335 1.00 98.06 491 GLN A N 1
ATOM 3800 C CA . GLN A 1 491 ? 17.438 -2.923 -21.951 1.00 98.06 491 GLN A CA 1
ATOM 3801 C C . GLN A 1 491 ? 16.296 -1.915 -21.750 1.00 98.06 491 GLN A C 1
ATOM 3803 O O . GLN A 1 491 ? 15.645 -1.939 -20.704 1.00 98.06 491 GLN A O 1
ATOM 3808 N N . GLN A 1 492 ? 15.986 -1.085 -22.751 1.00 97.44 492 GLN A N 1
ATOM 3809 C CA . GLN A 1 492 ? 14.814 -0.205 -22.716 1.00 97.44 492 GLN A CA 1
ATOM 3810 C C . GLN A 1 492 ? 13.505 -1.010 -22.672 1.00 97.44 492 GLN A C 1
ATOM 3812 O O . GLN A 1 492 ? 12.628 -0.719 -21.859 1.00 97.44 492 GLN A O 1
ATOM 3817 N N . GLN A 1 493 ? 13.371 -2.051 -23.500 1.00 97.50 493 GLN A N 1
ATOM 3818 C CA . GLN A 1 493 ? 12.192 -2.930 -23.491 1.00 97.50 493 GLN A CA 1
ATOM 3819 C C . GLN A 1 493 ? 12.061 -3.705 -22.169 1.00 97.50 493 GLN A C 1
ATOM 3821 O O . GLN A 1 493 ? 10.965 -3.816 -21.617 1.00 97.50 493 GLN A O 1
ATOM 3826 N N . GLU A 1 494 ? 13.176 -4.203 -21.627 1.00 97.31 494 GLU A N 1
ATOM 3827 C CA . GLU A 1 494 ? 13.218 -4.862 -20.316 1.00 97.31 494 GLU A CA 1
ATOM 3828 C C . GLU A 1 494 ? 12.799 -3.908 -19.184 1.00 97.31 494 GLU A C 1
ATOM 3830 O O . GLU A 1 494 ? 12.099 -4.322 -18.251 1.00 97.31 494 GLU A O 1
ATOM 3835 N N . LEU A 1 495 ? 13.183 -2.628 -19.261 1.00 97.06 495 LEU A N 1
ATOM 3836 C CA . LEU A 1 495 ? 12.766 -1.611 -18.296 1.00 97.06 495 LEU A CA 1
ATOM 3837 C C . LEU A 1 495 ? 11.254 -1.366 -18.355 1.00 97.06 495 LEU A C 1
ATOM 3839 O O . LEU A 1 495 ? 10.618 -1.353 -17.301 1.00 97.06 495 LEU A O 1
ATOM 3843 N N . GLU A 1 496 ? 10.669 -1.232 -19.548 1.00 95.62 496 GLU A N 1
ATOM 3844 C CA . GLU A 1 496 ? 9.215 -1.072 -19.716 1.00 95.62 496 GLU A CA 1
ATOM 3845 C C . GLU A 1 496 ? 8.445 -2.291 -19.191 1.00 95.62 496 GLU A C 1
ATOM 3847 O O . GLU A 1 496 ? 7.470 -2.153 -18.449 1.00 95.62 496 GLU A O 1
ATOM 3852 N N . HIS A 1 497 ? 8.922 -3.505 -19.475 1.00 96.56 497 HIS A N 1
ATOM 3853 C CA . HIS A 1 497 ? 8.334 -4.720 -18.909 1.00 96.56 497 HIS A CA 1
ATOM 3854 C C . HIS A 1 497 ? 8.419 -4.745 -17.371 1.00 96.56 497 HIS A C 1
ATOM 3856 O O . HIS A 1 497 ? 7.454 -5.090 -16.675 1.00 96.56 497 HIS A O 1
ATOM 3862 N N . THR A 1 498 ? 9.564 -4.332 -16.821 1.00 97.19 498 THR A N 1
ATOM 3863 C CA . THR A 1 498 ? 9.758 -4.211 -15.371 1.00 97.19 498 THR A CA 1
ATOM 3864 C C . THR A 1 498 ? 8.822 -3.160 -14.775 1.00 97.19 498 THR A C 1
ATOM 3866 O O . THR A 1 498 ? 8.254 -3.403 -13.712 1.00 97.19 498 THR A O 1
ATOM 3869 N N . LYS A 1 499 ? 8.606 -2.028 -15.460 1.00 96.81 499 LYS A N 1
ATOM 3870 C CA . LYS A 1 499 ? 7.697 -0.950 -15.042 1.00 96.81 499 LYS A CA 1
ATOM 3871 C C . LYS A 1 499 ? 6.287 -1.486 -14.801 1.00 96.81 499 LYS A C 1
ATOM 3873 O O . LYS A 1 499 ? 5.755 -1.317 -13.706 1.00 96.81 499 LYS A O 1
ATOM 3878 N N . VAL A 1 500 ? 5.726 -2.201 -15.779 1.00 95.62 500 VAL A N 1
ATOM 3879 C CA . VAL A 1 500 ? 4.390 -2.822 -15.681 1.00 95.62 500 VAL A CA 1
ATOM 3880 C C . VAL A 1 500 ? 4.321 -3.806 -14.520 1.00 95.62 500 VAL A C 1
ATOM 3882 O O . VAL A 1 500 ? 3.396 -3.777 -13.711 1.00 95.62 500 VAL A O 1
ATOM 3885 N N . THR A 1 501 ? 5.330 -4.668 -14.414 1.00 96.56 501 THR A N 1
ATOM 3886 C CA . THR A 1 501 ? 5.381 -5.705 -13.382 1.00 96.56 501 THR A CA 1
ATOM 3887 C C . THR A 1 501 ? 5.438 -5.097 -11.980 1.00 96.56 501 THR A C 1
ATOM 3889 O O . THR A 1 501 ? 4.704 -5.536 -11.094 1.00 96.56 501 THR A O 1
ATOM 3892 N N . VAL A 1 502 ? 6.287 -4.087 -11.774 1.00 97.62 502 VAL A N 1
ATOM 3893 C CA . VAL A 1 502 ? 6.446 -3.408 -10.484 1.00 97.62 502 VAL A CA 1
ATOM 3894 C C . VAL A 1 502 ? 5.180 -2.641 -10.115 1.00 97.62 502 VAL A C 1
ATOM 3896 O O . VAL A 1 502 ? 4.728 -2.784 -8.984 1.00 97.62 502 VAL A O 1
ATOM 3899 N N . LEU A 1 503 ? 4.576 -1.885 -11.040 1.00 96.56 503 LEU A N 1
ATOM 3900 C CA . LEU A 1 503 ? 3.330 -1.151 -10.777 1.00 96.56 503 LEU A CA 1
ATOM 3901 C C . LEU A 1 503 ? 2.206 -2.086 -10.322 1.00 96.56 503 LEU A C 1
ATOM 3903 O O . LEU A 1 503 ? 1.625 -1.867 -9.261 1.00 96.56 503 LEU A O 1
ATOM 3907 N N . ARG A 1 504 ? 1.991 -3.188 -11.049 1.00 94.94 504 ARG A N 1
ATOM 3908 C CA . ARG A 1 504 ? 1.002 -4.210 -10.682 1.00 94.94 504 ARG A CA 1
ATOM 3909 C C . ARG A 1 504 ? 1.262 -4.793 -9.289 1.00 94.94 504 ARG A C 1
ATOM 3911 O O . ARG A 1 504 ? 0.337 -4.963 -8.504 1.00 94.94 504 ARG A O 1
ATOM 3918 N N . GLN A 1 505 ? 2.519 -5.097 -8.959 1.00 96.56 505 GLN A N 1
ATOM 3919 C CA . GLN A 1 505 ? 2.861 -5.623 -7.633 1.00 96.56 505 GLN A CA 1
ATOM 3920 C C . GLN A 1 505 ? 2.696 -4.576 -6.522 1.00 96.56 505 GLN A C 1
ATOM 3922 O O . GLN A 1 505 ? 2.314 -4.935 -5.411 1.00 96.56 505 GLN A O 1
ATOM 3927 N N . ILE A 1 506 ? 2.956 -3.291 -6.791 1.00 96.50 506 ILE A N 1
ATOM 3928 C CA . ILE A 1 506 ? 2.689 -2.214 -5.827 1.00 96.50 506 ILE A CA 1
ATOM 3929 C C . ILE A 1 506 ? 1.187 -2.139 -5.542 1.00 96.50 506 ILE A C 1
ATOM 3931 O O . ILE A 1 506 ? 0.796 -2.129 -4.379 1.00 96.50 506 ILE A O 1
ATOM 3935 N N . GLN A 1 507 ? 0.355 -2.139 -6.582 1.00 93.94 507 GLN A N 1
ATOM 3936 C CA . GLN A 1 507 ? -1.101 -2.118 -6.449 1.00 93.94 507 GLN A CA 1
ATOM 3937 C C . GLN A 1 507 ? -1.620 -3.331 -5.662 1.00 93.94 507 GLN A C 1
ATOM 3939 O O . GLN A 1 507 ? -2.456 -3.185 -4.775 1.00 93.94 507 GLN A O 1
ATOM 3944 N N . GLU A 1 508 ? -1.079 -4.523 -5.917 1.00 93.50 508 GLU A N 1
ATOM 3945 C CA . GLU A 1 508 ? -1.424 -5.730 -5.162 1.00 93.50 508 GLU A CA 1
ATOM 3946 C C . GLU A 1 508 ? -1.075 -5.594 -3.671 1.00 93.50 508 GLU A C 1
ATOM 3948 O O . GLU A 1 508 ? -1.886 -5.926 -2.808 1.00 93.50 508 GLU A O 1
ATOM 3953 N N . VAL A 1 509 ? 0.104 -5.055 -3.353 1.00 94.31 509 VAL A N 1
ATOM 3954 C CA . VAL A 1 509 ? 0.547 -4.807 -1.971 1.00 94.31 509 VAL A CA 1
ATOM 3955 C C . VAL A 1 509 ? -0.353 -3.788 -1.260 1.00 94.31 509 VAL A C 1
ATOM 3957 O O . VAL A 1 509 ? -0.658 -3.958 -0.076 1.00 94.31 509 VAL A O 1
ATOM 3960 N N . ILE A 1 510 ? -0.810 -2.760 -1.978 1.00 93.06 510 ILE A N 1
ATOM 3961 C CA . ILE A 1 510 ? -1.770 -1.766 -1.479 1.00 93.06 510 ILE A CA 1
ATOM 3962 C C . ILE A 1 510 ? -3.123 -2.432 -1.202 1.00 93.06 510 ILE A C 1
ATOM 3964 O O . ILE A 1 510 ? -3.630 -2.353 -0.087 1.00 93.06 510 ILE A O 1
ATOM 3968 N N . LYS A 1 511 ? -3.655 -3.201 -2.153 1.00 91.19 511 LYS A N 1
ATOM 3969 C CA . LYS A 1 511 ? -4.938 -3.899 -1.998 1.00 91.19 511 LYS A CA 1
ATOM 3970 C C . LYS A 1 511 ? -4.926 -4.911 -0.846 1.00 91.19 511 LYS A C 1
ATOM 3972 O O . LYS A 1 511 ? -5.874 -4.999 -0.069 1.00 91.19 511 LYS A O 1
ATOM 3977 N N . GLN A 1 512 ? -3.831 -5.657 -0.685 1.00 88.88 512 GLN A N 1
ATOM 3978 C CA . GLN A 1 512 ? -3.638 -6.570 0.452 1.00 88.88 512 GLN A CA 1
ATOM 3979 C C . GLN A 1 512 ? -3.595 -5.839 1.802 1.00 88.88 512 GLN A C 1
ATOM 3981 O O . GLN A 1 512 ? -3.870 -6.439 2.842 1.00 88.88 512 GLN A O 1
ATOM 3986 N N . SER A 1 513 ? -3.235 -4.557 1.788 1.00 87.81 513 SER A N 1
ATOM 3987 C CA . SER A 1 513 ? -3.159 -3.707 2.973 1.00 87.81 513 SER A CA 1
ATOM 3988 C C . SER A 1 513 ? -4.512 -3.125 3.381 1.00 87.81 513 SER A C 1
ATOM 3990 O O . SER A 1 513 ? -4.713 -2.864 4.566 1.00 87.81 513 SER A O 1
ATOM 3992 N N . GLU A 1 514 ? -5.424 -2.966 2.423 1.00 82.38 514 GLU A N 1
ATOM 3993 C CA . GLU A 1 514 ? -6.789 -2.461 2.619 1.00 82.38 514 GLU A CA 1
ATOM 3994 C C . GLU A 1 514 ? -7.782 -3.564 3.009 1.00 82.38 514 GLU A C 1
ATOM 3996 O O . GLU A 1 514 ? -8.757 -3.296 3.706 1.00 82.38 514 GLU A O 1
ATOM 4001 N N . SER A 1 515 ? -7.535 -4.815 2.605 1.00 74.06 515 SER A N 1
ATOM 4002 C CA . SER A 1 515 ? -8.444 -5.921 2.915 1.00 74.06 515 SER A CA 1
ATOM 4003 C C . SER A 1 515 ? -8.445 -6.256 4.417 1.00 74.06 515 SER A C 1
ATOM 4005 O O . SER A 1 515 ? -7.388 -6.603 4.966 1.00 74.06 515 SER A O 1
ATOM 4007 N N . PRO A 1 516 ? -9.616 -6.268 5.086 1.00 55.66 516 PRO A N 1
ATOM 4008 C CA . PRO A 1 516 ? -9.745 -6.942 6.370 1.00 55.66 516 PRO A CA 1
ATOM 4009 C C . PRO A 1 516 ? -9.470 -8.441 6.154 1.00 55.66 516 PRO A C 1
ATOM 4011 O O . PRO A 1 516 ? -9.864 -9.006 5.132 1.00 55.66 516 PRO A O 1
ATOM 4014 N N . ARG A 1 517 ? -8.712 -9.059 7.064 1.00 48.41 517 ARG A N 1
ATOM 4015 C CA . ARG A 1 517 ? -8.587 -10.522 7.149 1.00 48.41 517 ARG A CA 1
ATOM 4016 C C . ARG A 1 517 ? -9.461 -11.008 8.280 1.00 48.41 517 ARG A C 1
ATOM 4018 O O . ARG A 1 517 ? -9.460 -10.290 9.307 1.00 48.41 517 ARG A O 1
#